Protein AF-A0A2T4AZA1-F1 (afdb_monomer)

pLDDT: mean 79.0, std 14.66, range [28.39, 97.38]

Foldseek 3Di:
DQDAFQQNLEPDDDQKWKKKFFFAPVLCCLVDPDDDPPADRFQKWKWWWFPDDPVPIDIDIGRPKDKAFFDKDWDDDLSHQPIAIATDGDPCTVPDRGTIMIMDMDGVCSCRDPPHGFKIFMFGDPDDPSVVVSCVVVNPVSRTSDMDTPVPPPGMGIHREDHPDPDHDDDCPVDDPAQQDWQPQPDRFDKDKDFDADPVNPGTFKIKIKTWGDDPVVLVQLVVVADWDWDDPAQFWIWIAGDPNRTIGIDGHPFGFDPPWPDWDWDRPPDPIIMIMTMTGADDLVDDPSLLLPQWDWDQGPQLDIDTDQFAADQQVPFAFDDLPCLVVCVVLLVQLCLQDAPDDPDDDDPRLSVLLSVLLSVLSCLCNCVPPHRAQKEFEAEPPPPQGQKIKGFLTWTQPVVVRWIKGWIKMFGQAPVLVVVVLCVVVVVQCVPDDYHYDYDYLSNLLSCLQCFVSQQVSNDPFDADPPWQSSDPPQDRQNDSDGNDDSGTLRQQLVDDPPRGPGPPVVSRSRRMGIGIDINRHDRDCSNHPHDPPPPPPPD

Nearest PDB structures (foldseek):
  6gxz-assembly2_D  TM=6.517E-01  e=9.144E-03  Homo sapiens
  4qiw-assembly2_J  TM=2.474E-01  e=7.923E-01  Thermococcus kodakarensis KOD1
  6tut-assembly1_B  TM=3.114E-01  e=3.506E+00  Saccharomyces cerevisiae S288C
  6drd-assembly1_B  TM=3.179E-01  e=5.155E+00  Homo sapiens
  1yem-assembly1_A  TM=1.719E-01  e=5.447E+00  Pyrococcus furiosus DSM 3638

Radius of gyration: 27.77 Å; Cα contacts (8 Å, |Δi|>4): 990; chains: 1; bounding box: 67×74×71 Å

Mean predicted aligned error: 11.9 Å

Solvent-accessible surface area (backbone atoms only — not comparable to full-atom values): 31416 Å² total; per-residue (Å²): 129,88,63,54,58,92,59,48,63,36,86,76,79,60,75,46,29,21,41,36,39,59,38,57,61,79,53,42,46,86,76,57,58,82,92,57,93,79,66,66,75,74,51,58,20,37,34,41,28,27,89,56,63,79,94,74,41,52,73,49,77,35,72,68,54,50,74,47,34,22,49,81,44,74,48,75,46,55,72,51,47,68,21,50,46,34,67,51,71,38,90,54,41,89,82,42,85,52,32,38,34,41,35,32,71,41,51,42,63,66,50,47,33,85,77,62,45,46,33,40,30,41,26,53,40,94,84,45,78,41,37,53,54,48,32,70,74,64,33,81,86,59,45,60,54,41,74,47,46,66,82,39,73,90,43,37,46,64,27,63,40,52,67,75,49,95,58,77,87,68,80,67,78,81,70,67,80,80,79,68,75,41,64,88,52,96,56,83,55,60,70,46,80,45,79,39,62,34,97,83,66,82,48,72,51,32,41,32,42,33,38,47,51,84,48,68,71,55,39,60,50,49,50,68,67,58,70,64,47,78,47,66,90,51,45,37,35,46,29,40,32,40,54,97,79,72,29,48,43,74,43,77,48,99,57,49,40,41,87,69,55,80,47,77,47,78,47,36,80,94,52,101,64,26,39,43,36,46,28,26,32,62,50,53,44,87,78,44,72,73,48,60,68,63,85,47,51,50,46,71,43,99,86,26,45,78,40,45,74,74,56,73,74,44,70,65,90,79,37,54,73,58,81,62,88,50,41,84,81,43,54,60,56,55,56,61,40,52,63,45,59,76,71,74,70,93,71,83,87,76,90,51,47,57,60,50,48,51,49,52,54,36,47,51,55,35,22,46,34,41,77,38,103,59,64,36,45,36,35,33,43,22,45,79,56,90,86,47,59,49,31,36,38,41,48,57,44,47,25,49,35,73,92,77,75,45,52,31,36,42,25,35,38,36,66,49,20,48,76,54,61,74,65,54,62,42,54,69,39,56,61,56,49,72,78,52,80,60,49,76,47,78,34,44,74,68,39,46,47,38,51,43,42,32,46,56,27,24,28,56,22,48,59,89,71,71,78,47,98,82,35,58,51,59,43,90,88,53,52,80,36,60,37,83,56,86,49,47,59,38,61,63,71,56,39,42,47,58,63,68,84,86,54,60,96,50,85,61,37,76,59,50,39,63,63,16,28,48,31,45,52,53,77,69,55,92,84,43,74,72,52,46,62,74,60,80,79,75,76,75,78,76,130

Sequence (543 aa):
MSSIGLLSRWKHIPPVVAVTLIVPREALRDFFPEPYLTWPVPTLVGTLKSSGIVSQRRCNVFDDVHVVFGQVTTTGDIISGDATVSIEEDELRWSGTSSLVATFLVPTTALAGQPVTDLVGLDLSMASPSTVFFTEVLGMSHRTMYETSFSNTTGVFISKLMPGTTAHKITSGGVRPLKDEVTGAENEARMILMAELCPDKRGIAALSALIQVSSESCKRNLQNKPPFEMYQNDPFSISIILGKNKFTCPFRYPVPLTSVVSNTGFSGAGRTSAYIKVVASLVDPRRSSVLNGCLSLTMISPGGLPVAVDLPHLNLDNLPVLEMNQPERLAWLTTLTSLQFLPHGQGGQTEDVRARFKGTVSAMFRACSGTLKSQTCIFSLSGRRRGDVQAMIFVSAVRLDGDTASVVLDAAILPLASQYLESGGLDDFLKKLKWLEDVTLKVDDEEMALWKKTMPSFIERCRTWNHLPGCEYTKQGATMPLSLEPGQQWFCSCGNGQMPTDFITVPLWDLAAKYAVRIAISPMYYYAPFVEAAGQWSRTRDE

Organism: NCBI:txid58853

Structure (mmCIF, N/CA/C/O backbone):
data_AF-A0A2T4AZA1-F1
#
_entry.id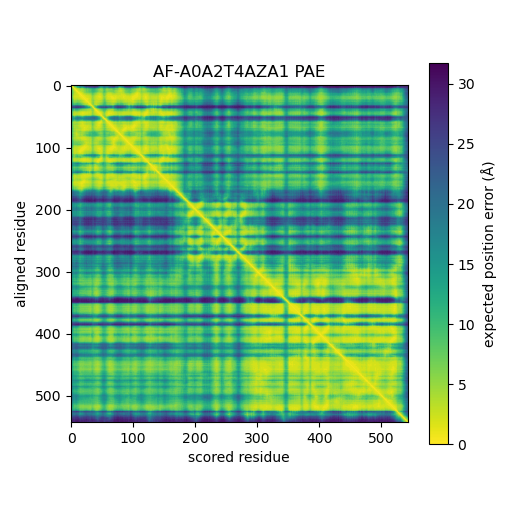   AF-A0A2T4AZA1-F1
#
loop_
_atom_site.group_PDB
_atom_site.id
_atom_site.type_symbol
_atom_site.label_atom_id
_atom_site.label_alt_id
_atom_site.label_comp_id
_atom_site.label_asym_id
_atom_site.label_entity_id
_atom_site.label_seq_id
_atom_site.pdbx_PDB_ins_code
_atom_site.Cartn_x
_atom_site.Cartn_y
_atom_site.Cartn_z
_atom_site.occupancy
_atom_site.B_iso_or_equiv
_atom_site.auth_seq_id
_atom_site.auth_comp_id
_atom_site.auth_asym_id
_atom_site.auth_atom_id
_atom_site.pdbx_PDB_model_num
ATOM 1 N N . MET A 1 1 ? 5.720 22.482 -29.018 1.00 40.97 1 MET A N 1
ATOM 2 C CA . MET A 1 1 ? 7.163 22.225 -28.826 1.00 40.97 1 MET A CA 1
ATOM 3 C C . MET A 1 1 ? 7.690 21.648 -30.127 1.00 40.97 1 MET A C 1
ATOM 5 O O . MET A 1 1 ? 7.204 20.605 -30.537 1.00 40.97 1 MET A O 1
ATOM 9 N N . SER A 1 2 ? 8.574 22.359 -30.824 1.00 36.62 2 SER A N 1
ATOM 10 C CA . SER A 1 2 ? 9.278 21.846 -32.006 1.00 36.62 2 SER A CA 1
ATOM 11 C C . SER A 1 2 ? 10.184 20.683 -31.593 1.00 36.62 2 SER A C 1
ATOM 13 O O . SER A 1 2 ? 10.884 20.766 -30.585 1.00 36.62 2 SER A O 1
ATOM 15 N N . SER A 1 3 ? 10.110 19.585 -32.334 1.00 46.50 3 SER A N 1
ATOM 16 C CA . SER A 1 3 ? 10.661 18.280 -31.984 1.00 46.50 3 SER A CA 1
ATOM 17 C C . SER A 1 3 ? 12.185 18.234 -32.174 1.00 46.50 3 SER A C 1
ATOM 19 O O . SER A 1 3 ? 12.678 18.115 -33.295 1.00 46.50 3 SER A O 1
ATOM 21 N N . ILE A 1 4 ? 12.943 18.333 -31.083 1.00 54.94 4 ILE A N 1
ATOM 22 C CA . ILE A 1 4 ? 14.403 18.165 -31.075 1.00 54.94 4 ILE A CA 1
ATOM 23 C C . ILE A 1 4 ? 14.710 16.822 -30.393 1.00 54.94 4 ILE A C 1
ATOM 25 O O . ILE A 1 4 ? 14.187 16.557 -29.313 1.00 54.94 4 ILE A O 1
ATOM 29 N N . GLY A 1 5 ? 15.527 15.967 -31.021 1.00 67.50 5 GLY A N 1
ATOM 30 C CA . GLY A 1 5 ? 15.995 14.691 -30.450 1.00 67.50 5 GLY A CA 1
ATOM 31 C C . GLY A 1 5 ? 15.346 13.423 -31.030 1.00 67.50 5 GLY A C 1
ATOM 32 O O . GLY A 1 5 ? 14.837 13.427 -32.154 1.00 67.50 5 GLY A O 1
ATOM 33 N N . LEU A 1 6 ? 15.370 12.331 -30.252 1.00 75.00 6 LEU A N 1
ATOM 34 C CA . LEU A 1 6 ? 14.924 10.970 -30.624 1.00 75.00 6 LEU A CA 1
ATOM 35 C C . LEU A 1 6 ? 13.462 10.884 -31.107 1.00 75.00 6 LEU A C 1
ATOM 37 O O . LEU A 1 6 ? 13.093 9.943 -31.799 1.00 75.00 6 LEU A O 1
ATOM 41 N N . LEU A 1 7 ? 12.641 11.885 -30.779 1.00 84.50 7 LEU A N 1
ATOM 42 C CA . LEU A 1 7 ? 11.215 11.958 -31.122 1.00 84.50 7 LEU A CA 1
ATOM 43 C C . LEU A 1 7 ? 10.926 12.929 -32.282 1.00 84.50 7 LEU A C 1
ATOM 45 O O . LEU A 1 7 ? 9.776 13.275 -32.536 1.00 84.50 7 LEU A O 1
ATOM 49 N N . SER A 1 8 ? 11.961 13.393 -32.990 1.00 80.44 8 SER A N 1
ATOM 50 C CA . SER A 1 8 ? 11.860 14.391 -34.073 1.00 80.44 8 SER A CA 1
ATOM 51 C C . SER A 1 8 ? 10.909 14.012 -35.212 1.00 80.44 8 SER A C 1
ATOM 53 O O . SER A 1 8 ? 10.399 14.887 -35.906 1.00 80.44 8 SER A O 1
ATOM 55 N N . ARG A 1 9 ? 10.657 12.715 -35.406 1.00 83.00 9 ARG A N 1
ATOM 56 C CA . ARG A 1 9 ? 9.824 12.182 -36.494 1.00 83.00 9 ARG A CA 1
ATOM 57 C C . ARG A 1 9 ? 8.369 11.925 -36.093 1.00 83.00 9 ARG A C 1
ATOM 59 O O . ARG A 1 9 ? 7.573 11.525 -36.940 1.00 83.00 9 ARG A O 1
ATOM 66 N N . TRP A 1 10 ? 8.014 12.156 -34.831 1.00 87.94 10 TRP A N 1
ATOM 67 C CA . TRP A 1 10 ? 6.676 11.893 -34.310 1.00 87.94 10 TRP A CA 1
ATOM 68 C C . TRP A 1 10 ? 5.763 13.102 -34.521 1.00 87.94 10 TRP A C 1
ATOM 70 O O . TRP A 1 10 ? 6.086 14.218 -34.116 1.00 87.94 10 TRP A O 1
ATOM 80 N N . LYS A 1 11 ? 4.581 12.880 -35.109 1.00 84.38 11 LYS A N 1
ATOM 81 C CA . LYS A 1 11 ? 3.576 13.944 -35.309 1.00 84.38 11 LYS A CA 1
ATOM 82 C C . LYS A 1 11 ? 2.931 14.391 -33.995 1.00 84.38 11 LYS A C 1
ATOM 84 O O . LYS A 1 11 ? 2.698 15.579 -33.787 1.00 84.38 11 LYS A O 1
ATOM 89 N N . HIS A 1 12 ? 2.647 13.432 -33.114 1.00 85.44 12 HIS A N 1
ATOM 90 C CA . HIS A 1 12 ? 2.012 13.655 -31.819 1.00 85.44 12 HIS A CA 1
ATOM 91 C C . HIS A 1 12 ? 2.852 13.009 -30.721 1.00 85.44 12 HIS A C 1
ATOM 93 O O . HIS A 1 12 ? 2.940 11.785 -30.633 1.00 85.44 12 HIS A O 1
ATOM 99 N N . ILE A 1 13 ? 3.468 13.851 -29.894 1.00 87.25 13 ILE A N 1
ATOM 100 C CA . ILE A 1 13 ? 4.333 13.425 -28.796 1.00 87.25 13 ILE A CA 1
ATOM 101 C C . ILE A 1 13 ? 3.517 13.487 -27.495 1.00 87.25 13 ILE A C 1
ATOM 103 O O . ILE A 1 13 ? 3.118 14.586 -27.101 1.00 87.25 13 ILE A O 1
ATOM 107 N N . PRO A 1 14 ? 3.238 12.348 -26.832 1.00 88.88 14 PRO A N 1
ATOM 108 C CA . PRO A 1 14 ? 2.579 12.351 -25.527 1.00 88.88 14 PRO A CA 1
ATOM 109 C C . PRO A 1 14 ? 3.502 12.936 -24.437 1.00 88.88 14 PRO A C 1
ATOM 111 O O . PRO A 1 14 ? 4.711 13.059 -24.639 1.00 88.88 14 PRO A O 1
ATOM 114 N N . PRO A 1 15 ? 2.976 13.303 -23.256 1.00 88.38 15 PRO A N 1
ATOM 115 C CA . PRO A 1 15 ? 3.813 13.783 -22.151 1.00 88.38 15 PRO A CA 1
ATOM 116 C C . PRO A 1 15 ? 4.760 12.701 -21.601 1.00 88.38 15 PRO A C 1
ATOM 118 O O . PRO A 1 15 ? 5.825 13.024 -21.075 1.00 88.38 15 PRO A O 1
ATOM 121 N N . VAL A 1 16 ? 4.390 11.425 -21.743 1.00 90.69 16 VAL A N 1
ATOM 122 C CA . VAL A 1 16 ? 5.129 10.256 -21.250 1.00 90.69 16 VAL A CA 1
ATOM 123 C C . VAL A 1 16 ? 5.158 9.187 -22.343 1.00 90.69 16 VAL A C 1
ATOM 125 O O . VAL A 1 16 ? 4.161 9.003 -23.040 1.00 90.69 16 VAL A O 1
ATOM 128 N N . VAL A 1 17 ? 6.287 8.493 -22.487 1.00 92.69 17 VAL A N 1
ATOM 129 C CA . VAL A 1 17 ? 6.483 7.358 -23.408 1.00 92.69 17 VAL A CA 1
ATOM 130 C C . VAL A 1 17 ? 7.067 6.163 -22.659 1.00 92.69 17 VAL A C 1
ATOM 132 O O . VAL A 1 17 ? 7.687 6.337 -21.610 1.00 92.69 17 VAL A O 1
ATOM 135 N N . ALA A 1 18 ? 6.887 4.961 -23.196 1.00 94.75 18 ALA A N 1
ATOM 136 C CA . ALA A 1 18 ? 7.529 3.752 -22.701 1.00 94.75 18 ALA A CA 1
ATOM 137 C C . ALA A 1 18 ? 8.849 3.513 -23.439 1.00 94.75 18 ALA A C 1
ATOM 139 O O . ALA A 1 18 ? 8.913 3.613 -24.670 1.00 94.75 18 ALA A O 1
ATOM 140 N N . VAL A 1 19 ? 9.888 3.179 -22.679 1.00 95.69 19 VAL A N 1
ATOM 141 C CA . VAL A 1 19 ? 11.170 2.703 -23.201 1.00 95.69 19 VAL A CA 1
ATOM 142 C C . VAL A 1 19 ? 11.279 1.223 -22.872 1.00 95.69 19 VAL A C 1
ATOM 144 O O . VAL A 1 19 ? 11.256 0.856 -21.700 1.00 95.69 19 VAL A O 1
ATOM 147 N N . THR A 1 20 ? 11.391 0.388 -23.902 1.00 96.88 20 THR A N 1
ATOM 148 C CA . THR A 1 20 ? 11.589 -1.060 -23.796 1.00 96.88 20 THR A CA 1
ATOM 149 C C . THR A 1 20 ? 13.026 -1.394 -24.171 1.00 96.88 20 THR A C 1
ATOM 151 O O . THR A 1 20 ? 13.469 -1.086 -25.277 1.00 96.88 20 THR A O 1
ATOM 154 N N . LEU A 1 21 ? 13.742 -2.029 -23.251 1.00 97.38 21 LEU A N 1
ATOM 155 C CA . LEU A 1 21 ? 15.132 -2.443 -23.369 1.00 97.38 21 LEU A CA 1
ATOM 156 C C . LEU A 1 21 ? 15.210 -3.971 -23.346 1.00 97.38 21 LEU A C 1
ATOM 158 O O . LEU A 1 21 ? 14.757 -4.604 -22.392 1.00 97.38 21 LEU A O 1
ATOM 162 N N . ILE A 1 22 ? 15.814 -4.558 -24.375 1.00 97.06 22 ILE A N 1
ATOM 163 C CA . ILE A 1 22 ? 16.148 -5.982 -24.406 1.00 97.06 22 ILE A CA 1
ATOM 164 C C . ILE A 1 22 ? 17.506 -6.167 -23.732 1.00 97.06 22 ILE A C 1
ATOM 166 O O . ILE A 1 22 ? 18.522 -5.673 -24.219 1.00 97.06 22 ILE A O 1
ATOM 170 N N . VAL A 1 23 ? 17.511 -6.896 -22.622 1.00 95.06 23 VAL A N 1
ATOM 171 C CA . VAL A 1 23 ? 18.688 -7.250 -21.833 1.00 95.06 23 VAL A CA 1
ATOM 172 C C . VAL A 1 23 ? 19.084 -8.693 -22.158 1.00 95.06 23 VAL A C 1
ATOM 174 O O . VAL A 1 23 ? 18.339 -9.627 -21.834 1.00 95.06 23 VAL A O 1
ATOM 177 N N . PRO A 1 24 ? 20.239 -8.906 -22.809 1.00 93.38 24 PRO A N 1
ATOM 178 C CA . PRO A 1 24 ? 20.724 -10.245 -23.116 1.00 93.38 24 PRO A CA 1
ATOM 179 C C . PRO A 1 24 ? 20.975 -11.070 -21.848 1.00 93.38 24 PRO A C 1
ATOM 181 O O . PRO A 1 24 ? 21.385 -10.533 -20.817 1.00 93.38 24 PRO A O 1
ATOM 184 N N . ARG A 1 25 ? 20.766 -12.390 -21.912 1.00 89.25 25 ARG A N 1
ATOM 185 C CA . ARG A 1 25 ? 20.907 -13.274 -20.738 1.00 89.25 25 ARG A CA 1
ATOM 186 C C . ARG A 1 25 ? 22.320 -13.294 -20.175 1.00 89.25 25 ARG A C 1
ATOM 188 O O . ARG A 1 25 ? 22.499 -13.429 -18.969 1.00 89.25 25 ARG A O 1
ATOM 195 N N . GLU A 1 26 ? 23.325 -13.156 -21.028 1.00 88.44 26 GLU A N 1
ATOM 196 C CA . GLU A 1 26 ? 24.723 -13.083 -20.622 1.00 88.44 26 GLU A CA 1
ATOM 197 C C . GLU A 1 26 ? 24.995 -11.921 -19.659 1.00 88.44 26 GLU A C 1
ATOM 199 O O . GLU A 1 26 ? 25.818 -12.081 -18.764 1.00 88.44 26 GLU A O 1
ATOM 204 N N . ALA A 1 27 ? 24.251 -10.815 -19.769 1.00 88.06 27 ALA A N 1
ATOM 205 C CA . ALA A 1 27 ? 24.370 -9.663 -18.877 1.00 88.06 27 ALA A CA 1
ATOM 206 C C . ALA A 1 27 ? 23.811 -9.935 -17.467 1.00 88.06 27 ALA A C 1
ATOM 208 O O . ALA A 1 27 ? 24.124 -9.216 -16.522 1.00 88.06 27 ALA A O 1
ATOM 209 N N . LEU A 1 28 ? 22.996 -10.984 -17.303 1.00 86.31 28 LEU A N 1
ATOM 210 C CA . LEU A 1 28 ? 22.404 -11.362 -16.017 1.00 86.31 28 LEU A CA 1
ATOM 211 C C . LEU A 1 28 ? 23.333 -12.242 -15.175 1.00 86.31 28 LEU A C 1
ATOM 213 O O . LEU A 1 28 ? 23.129 -12.344 -13.968 1.00 86.31 28 LEU A O 1
ATOM 217 N N . ARG A 1 29 ? 24.337 -12.879 -15.794 1.00 81.81 29 ARG A N 1
ATOM 218 C CA . ARG A 1 29 ? 25.174 -13.912 -15.157 1.00 81.81 29 ARG A CA 1
ATOM 219 C C . ARG A 1 29 ? 25.861 -13.428 -13.884 1.00 81.81 29 ARG A C 1
ATOM 221 O O . ARG A 1 29 ? 25.904 -14.168 -12.908 1.00 81.81 29 ARG A O 1
ATOM 228 N N . ASP A 1 30 ? 26.342 -12.189 -13.892 1.00 79.19 30 ASP A N 1
ATOM 229 C CA . ASP A 1 30 ? 27.071 -11.610 -12.760 1.00 79.19 30 ASP A CA 1
ATOM 230 C C . ASP A 1 30 ? 26.142 -11.243 -11.591 1.00 79.19 30 ASP A C 1
ATOM 232 O O . ASP A 1 30 ? 26.575 -11.190 -10.443 1.00 79.19 30 ASP A O 1
ATOM 236 N N . PHE A 1 31 ? 24.855 -11.010 -11.866 1.00 79.50 31 PHE A N 1
ATOM 237 C CA . PHE A 1 31 ? 23.869 -10.580 -10.870 1.00 79.50 31 PHE A CA 1
ATOM 238 C C . PHE A 1 31 ? 22.999 -11.731 -10.352 1.00 79.50 31 PHE A C 1
ATOM 240 O O . PHE A 1 31 ? 22.425 -11.628 -9.269 1.00 79.50 31 PHE A O 1
ATOM 247 N N . PHE A 1 32 ? 22.911 -12.824 -11.111 1.00 78.88 32 PHE A N 1
ATOM 248 C CA . PHE A 1 32 ? 22.126 -14.012 -10.788 1.00 78.88 32 PHE A CA 1
ATOM 249 C C . PHE A 1 32 ? 22.957 -15.288 -11.011 1.00 78.88 32 PHE A C 1
ATOM 251 O O . PHE A 1 32 ? 22.722 -16.016 -11.980 1.00 78.88 32 PHE A O 1
ATOM 258 N N . PRO A 1 33 ? 23.949 -15.575 -10.147 1.00 69.50 33 PRO A N 1
ATOM 259 C CA . PRO A 1 33 ? 24.741 -16.792 -10.268 1.00 69.50 33 PRO A CA 1
ATOM 260 C C . PRO A 1 33 ? 23.903 -18.029 -9.904 1.00 69.50 33 PRO A C 1
ATOM 262 O O . PRO A 1 33 ? 23.368 -18.141 -8.801 1.00 69.50 33 PRO A O 1
ATOM 265 N N . GLU A 1 34 ? 23.803 -18.989 -10.824 1.00 65.75 34 GLU A N 1
ATOM 266 C CA . GLU A 1 34 ? 23.248 -20.316 -10.535 1.00 65.75 34 GLU A CA 1
ATOM 267 C C . GLU A 1 34 ? 24.225 -21.188 -9.719 1.00 65.75 34 GLU A C 1
ATOM 269 O O . GLU A 1 34 ? 25.441 -20.980 -9.800 1.00 65.75 34 GLU A O 1
ATOM 274 N N . PRO A 1 35 ? 23.743 -22.201 -8.959 1.00 50.16 35 PRO A N 1
ATOM 275 C CA . PRO A 1 35 ? 22.366 -22.721 -8.909 1.00 50.16 35 PRO A CA 1
ATOM 276 C C . PRO A 1 35 ? 21.605 -22.419 -7.604 1.00 50.16 35 PRO A C 1
ATOM 278 O O . PRO A 1 35 ? 20.523 -22.958 -7.380 1.00 50.16 35 PRO A O 1
ATOM 281 N N . TYR A 1 36 ? 22.143 -21.579 -6.718 1.00 52.69 36 TYR A N 1
ATOM 282 C CA . TYR A 1 36 ? 21.552 -21.335 -5.402 1.00 52.69 36 TYR A CA 1
ATOM 283 C C . TYR A 1 36 ? 21.150 -19.868 -5.266 1.00 52.69 36 TYR A C 1
ATOM 285 O O . TYR A 1 36 ? 22.005 -18.991 -5.216 1.00 52.69 36 TYR A O 1
ATOM 293 N N . LEU A 1 37 ? 19.844 -19.614 -5.155 1.00 60.41 37 LEU A N 1
ATOM 294 C CA . LEU A 1 37 ? 19.239 -18.320 -4.809 1.00 60.41 37 LEU A CA 1
ATOM 295 C C . LEU A 1 37 ? 19.590 -17.901 -3.361 1.00 60.41 37 LEU A C 1
ATOM 297 O O . LEU A 1 37 ? 18.714 -17.746 -2.515 1.00 60.41 37 LEU A O 1
ATOM 301 N N . THR A 1 38 ? 20.878 -17.784 -3.039 1.00 64.50 38 THR A N 1
ATOM 302 C CA . THR A 1 38 ? 21.382 -17.264 -1.757 1.00 64.50 38 THR A CA 1
ATOM 303 C C . THR A 1 38 ? 21.707 -15.779 -1.837 1.00 64.50 38 THR A C 1
ATOM 305 O O . THR A 1 38 ? 21.803 -15.118 -0.804 1.00 64.50 38 THR A O 1
ATOM 308 N N . TRP A 1 39 ? 21.871 -15.250 -3.051 1.00 75.69 39 TRP A N 1
ATOM 309 C CA . TRP A 1 39 ? 22.093 -13.830 -3.278 1.00 75.69 39 TRP A CA 1
ATOM 310 C C . TRP A 1 39 ? 20.776 -13.057 -3.159 1.00 75.69 39 TRP A C 1
ATOM 312 O O . TRP A 1 39 ? 19.720 -13.569 -3.547 1.00 75.69 39 TRP A O 1
ATOM 322 N N . PRO A 1 40 ? 20.809 -11.827 -2.620 1.00 75.31 40 PRO A N 1
ATOM 323 C CA . PRO A 1 40 ? 19.634 -10.974 -2.595 1.00 75.31 40 PRO A CA 1
ATOM 324 C C . PRO A 1 40 ? 19.188 -10.656 -4.025 1.00 75.31 40 PRO A C 1
ATOM 326 O O . PRO A 1 40 ? 20.011 -10.483 -4.920 1.00 75.31 40 PRO A O 1
ATOM 329 N N . VAL A 1 41 ? 17.878 -10.534 -4.241 1.00 78.94 41 VAL A N 1
ATOM 330 C CA . VAL A 1 41 ? 17.347 -10.107 -5.542 1.00 78.94 41 VAL A CA 1
ATOM 331 C C . VAL A 1 41 ? 17.721 -8.634 -5.769 1.00 78.94 41 VAL A C 1
ATOM 333 O O . VAL A 1 41 ? 17.432 -7.807 -4.898 1.00 78.94 41 VAL A O 1
ATOM 336 N N . PRO A 1 42 ? 18.357 -8.277 -6.902 1.00 81.69 42 PRO A N 1
ATOM 337 C CA . PRO A 1 42 ? 18.735 -6.901 -7.182 1.00 81.69 42 PRO A CA 1
ATOM 338 C C . PRO A 1 42 ? 17.498 -6.025 -7.383 1.00 81.69 42 PRO A C 1
ATOM 340 O O . PRO A 1 42 ? 16.600 -6.358 -8.156 1.00 81.69 42 PRO A O 1
ATOM 343 N N . THR A 1 43 ? 17.464 -4.866 -6.725 1.00 85.31 43 THR A N 1
ATOM 344 C CA . THR A 1 43 ? 16.476 -3.825 -7.038 1.00 85.31 43 THR A CA 1
ATOM 345 C C . THR A 1 43 ? 16.896 -3.092 -8.309 1.00 85.31 43 THR A C 1
ATOM 347 O O . THR A 1 43 ? 17.918 -2.404 -8.315 1.00 85.31 43 THR A O 1
ATOM 350 N N . LEU A 1 44 ? 16.114 -3.243 -9.376 1.00 88.69 44 LEU A N 1
ATOM 351 C CA . LEU A 1 44 ? 16.425 -2.719 -10.706 1.00 88.69 44 LEU A CA 1
ATOM 352 C C . LEU A 1 44 ? 15.814 -1.337 -10.929 1.00 88.69 44 LEU A C 1
ATOM 354 O O . LEU A 1 44 ? 14.692 -1.077 -10.504 1.00 88.69 44 LEU A O 1
ATOM 358 N N . VAL A 1 45 ? 16.541 -0.476 -11.638 1.00 92.75 45 VAL A N 1
ATOM 359 C CA . VAL A 1 45 ? 16.079 0.854 -12.049 1.00 92.75 45 VAL A CA 1
ATOM 360 C C . VAL A 1 45 ? 16.412 1.111 -13.515 1.00 92.75 45 VAL A C 1
ATOM 362 O O . VAL A 1 45 ? 17.484 0.753 -14.012 1.00 92.75 45 VAL A O 1
ATOM 365 N N . GLY A 1 46 ? 15.487 1.756 -14.217 1.00 94.44 46 GLY A N 1
ATOM 366 C CA . GLY A 1 46 ? 15.688 2.234 -15.575 1.00 94.44 46 GLY A CA 1
ATOM 367 C C . GLY A 1 46 ? 16.504 3.516 -15.547 1.00 94.44 46 GLY A C 1
ATOM 368 O O . GLY A 1 46 ? 16.284 4.389 -14.706 1.00 94.44 46 GLY A O 1
ATOM 369 N N . THR A 1 47 ? 17.458 3.660 -16.458 1.00 93.44 47 THR A N 1
ATOM 370 C CA . THR A 1 47 ? 18.321 4.842 -16.507 1.00 93.44 47 THR A CA 1
ATOM 371 C C . THR A 1 47 ? 18.417 5.424 -17.902 1.00 93.44 47 THR A C 1
ATOM 373 O O . THR A 1 47 ? 18.492 4.712 -18.901 1.00 93.44 47 THR A O 1
ATOM 376 N N . LEU A 1 48 ? 18.430 6.753 -17.946 1.00 92.50 48 LEU A N 1
ATOM 377 C CA . LEU A 1 48 ? 18.677 7.550 -19.138 1.00 92.50 48 LEU A CA 1
ATOM 378 C C . LEU A 1 48 ? 19.917 8.399 -18.897 1.00 92.50 48 LEU A C 1
ATOM 380 O O . LEU A 1 48 ? 19.923 9.229 -17.979 1.00 92.50 48 LEU A O 1
ATOM 384 N N . LYS A 1 49 ? 20.954 8.195 -19.708 1.00 88.69 49 LYS A N 1
ATOM 385 C CA . LYS A 1 49 ? 22.262 8.827 -19.523 1.00 88.69 49 LYS A CA 1
ATOM 386 C C . LYS A 1 49 ? 22.705 9.560 -20.792 1.00 88.69 49 LYS A C 1
ATOM 388 O O . LYS A 1 49 ? 22.367 9.158 -21.902 1.00 88.69 49 LYS A O 1
ATOM 393 N N . SER A 1 50 ? 23.476 10.631 -20.617 1.00 85.62 50 SER A N 1
ATOM 394 C CA . SER A 1 50 ? 24.158 11.331 -21.716 1.00 85.62 50 SER A CA 1
ATOM 395 C C . SER A 1 50 ? 25.603 10.837 -21.886 1.00 85.62 50 SER A C 1
ATOM 397 O O . SER A 1 50 ? 26.312 10.685 -20.885 1.00 85.62 50 SER A O 1
ATOM 399 N N . SER A 1 51 ? 26.090 10.664 -23.112 1.00 68.88 51 SER A N 1
ATOM 400 C CA . SER A 1 51 ? 27.495 10.424 -23.438 1.00 68.88 51 SER A CA 1
ATOM 401 C C . SER A 1 51 ? 28.264 11.729 -23.267 1.00 68.88 51 SER A C 1
ATOM 403 O O . SER A 1 51 ? 28.315 12.585 -24.150 1.00 68.88 51 SER A O 1
ATOM 405 N N . GLY A 1 52 ? 28.823 11.929 -22.084 1.00 64.94 52 GLY A N 1
ATOM 406 C CA . GLY A 1 52 ? 29.635 13.093 -21.764 1.00 64.94 52 GLY A CA 1
ATOM 407 C C . GLY A 1 52 ? 30.628 12.759 -20.665 1.00 64.94 52 GLY A C 1
ATOM 408 O O . GLY A 1 52 ? 30.579 11.676 -20.078 1.00 64.94 52 GLY A O 1
ATOM 409 N N . ILE A 1 53 ? 31.532 13.696 -20.377 1.00 58.72 53 ILE A N 1
ATOM 410 C CA . ILE A 1 53 ? 32.472 13.588 -19.254 1.00 58.72 53 ILE A CA 1
ATOM 411 C C . ILE A 1 53 ? 31.670 13.282 -17.980 1.00 58.72 53 ILE A C 1
ATOM 413 O O . ILE A 1 53 ? 30.649 13.921 -17.726 1.00 58.72 53 ILE A O 1
ATOM 417 N N . VAL A 1 54 ? 32.128 12.313 -17.178 1.00 60.03 54 VAL A N 1
ATOM 418 C CA . VAL A 1 54 ? 31.416 11.782 -15.994 1.00 60.03 54 VAL A CA 1
ATOM 419 C C . VAL A 1 54 ? 30.905 12.890 -15.059 1.00 60.03 54 VAL A C 1
ATOM 421 O O . VAL A 1 54 ? 29.806 12.778 -14.526 1.00 60.03 54 VAL A O 1
ATOM 424 N N . SER A 1 55 ? 31.646 13.995 -14.920 1.00 54.78 55 SER A N 1
ATOM 425 C CA . SER A 1 55 ? 31.288 15.151 -14.083 1.00 54.78 55 SER A CA 1
ATOM 426 C C . SER A 1 55 ? 30.102 15.989 -14.588 1.00 54.78 55 SER A C 1
ATOM 428 O O . SER A 1 55 ? 29.552 16.777 -13.823 1.00 54.78 55 SER A O 1
ATOM 430 N N . GLN A 1 56 ? 29.694 15.829 -15.849 1.00 57.94 56 GLN A N 1
ATOM 431 C CA . GLN A 1 56 ? 28.559 16.520 -16.481 1.00 57.94 56 GLN A CA 1
ATOM 432 C C . GLN A 1 56 ? 27.509 15.539 -17.029 1.00 57.94 56 GLN A C 1
ATOM 434 O O . GLN A 1 56 ? 26.599 15.939 -17.759 1.00 57.94 56 GLN A O 1
ATOM 439 N N . ARG A 1 57 ? 27.624 14.247 -16.689 1.00 68.81 57 ARG A N 1
ATOM 440 C CA . ARG A 1 57 ? 26.704 13.206 -17.151 1.00 68.81 57 ARG A CA 1
ATOM 441 C C . ARG A 1 57 ? 25.337 13.423 -16.510 1.00 68.81 57 ARG A C 1
ATOM 443 O O . ARG A 1 57 ? 25.163 13.224 -15.308 1.00 68.81 57 ARG A O 1
ATOM 450 N N . ARG A 1 58 ? 24.345 13.808 -17.317 1.00 74.25 58 ARG A N 1
ATOM 451 C CA . ARG A 1 58 ? 22.949 13.776 -16.880 1.00 74.25 58 ARG A CA 1
ATOM 452 C C . ARG A 1 58 ? 22.548 12.314 -16.739 1.00 74.25 58 ARG A C 1
ATOM 454 O O . ARG A 1 58 ? 22.762 11.531 -17.659 1.00 74.25 58 ARG A O 1
ATOM 461 N N . CYS A 1 59 ? 21.987 11.965 -15.588 1.00 84.00 59 CYS A N 1
ATOM 462 C CA . CYS A 1 59 ? 21.463 10.639 -15.301 1.00 84.00 59 CYS A CA 1
ATOM 463 C C . CYS A 1 59 ? 20.062 10.814 -14.718 1.00 84.00 59 CYS A C 1
ATOM 465 O O . CYS A 1 59 ? 19.915 11.378 -13.634 1.00 84.00 59 CYS A O 1
ATOM 467 N N . ASN A 1 60 ? 19.043 10.394 -15.462 1.00 88.62 60 ASN A N 1
ATOM 468 C CA . ASN A 1 60 ? 17.686 10.286 -14.936 1.00 88.62 60 ASN A CA 1
ATOM 469 C C . ASN A 1 60 ? 17.453 8.816 -14.566 1.00 88.62 60 ASN A C 1
ATOM 471 O O . ASN A 1 60 ? 17.800 7.934 -15.352 1.00 88.62 60 ASN A O 1
ATOM 475 N N . VAL A 1 61 ? 16.889 8.574 -13.385 1.00 90.88 61 VAL A N 1
ATOM 476 C CA . VAL A 1 61 ? 16.629 7.237 -12.837 1.00 90.88 61 VAL A CA 1
ATOM 477 C C . VAL A 1 61 ? 15.122 7.062 -12.680 1.00 90.88 61 VAL A C 1
ATOM 479 O O . VAL A 1 61 ? 14.438 8.004 -12.276 1.00 90.88 61 VAL A O 1
ATOM 482 N N . PHE A 1 62 ? 14.621 5.882 -13.027 1.00 92.19 62 PHE A N 1
ATOM 483 C CA . PHE A 1 62 ? 13.209 5.519 -13.014 1.00 92.19 62 PHE A CA 1
ATOM 484 C C . PHE A 1 62 ? 13.047 4.198 -12.265 1.00 92.19 62 PHE A C 1
ATOM 486 O O . PHE A 1 62 ? 13.567 3.175 -12.706 1.00 92.19 62 PHE A O 1
ATOM 493 N N . ASP A 1 63 ? 12.343 4.229 -11.135 1.00 87.38 63 ASP A N 1
ATOM 494 C CA . ASP A 1 63 ? 12.221 3.070 -10.241 1.00 87.38 63 ASP A CA 1
ATOM 495 C C . ASP A 1 63 ? 11.084 2.111 -10.641 1.00 87.38 63 ASP A C 1
ATOM 497 O O . ASP A 1 63 ? 11.101 0.943 -10.268 1.00 87.38 63 ASP A O 1
ATOM 501 N N . ASP A 1 64 ? 10.108 2.579 -11.426 1.00 87.56 64 ASP A N 1
ATOM 502 C CA . ASP A 1 64 ? 9.000 1.755 -11.926 1.00 87.56 64 ASP A CA 1
ATOM 503 C C . ASP A 1 64 ? 9.418 1.017 -13.206 1.00 87.56 64 ASP A C 1
ATOM 505 O O . ASP A 1 64 ? 9.233 1.506 -14.328 1.00 87.56 64 ASP A O 1
ATOM 509 N N . VAL A 1 65 ? 10.061 -0.137 -13.017 1.00 91.56 65 VAL A N 1
ATOM 510 C CA . VAL A 1 65 ? 10.545 -1.003 -14.095 1.00 91.56 65 VAL A CA 1
ATOM 511 C C . VAL A 1 65 ? 9.770 -2.311 -14.102 1.00 91.56 65 VAL A C 1
ATOM 513 O O . VAL A 1 65 ? 9.829 -3.100 -13.162 1.00 91.56 65 VAL A O 1
ATOM 516 N N . HIS A 1 66 ? 9.104 -2.585 -15.216 1.00 91.25 66 HIS A N 1
ATOM 517 C CA . HIS A 1 66 ? 8.478 -3.871 -15.475 1.00 91.25 66 HIS A CA 1
ATOM 518 C C . HIS A 1 66 ? 9.457 -4.786 -16.214 1.00 91.25 66 HIS A C 1
ATOM 520 O O . HIS A 1 66 ? 9.962 -4.409 -17.274 1.00 91.25 66 HIS A O 1
ATOM 526 N N . VAL A 1 67 ? 9.719 -5.975 -15.670 1.00 91.75 67 VAL A N 1
ATOM 527 C CA . VAL A 1 67 ? 10.640 -6.953 -16.261 1.00 91.75 67 VAL A CA 1
ATOM 528 C C . VAL A 1 67 ? 9.947 -8.282 -16.527 1.00 91.75 67 VAL A C 1
ATOM 530 O O . VAL A 1 67 ? 9.182 -8.766 -15.698 1.00 91.75 67 VAL A O 1
ATOM 533 N N . VAL A 1 68 ? 10.228 -8.880 -17.680 1.00 93.38 68 VAL A N 1
ATOM 534 C CA . VAL A 1 68 ? 9.684 -10.184 -18.079 1.00 93.38 68 VAL A CA 1
ATOM 535 C C . VAL A 1 68 ? 10.653 -10.877 -19.036 1.00 93.38 68 VAL A C 1
ATOM 537 O O . VAL A 1 68 ? 11.326 -10.209 -19.819 1.00 93.38 68 VAL A O 1
ATOM 540 N N . PHE A 1 69 ? 10.759 -12.204 -18.985 1.00 94.75 69 PHE A N 1
ATOM 541 C CA . PHE A 1 69 ? 11.480 -12.954 -20.018 1.00 94.75 69 PHE A CA 1
ATOM 542 C C . PHE A 1 69 ? 10.576 -13.132 -21.229 1.00 94.75 69 PHE A C 1
ATOM 544 O O . PHE A 1 69 ? 9.442 -13.577 -21.079 1.00 94.75 69 PHE A O 1
ATOM 551 N N . GLY A 1 70 ? 11.054 -12.797 -22.422 1.00 95.19 70 GLY A N 1
ATOM 552 C CA . GLY A 1 70 ? 10.220 -12.928 -23.609 1.00 95.19 70 GLY A CA 1
ATOM 553 C C . GLY A 1 70 ? 10.811 -12.323 -24.869 1.00 95.19 70 GLY A C 1
ATOM 554 O O . GLY A 1 70 ? 11.908 -11.755 -24.868 1.00 95.19 70 GLY A O 1
ATOM 555 N N . GLN A 1 71 ? 10.056 -12.445 -25.954 1.00 94.94 71 GLN A N 1
ATOM 556 C CA . GLN A 1 71 ? 10.407 -11.893 -27.254 1.00 94.94 71 GLN A CA 1
ATOM 557 C C . GLN A 1 71 ? 9.578 -10.642 -27.548 1.00 94.94 71 GLN A C 1
ATOM 559 O O . GLN A 1 71 ? 8.349 -10.650 -27.483 1.00 94.94 71 GLN A O 1
ATOM 564 N N . VAL A 1 72 ? 10.262 -9.551 -27.897 1.00 94.94 72 VAL A N 1
ATOM 565 C CA . VAL A 1 72 ? 9.603 -8.303 -28.287 1.00 94.94 72 VAL A CA 1
ATOM 566 C C . VAL A 1 72 ? 9.119 -8.409 -29.729 1.00 94.94 72 VAL A C 1
ATOM 568 O O . VAL A 1 72 ? 9.891 -8.715 -30.638 1.00 94.94 72 VAL A O 1
ATOM 571 N N . THR A 1 73 ? 7.846 -8.101 -29.938 1.00 93.62 73 THR A N 1
ATOM 572 C CA . THR A 1 73 ? 7.213 -7.985 -31.251 1.00 93.62 73 THR A CA 1
ATOM 573 C C . THR A 1 73 ? 6.653 -6.580 -31.426 1.00 93.62 73 THR A C 1
ATOM 575 O O . THR A 1 73 ? 6.291 -5.901 -30.463 1.00 93.62 73 THR A O 1
ATOM 578 N N . THR A 1 74 ? 6.634 -6.096 -32.663 1.00 92.38 74 THR A N 1
ATOM 579 C CA . THR A 1 74 ? 6.210 -4.731 -32.981 1.00 92.38 74 THR A CA 1
ATOM 580 C C . THR A 1 74 ? 5.218 -4.771 -34.131 1.00 92.38 74 THR A C 1
ATOM 582 O O . THR A 1 74 ? 5.375 -5.531 -35.087 1.00 92.38 74 THR A O 1
ATOM 585 N N . THR A 1 75 ? 4.168 -3.959 -34.042 1.00 89.69 75 THR A N 1
ATOM 586 C CA . THR A 1 75 ? 3.200 -3.796 -35.132 1.00 89.69 75 THR A CA 1
ATOM 587 C C . THR A 1 75 ? 3.036 -2.316 -35.448 1.00 89.69 75 THR A C 1
ATOM 589 O O . THR A 1 75 ? 2.882 -1.501 -34.542 1.00 89.69 75 THR A O 1
ATOM 592 N N . GLY A 1 76 ? 3.091 -1.953 -36.732 1.00 87.44 76 GLY A N 1
ATOM 593 C CA . GLY A 1 76 ? 3.121 -0.557 -37.182 1.00 87.44 76 GLY A CA 1
ATOM 594 C C . GLY A 1 76 ? 4.541 -0.003 -37.345 1.00 87.44 76 GLY A C 1
ATOM 595 O O . GLY A 1 76 ? 5.516 -0.751 -37.372 1.00 87.44 76 GLY A O 1
ATOM 596 N N . ASP A 1 77 ? 4.659 1.319 -37.489 1.00 85.25 77 ASP A N 1
ATOM 597 C CA . ASP A 1 77 ? 5.938 1.995 -37.734 1.00 85.25 77 ASP A CA 1
ATOM 598 C C . ASP A 1 77 ? 6.478 2.675 -36.463 1.00 85.25 77 ASP A C 1
ATOM 600 O O . ASP A 1 77 ? 5.925 3.655 -35.955 1.00 85.25 77 ASP A O 1
ATOM 604 N N . ILE A 1 78 ? 7.589 2.141 -35.946 1.00 84.19 78 ILE A N 1
ATOM 605 C CA . ILE A 1 78 ? 8.264 2.640 -34.736 1.00 84.19 78 ILE A CA 1
ATOM 606 C C . ILE A 1 78 ? 8.777 4.062 -34.953 1.00 84.19 78 ILE A C 1
ATOM 608 O O . ILE A 1 78 ? 8.781 4.886 -34.038 1.00 84.19 78 ILE A O 1
ATOM 612 N N . ILE A 1 79 ? 9.197 4.371 -36.175 1.00 82.00 79 ILE A N 1
ATOM 613 C CA . ILE A 1 79 ? 9.905 5.606 -36.478 1.00 82.00 79 ILE A CA 1
ATOM 614 C C . ILE A 1 79 ? 8.949 6.806 -36.463 1.00 82.00 79 ILE A C 1
ATOM 616 O O . ILE A 1 79 ? 9.318 7.884 -35.991 1.00 82.00 79 ILE A O 1
ATOM 620 N N . SER A 1 80 ? 7.718 6.628 -36.945 1.00 82.06 80 SER A N 1
ATOM 621 C CA . SER A 1 80 ? 6.648 7.632 -36.838 1.00 82.06 80 SER A CA 1
ATOM 622 C C . SER A 1 80 ? 6.013 7.711 -35.444 1.00 82.06 80 SER A C 1
ATOM 624 O O . SER A 1 80 ? 5.306 8.681 -35.154 1.00 82.06 80 SER A O 1
ATOM 626 N N . GLY A 1 81 ? 6.293 6.737 -34.571 1.00 82.19 81 GLY A N 1
ATOM 627 C CA . GLY A 1 81 ? 5.716 6.640 -33.230 1.00 82.19 81 GLY A CA 1
ATOM 628 C C . GLY A 1 81 ? 4.310 6.047 -33.205 1.00 82.19 81 GLY A C 1
ATOM 629 O O . GLY A 1 81 ? 3.614 6.172 -32.196 1.00 82.19 81 GLY A O 1
ATOM 630 N N . ASP A 1 82 ? 3.869 5.444 -34.308 1.00 85.75 82 ASP A N 1
ATOM 631 C CA . ASP A 1 82 ? 2.548 4.823 -34.435 1.00 85.75 82 ASP A CA 1
ATOM 632 C C . ASP A 1 82 ? 2.593 3.300 -34.232 1.00 85.75 82 ASP A C 1
ATOM 634 O O . ASP A 1 82 ? 1.554 2.645 -34.268 1.00 85.75 82 ASP A O 1
ATOM 638 N N . ALA A 1 83 ? 3.776 2.732 -33.972 1.00 87.12 83 ALA A N 1
ATOM 639 C CA . ALA A 1 83 ? 3.895 1.333 -33.595 1.00 87.12 83 ALA A CA 1
ATOM 640 C C . ALA A 1 83 ? 3.384 1.043 -32.182 1.00 87.12 83 ALA A C 1
ATOM 642 O O . ALA A 1 83 ? 3.561 1.827 -31.243 1.00 87.12 83 ALA A O 1
ATOM 643 N N . THR A 1 84 ? 2.840 -0.159 -32.035 1.00 89.75 84 THR A N 1
ATOM 644 C CA . THR A 1 84 ? 2.624 -0.804 -30.745 1.00 89.75 84 THR A CA 1
ATOM 645 C C . THR A 1 84 ? 3.706 -1.850 -30.514 1.00 89.75 84 THR A C 1
ATOM 647 O O . THR A 1 84 ? 4.186 -2.495 -31.452 1.00 89.75 84 THR A O 1
ATOM 650 N N . VAL A 1 85 ? 4.117 -1.976 -29.257 1.00 93.50 85 VAL A N 1
ATOM 651 C CA . VAL A 1 85 ? 5.090 -2.968 -28.805 1.00 93.50 85 VAL A CA 1
ATOM 652 C C . VAL A 1 85 ? 4.326 -4.015 -28.003 1.00 93.50 85 VAL A C 1
ATOM 654 O O . VAL A 1 85 ? 3.456 -3.680 -27.199 1.00 93.50 85 VAL A O 1
ATOM 657 N N . SER A 1 86 ? 4.644 -5.281 -28.215 1.00 94.31 86 SER A N 1
ATOM 658 C CA . SER A 1 86 ? 4.117 -6.419 -27.467 1.00 94.31 86 SER A CA 1
ATOM 659 C C . SER A 1 86 ? 5.263 -7.330 -27.048 1.00 94.31 86 SER A C 1
ATOM 661 O O . SER A 1 86 ? 6.343 -7.300 -27.637 1.00 94.31 86 SER A O 1
ATOM 663 N N . ILE A 1 87 ? 5.039 -8.113 -25.997 1.00 95.50 87 ILE A N 1
ATOM 664 C CA . ILE A 1 87 ? 6.005 -9.092 -25.505 1.00 95.50 87 ILE A CA 1
ATOM 665 C C . ILE A 1 87 ? 5.300 -10.440 -25.471 1.00 95.50 87 ILE A C 1
ATOM 667 O O . ILE A 1 87 ? 4.244 -10.566 -24.855 1.00 95.50 87 ILE A O 1
ATOM 671 N N . GLU A 1 88 ? 5.878 -11.421 -26.151 1.00 94.88 88 GLU A N 1
ATOM 672 C CA . GLU A 1 88 ? 5.512 -12.826 -26.015 1.00 94.88 88 GLU A CA 1
ATOM 673 C C . GLU A 1 88 ? 6.326 -13.405 -24.854 1.00 94.88 88 GLU A C 1
ATOM 675 O O . GLU A 1 88 ? 7.553 -13.486 -24.943 1.00 94.88 88 GLU A O 1
ATOM 680 N N . GLU A 1 89 ? 5.662 -13.693 -23.730 1.00 93.75 89 GLU A N 1
ATOM 681 C CA . GLU A 1 89 ? 6.318 -14.179 -22.511 1.00 93.75 89 GLU A CA 1
ATOM 682 C C . GLU A 1 89 ? 6.877 -15.593 -22.714 1.00 93.75 89 GLU A C 1
ATOM 684 O O . GLU A 1 89 ? 6.210 -16.483 -23.235 1.00 93.75 89 GLU A O 1
ATOM 689 N N . ASP A 1 90 ? 8.111 -15.799 -22.261 1.00 93.31 90 ASP A N 1
ATOM 690 C CA . ASP A 1 90 ? 8.731 -17.114 -22.164 1.00 93.31 90 ASP A CA 1
ATOM 691 C C . ASP A 1 90 ? 8.261 -17.791 -20.873 1.00 93.31 90 ASP A C 1
ATOM 693 O O . ASP A 1 90 ? 8.754 -17.492 -19.779 1.00 93.31 90 ASP A O 1
ATOM 697 N N . GLU A 1 91 ? 7.308 -18.716 -20.998 1.00 92.88 91 GLU A N 1
ATOM 698 C CA . 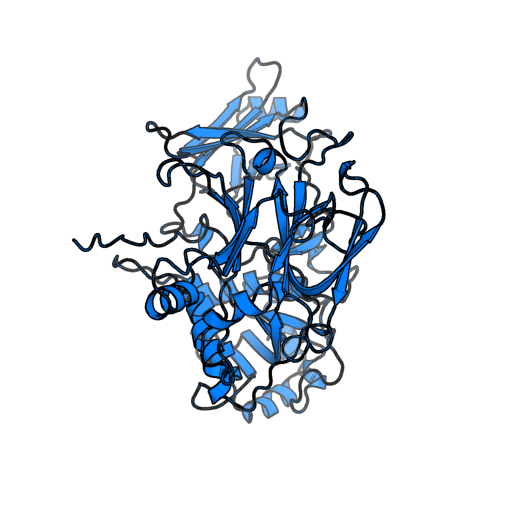GLU A 1 91 ? 6.722 -19.436 -19.860 1.00 92.88 91 GLU A CA 1
ATOM 699 C C . GLU A 1 91 ? 7.762 -20.228 -19.047 1.00 92.88 91 GLU A C 1
ATOM 701 O O . GLU A 1 91 ? 7.572 -20.453 -17.849 1.00 92.88 91 GLU A O 1
ATOM 706 N N . LEU A 1 92 ? 8.893 -20.611 -19.658 1.00 89.56 92 LEU A N 1
ATOM 707 C CA . LEU A 1 92 ? 9.988 -21.308 -18.975 1.00 89.56 92 LEU A CA 1
ATOM 708 C C . LEU A 1 92 ? 10.874 -20.356 -18.154 1.00 89.56 92 LEU A C 1
ATOM 710 O O . LEU A 1 92 ? 11.677 -20.815 -17.337 1.00 89.56 92 LEU A O 1
ATOM 714 N N . ARG A 1 93 ? 10.722 -19.035 -18.322 1.00 87.56 93 ARG A N 1
ATOM 715 C CA . ARG A 1 93 ? 11.364 -17.975 -17.525 1.00 87.56 93 ARG A CA 1
ATOM 716 C C . ARG A 1 93 ? 12.877 -18.180 -17.401 1.00 87.56 93 ARG A C 1
ATOM 718 O O . ARG A 1 93 ? 13.601 -18.087 -18.391 1.00 87.56 93 ARG A O 1
ATOM 725 N N . TRP A 1 94 ? 13.377 -18.473 -16.199 1.00 85.00 94 TRP A N 1
ATOM 726 C CA . TRP A 1 94 ? 14.799 -18.713 -15.946 1.00 85.00 94 TRP A CA 1
ATOM 727 C C . TRP A 1 94 ? 15.339 -19.924 -16.713 1.00 85.00 94 TRP A C 1
ATOM 729 O O . TRP A 1 94 ? 16.441 -19.841 -17.245 1.00 85.00 94 TRP A O 1
ATOM 739 N N . SER A 1 95 ? 14.538 -20.983 -16.860 1.00 86.31 95 SER A N 1
ATOM 740 C CA . SER A 1 95 ? 14.883 -22.191 -17.625 1.00 86.31 95 SER A CA 1
ATOM 741 C C . SER A 1 95 ? 14.684 -22.041 -19.139 1.00 86.31 95 SER A C 1
ATOM 743 O O . SER A 1 95 ? 15.033 -22.948 -19.891 1.00 86.31 95 SER A O 1
ATOM 745 N N . GLY A 1 96 ? 14.105 -20.923 -19.583 1.00 88.44 96 GLY A N 1
ATOM 746 C CA . GLY A 1 96 ? 13.917 -20.594 -20.992 1.00 88.44 96 GLY A CA 1
ATOM 747 C C . GLY A 1 96 ? 15.170 -20.025 -21.658 1.00 88.44 96 GLY A C 1
ATOM 748 O O . GLY A 1 96 ? 16.254 -19.957 -21.073 1.00 88.44 96 GLY A O 1
ATOM 749 N N . THR A 1 97 ? 15.015 -19.570 -22.900 1.00 90.06 97 THR A N 1
ATOM 750 C CA . THR A 1 97 ? 16.115 -19.018 -23.716 1.00 90.06 97 THR A CA 1
ATOM 751 C C . THR A 1 97 ? 15.933 -17.546 -24.060 1.00 90.06 97 THR A C 1
ATOM 753 O O . THR A 1 97 ? 16.885 -16.901 -24.496 1.00 90.06 97 THR A O 1
ATOM 756 N N . SER A 1 98 ? 14.742 -16.986 -23.848 1.00 93.44 98 SER A N 1
ATOM 757 C CA . SER A 1 98 ? 14.416 -15.617 -24.265 1.00 93.44 98 SER A CA 1
ATOM 758 C C . SER A 1 98 ? 15.127 -14.568 -23.419 1.00 93.44 98 SER A C 1
ATOM 760 O O . SER A 1 98 ? 15.345 -14.784 -22.230 1.00 93.44 98 SER A O 1
ATOM 762 N N . SER A 1 99 ? 15.484 -13.426 -23.999 1.00 94.25 99 SER A N 1
ATOM 763 C CA . SER A 1 99 ? 16.100 -12.312 -23.267 1.00 94.25 99 SER A CA 1
ATOM 764 C C . SER A 1 99 ? 15.183 -11.754 -22.172 1.00 94.25 99 SER A C 1
ATOM 766 O O . SER A 1 99 ? 13.962 -11.925 -22.216 1.00 94.25 99 SER A O 1
ATOM 768 N N . LEU A 1 100 ? 15.768 -11.055 -21.197 1.00 95.00 100 LEU A N 1
ATOM 769 C CA . LEU A 1 100 ? 14.995 -10.275 -20.235 1.00 95.00 100 LEU A CA 1
ATOM 770 C C . LEU A 1 100 ? 14.597 -8.953 -20.895 1.00 95.00 100 LEU A C 1
ATOM 772 O O . LEU A 1 100 ? 15.440 -8.237 -21.426 1.00 95.00 100 LEU A O 1
ATOM 776 N N . VAL A 1 101 ? 13.320 -8.610 -20.869 1.00 96.56 101 VAL A N 1
ATOM 777 C CA . VAL A 1 101 ? 12.795 -7.358 -21.409 1.00 96.56 101 VAL A CA 1
ATOM 778 C C . VAL A 1 101 ? 12.436 -6.451 -20.244 1.00 96.56 101 VAL A C 1
ATOM 780 O O . VAL A 1 101 ? 11.578 -6.797 -19.437 1.00 96.56 101 VAL A O 1
ATOM 783 N N . ALA A 1 102 ? 13.077 -5.287 -20.163 1.00 96.56 102 ALA A N 1
ATOM 784 C CA . ALA A 1 102 ? 12.795 -4.264 -19.164 1.00 96.56 102 ALA A CA 1
ATOM 785 C C . ALA A 1 102 ? 12.054 -3.091 -19.808 1.00 96.56 102 ALA A C 1
ATOM 787 O O . ALA A 1 102 ? 12.492 -2.561 -20.827 1.00 96.56 102 ALA A O 1
ATOM 788 N N . THR A 1 103 ? 10.937 -2.665 -19.225 1.00 96.31 103 THR A N 1
ATOM 789 C CA . THR A 1 103 ? 10.159 -1.521 -19.709 1.00 96.31 103 THR A CA 1
ATOM 790 C C . THR A 1 103 ? 9.861 -0.554 -18.576 1.00 96.31 103 THR A C 1
ATOM 792 O O . THR A 1 103 ? 9.387 -0.965 -17.522 1.00 96.31 103 THR A O 1
ATOM 795 N N . PHE A 1 104 ? 10.080 0.735 -18.811 1.00 95.38 104 PHE A N 1
ATOM 796 C CA . PHE A 1 104 ? 9.749 1.798 -17.865 1.00 95.38 104 PHE A CA 1
ATOM 797 C C . PHE A 1 104 ? 9.232 3.046 -18.588 1.00 95.38 104 PHE A C 1
ATOM 799 O O . PHE A 1 104 ? 9.518 3.280 -19.768 1.00 95.38 104 PHE A O 1
ATOM 806 N N . LEU A 1 105 ? 8.437 3.845 -17.875 1.00 93.75 105 LEU A N 1
ATOM 807 C CA . LEU A 1 105 ? 7.843 5.077 -18.390 1.00 93.75 105 LEU A CA 1
ATOM 808 C C . LEU A 1 105 ? 8.759 6.273 -18.136 1.00 93.75 105 LEU A C 1
ATOM 810 O O . LEU A 1 105 ? 9.249 6.474 -17.026 1.00 93.75 105 LEU A O 1
ATOM 814 N N . VAL A 1 106 ? 8.941 7.110 -19.156 1.00 92.81 106 VAL A N 1
ATOM 815 C CA . VAL A 1 106 ? 9.789 8.303 -19.077 1.00 92.81 106 VAL A CA 1
ATOM 816 C C . VAL A 1 106 ? 9.056 9.541 -19.598 1.00 92.81 106 VAL A C 1
ATOM 818 O O . VAL A 1 106 ? 8.360 9.472 -20.617 1.00 92.81 106 VAL A O 1
ATOM 821 N N . PRO A 1 107 ? 9.214 10.710 -18.949 1.00 91.81 107 PRO A N 1
ATOM 822 C CA . PRO A 1 107 ? 8.757 11.973 -19.508 1.00 91.81 107 PRO A CA 1
ATOM 823 C C . PRO A 1 107 ? 9.447 12.238 -20.844 1.00 91.81 107 PRO A C 1
ATOM 825 O O . PRO A 1 107 ? 10.668 12.108 -20.957 1.00 91.81 107 PRO A O 1
ATOM 828 N N . THR A 1 108 ? 8.707 12.694 -21.851 1.00 89.81 108 THR A N 1
ATOM 829 C CA . THR A 1 108 ? 9.304 12.998 -23.165 1.00 89.81 108 THR A CA 1
ATOM 830 C C . THR A 1 108 ? 10.331 14.127 -23.101 1.00 89.81 108 THR A C 1
ATOM 832 O O . THR A 1 108 ? 11.283 14.156 -23.880 1.00 89.81 108 THR A O 1
ATOM 835 N N . THR A 1 109 ? 10.224 15.001 -22.099 1.00 86.56 109 THR A N 1
ATOM 836 C CA . THR A 1 109 ? 11.227 16.025 -21.780 1.00 86.56 109 THR A CA 1
ATOM 837 C C . THR A 1 109 ? 12.572 15.447 -21.335 1.00 86.56 109 THR A C 1
ATOM 839 O O . THR A 1 109 ? 13.595 16.097 -21.543 1.00 86.56 109 THR A O 1
ATOM 842 N N . ALA A 1 110 ? 12.608 14.237 -20.765 1.00 86.94 110 ALA A N 1
ATOM 843 C CA . ALA A 1 110 ? 13.855 13.565 -20.403 1.00 86.94 110 ALA A CA 1
ATOM 844 C C . ALA A 1 110 ? 14.632 13.102 -21.649 1.00 86.94 110 ALA A C 1
ATOM 846 O O . ALA A 1 110 ? 15.858 13.144 -21.648 1.00 86.94 110 ALA A O 1
ATOM 847 N N . LEU A 1 111 ? 13.921 12.744 -22.725 1.00 85.19 111 LEU A N 1
ATOM 848 C CA . LEU A 1 111 ? 14.503 12.329 -24.008 1.00 85.19 111 LEU A CA 1
ATOM 849 C C . LEU A 1 111 ? 14.872 13.515 -24.915 1.00 85.19 111 LEU A C 1
ATOM 851 O O . LEU A 1 111 ? 15.773 13.405 -25.741 1.00 85.19 111 LEU A O 1
ATOM 855 N N . ALA A 1 112 ? 14.176 14.646 -24.770 1.00 76.69 112 ALA A N 1
ATOM 856 C CA . ALA A 1 112 ? 14.370 15.848 -25.588 1.00 76.69 112 ALA A CA 1
ATOM 857 C C . ALA A 1 112 ? 15.262 16.926 -24.931 1.00 76.69 112 ALA A C 1
ATOM 859 O O . ALA A 1 112 ? 15.512 17.973 -25.529 1.00 76.69 112 ALA A O 1
ATOM 860 N N . GLY A 1 113 ? 15.703 16.715 -23.687 1.00 67.12 113 GLY A N 1
ATOM 861 C CA . GLY A 1 113 ? 16.500 17.682 -22.929 1.00 67.12 113 GLY A CA 1
ATOM 862 C C . GLY A 1 113 ? 17.961 17.789 -23.385 1.00 67.12 113 GLY A C 1
ATOM 863 O O . GLY A 1 113 ? 18.499 16.886 -24.017 1.00 67.12 113 GLY A O 1
ATOM 864 N N . GLN A 1 114 ? 18.621 18.893 -23.015 1.00 62.44 114 GLN A N 1
ATOM 865 C CA . GLN A 1 114 ? 20.084 19.017 -23.051 1.00 62.44 114 GLN A CA 1
ATOM 866 C C . GLN A 1 114 ? 20.691 18.675 -21.668 1.00 62.44 114 GLN A C 1
ATOM 868 O O . GLN A 1 114 ? 20.050 18.971 -20.648 1.00 62.44 114 GLN A O 1
ATOM 873 N N . PRO A 1 115 ? 21.903 18.082 -21.592 1.00 69.19 115 PRO A N 1
ATOM 874 C CA . PRO A 1 115 ? 22.635 17.424 -22.685 1.00 69.19 115 PRO A CA 1
ATOM 875 C C . PRO A 1 115 ? 21.835 16.255 -23.282 1.00 69.19 115 PRO A C 1
ATOM 877 O O . PRO A 1 115 ? 20.977 15.693 -22.604 1.00 69.19 115 PRO A O 1
ATOM 880 N N . VAL A 1 116 ? 22.090 15.941 -24.559 1.00 76.56 116 VAL A N 1
ATOM 881 C CA . VAL A 1 116 ? 21.333 14.925 -25.308 1.00 76.56 116 VAL A CA 1
ATOM 882 C C . VAL A 1 116 ? 21.451 13.576 -24.603 1.00 76.56 116 VAL A C 1
ATOM 884 O O . VAL A 1 116 ? 22.553 13.131 -24.289 1.00 76.56 116 VAL A O 1
ATOM 887 N N . THR A 1 117 ? 20.306 12.948 -24.351 1.00 80.81 117 THR A N 1
ATOM 888 C CA . THR A 1 117 ? 20.246 11.569 -23.864 1.00 80.81 117 THR A CA 1
ATOM 889 C C . THR A 1 117 ? 20.427 10.629 -25.048 1.00 80.81 117 THR A C 1
ATOM 891 O O . THR A 1 117 ? 19.660 10.686 -26.008 1.00 80.81 117 THR A O 1
ATOM 894 N N . ASP A 1 118 ? 21.421 9.760 -24.973 1.00 85.94 118 ASP A N 1
ATOM 895 C CA . ASP A 1 118 ? 21.810 8.844 -26.047 1.00 85.94 118 ASP A CA 1
ATOM 896 C C . ASP A 1 118 ? 22.032 7.404 -25.552 1.00 85.94 118 ASP A C 1
ATOM 898 O O . ASP A 1 118 ? 22.077 6.480 -26.370 1.00 85.94 118 ASP A O 1
ATOM 902 N N . LEU A 1 119 ? 22.083 7.207 -24.229 1.00 91.31 119 LEU A N 1
ATOM 903 C CA . LEU A 1 119 ? 22.234 5.912 -23.575 1.00 91.31 119 LEU A CA 1
ATOM 904 C C . LEU A 1 119 ? 21.013 5.581 -22.715 1.00 91.31 119 LEU A C 1
ATOM 906 O O . LEU A 1 119 ? 20.471 6.429 -21.996 1.00 91.31 119 LEU A O 1
ATOM 910 N N . VAL A 1 120 ? 20.633 4.312 -22.762 1.00 94.31 120 VAL A N 1
ATOM 911 C CA . VAL A 1 120 ? 19.619 3.697 -21.912 1.00 94.31 120 VAL A CA 1
ATOM 912 C C . VAL A 1 120 ? 20.239 2.504 -21.203 1.00 94.31 120 VAL A C 1
ATOM 914 O O . VAL A 1 120 ? 21.012 1.754 -21.800 1.00 94.31 120 VAL A O 1
ATOM 917 N N . GLY A 1 121 ? 19.906 2.317 -19.933 1.00 94.06 121 GLY A N 1
ATOM 918 C CA . GLY A 1 121 ? 20.411 1.181 -19.181 1.00 94.06 121 GLY A CA 1
ATOM 919 C C . GLY A 1 121 ? 19.464 0.687 -18.106 1.00 94.06 121 GLY A C 1
ATOM 920 O O . GLY A 1 121 ? 18.563 1.401 -17.665 1.00 94.06 121 GLY A O 1
ATOM 921 N N . LEU A 1 122 ? 19.723 -0.540 -17.683 1.00 93.62 122 LEU A N 1
ATOM 922 C CA . LEU A 1 122 ? 19.177 -1.171 -16.499 1.00 93.62 122 LEU A CA 1
ATOM 923 C C . LEU A 1 122 ? 20.296 -1.209 -15.453 1.00 93.62 122 LEU A C 1
ATOM 925 O O . LEU A 1 122 ? 21.321 -1.863 -15.652 1.00 93.62 122 LEU A O 1
ATOM 929 N N . ASP A 1 123 ? 20.114 -0.472 -14.364 1.00 90.94 123 ASP A N 1
ATOM 930 C CA . ASP A 1 123 ? 21.085 -0.343 -13.275 1.00 90.94 123 ASP A CA 1
ATOM 931 C C . ASP A 1 123 ? 20.500 -0.906 -11.969 1.00 90.94 123 ASP A C 1
ATOM 933 O O . ASP A 1 123 ? 19.292 -1.103 -11.839 1.00 90.94 123 ASP A O 1
ATOM 937 N N . LEU A 1 124 ? 21.357 -1.100 -10.966 1.00 87.62 124 LEU A N 1
ATOM 938 C CA . LEU A 1 124 ? 20.932 -1.298 -9.581 1.00 87.62 124 LEU A CA 1
ATOM 939 C C . LEU A 1 124 ? 20.497 0.029 -8.935 1.00 87.62 124 LEU A C 1
ATOM 941 O O . LEU A 1 124 ? 21.133 1.072 -9.133 1.00 87.62 124 LEU A O 1
ATOM 945 N N . SER A 1 125 ? 19.444 -0.018 -8.116 1.00 84.81 125 SER A N 1
ATOM 946 C CA . SER A 1 125 ? 18.968 1.121 -7.317 1.00 84.81 125 SER A CA 1
ATOM 947 C C . SER A 1 125 ? 20.059 1.642 -6.379 1.00 84.81 125 SER A C 1
ATOM 949 O O . SER A 1 125 ? 20.855 0.874 -5.858 1.00 84.81 125 SER A O 1
ATOM 951 N N . MET A 1 126 ? 20.097 2.947 -6.105 1.00 65.25 126 MET A N 1
ATOM 952 C CA . MET A 1 126 ? 21.193 3.580 -5.354 1.00 65.25 126 MET A CA 1
ATOM 953 C C . MET A 1 126 ? 21.105 3.480 -3.826 1.00 65.25 126 MET A C 1
ATOM 955 O O . MET A 1 126 ? 22.014 3.944 -3.141 1.00 65.25 126 MET A O 1
ATOM 959 N N . ALA A 1 127 ? 20.028 2.912 -3.282 1.00 65.50 127 ALA A N 1
ATOM 960 C CA . ALA A 1 127 ? 19.750 2.968 -1.846 1.00 65.50 127 ALA A CA 1
ATOM 961 C C . ALA A 1 127 ? 19.022 1.724 -1.310 1.00 65.50 127 ALA A C 1
ATOM 963 O O . ALA A 1 127 ? 18.205 1.832 -0.399 1.00 65.50 127 ALA A O 1
ATOM 964 N N . SER A 1 128 ? 19.303 0.542 -1.865 1.00 67.12 128 SER A N 1
ATOM 965 C CA . SER A 1 128 ? 18.770 -0.712 -1.325 1.00 67.12 128 SER A CA 1
ATOM 966 C C . SER A 1 128 ? 19.855 -1.490 -0.562 1.00 67.12 128 SER A C 1
ATOM 968 O O . SER A 1 128 ? 21.018 -1.461 -0.975 1.00 67.12 128 SER A O 1
ATOM 970 N N . PRO A 1 129 ? 19.513 -2.233 0.510 1.00 67.69 129 PRO A N 1
ATOM 971 C CA . PRO A 1 129 ? 20.448 -3.166 1.143 1.00 67.69 129 PRO A CA 1
ATOM 972 C C . PRO A 1 129 ? 21.028 -4.187 0.154 1.00 67.69 129 PRO A C 1
ATOM 974 O O . PRO A 1 129 ? 22.193 -4.555 0.267 1.00 67.69 129 PRO A O 1
ATOM 977 N N . SER A 1 130 ? 20.246 -4.591 -0.859 1.00 73.38 130 SER A N 1
ATOM 978 C CA . SER A 1 130 ? 20.729 -5.479 -1.925 1.00 73.38 130 SER A CA 1
ATOM 979 C C . SER A 1 130 ? 21.866 -4.836 -2.723 1.00 73.38 130 SER A C 1
ATOM 981 O O . SER A 1 130 ? 22.868 -5.485 -3.002 1.00 73.38 130 SER A O 1
ATOM 983 N N . THR A 1 131 ? 21.777 -3.535 -3.010 1.00 75.12 131 THR A N 1
ATOM 984 C CA . THR A 1 131 ? 22.803 -2.798 -3.757 1.00 75.12 131 THR A CA 1
ATOM 985 C C . THR A 1 131 ? 24.130 -2.780 -3.017 1.00 75.12 131 THR A C 1
ATOM 987 O O . THR A 1 131 ? 25.166 -2.896 -3.664 1.00 75.12 131 THR A O 1
ATOM 990 N N . VAL A 1 132 ? 24.118 -2.652 -1.685 1.00 77.44 132 VAL A N 1
ATOM 991 C CA . VAL A 1 132 ? 25.345 -2.702 -0.873 1.00 77.44 132 VAL A CA 1
ATOM 992 C C . VAL A 1 132 ? 26.044 -4.044 -1.072 1.00 77.44 132 VAL A C 1
ATOM 994 O O . VAL A 1 132 ? 27.213 -4.059 -1.438 1.00 77.44 132 VAL A O 1
ATOM 997 N N . PHE A 1 133 ? 25.302 -5.150 -0.967 1.00 81.00 133 PHE A N 1
ATOM 998 C CA . PHE A 1 133 ? 25.833 -6.490 -1.224 1.00 81.00 133 PHE A CA 1
ATOM 999 C C . PHE A 1 133 ? 26.440 -6.611 -2.630 1.00 81.00 133 PHE A C 1
ATOM 1001 O O . PHE A 1 133 ? 27.593 -7.010 -2.777 1.00 81.00 133 PHE A O 1
ATOM 1008 N N . PHE A 1 134 ? 25.706 -6.213 -3.674 1.00 79.25 134 PHE A N 1
ATOM 1009 C CA . PHE A 1 134 ? 26.217 -6.283 -5.049 1.00 79.25 134 PHE A CA 1
ATOM 1010 C C . PHE A 1 134 ? 27.439 -5.390 -5.266 1.00 79.25 134 PHE A C 1
ATOM 1012 O O . PHE A 1 134 ? 28.351 -5.758 -5.998 1.00 79.25 134 PHE A O 1
ATOM 1019 N N . THR A 1 135 ? 27.482 -4.237 -4.608 1.00 78.50 135 THR A N 1
ATOM 1020 C CA . THR A 1 135 ? 28.610 -3.306 -4.679 1.00 78.50 135 THR A CA 1
ATOM 1021 C C . THR A 1 135 ? 29.855 -3.875 -4.004 1.00 78.50 135 THR A C 1
ATOM 1023 O O . THR A 1 135 ? 30.956 -3.699 -4.519 1.00 78.50 135 THR A O 1
ATOM 1026 N N . GLU A 1 136 ? 29.701 -4.563 -2.873 1.00 81.00 136 GLU A N 1
ATOM 1027 C CA . GLU A 1 136 ? 30.805 -5.227 -2.172 1.00 81.00 136 GLU A CA 1
ATOM 1028 C C . GLU A 1 136 ? 31.344 -6.423 -2.964 1.00 81.00 136 GLU A C 1
ATOM 1030 O O . GLU A 1 136 ? 32.556 -6.606 -3.052 1.00 81.00 136 GLU A O 1
ATOM 1035 N N . VAL A 1 137 ? 30.454 -7.215 -3.568 1.00 81.50 137 VAL A N 1
ATOM 1036 C CA . VAL A 1 137 ? 30.826 -8.454 -4.265 1.00 81.50 137 VAL A CA 1
ATOM 1037 C C . VAL A 1 137 ? 31.337 -8.201 -5.686 1.00 81.50 137 VAL A C 1
ATOM 1039 O O . VAL A 1 137 ? 32.341 -8.787 -6.084 1.00 81.50 137 VAL A O 1
ATOM 1042 N N . LEU A 1 138 ? 30.666 -7.337 -6.454 1.00 79.44 138 LEU A N 1
ATOM 1043 C CA . LEU A 1 138 ? 30.996 -7.056 -7.860 1.00 79.44 138 LEU A CA 1
ATOM 1044 C C . LEU A 1 138 ? 31.841 -5.781 -8.031 1.00 79.44 138 LEU A C 1
ATOM 1046 O O . LEU A 1 138 ? 32.378 -5.523 -9.107 1.00 79.44 138 LEU A O 1
ATOM 1050 N N . GLY A 1 139 ? 31.981 -4.977 -6.975 1.00 75.44 139 GLY A N 1
ATOM 1051 C CA . GLY A 1 139 ? 32.667 -3.689 -7.004 1.00 75.44 139 GLY A CA 1
ATOM 1052 C C . GLY A 1 139 ? 31.783 -2.532 -7.489 1.00 75.44 139 GLY A C 1
ATOM 1053 O O . GLY A 1 139 ? 30.845 -2.697 -8.269 1.00 75.44 139 GLY A O 1
ATOM 1054 N N . MET A 1 140 ? 32.143 -1.308 -7.080 1.00 64.88 140 MET A N 1
ATOM 1055 C CA . MET A 1 140 ? 31.446 -0.050 -7.424 1.00 64.88 140 MET A CA 1
ATOM 1056 C C . MET A 1 140 ? 31.236 0.175 -8.933 1.00 64.88 140 MET A C 1
ATOM 1058 O O . MET A 1 140 ? 30.327 0.904 -9.332 1.00 64.88 140 MET A O 1
ATOM 1062 N N . SER A 1 141 ? 32.083 -0.425 -9.772 1.00 61.62 141 SER A N 1
ATOM 1063 C CA . SER A 1 141 ? 32.037 -0.289 -11.231 1.00 61.62 141 SER A CA 1
ATOM 1064 C C . SER A 1 141 ? 30.961 -1.161 -11.896 1.00 61.62 141 SER A C 1
ATOM 1066 O O . SER A 1 141 ? 30.585 -0.877 -13.030 1.00 61.62 141 SER A O 1
ATOM 1068 N N . HIS A 1 142 ? 30.423 -2.172 -11.202 1.00 66.00 142 HIS A N 1
ATOM 1069 C CA . HIS A 1 142 ? 29.434 -3.129 -11.721 1.00 66.00 142 HIS A CA 1
ATOM 1070 C C . HIS A 1 142 ? 27.995 -2.804 -11.275 1.00 66.00 142 HIS A C 1
ATOM 1072 O O . HIS A 1 142 ? 27.192 -3.684 -10.981 1.00 66.00 142 HIS A O 1
ATOM 1078 N N . ARG A 1 143 ? 27.635 -1.512 -11.233 1.00 77.06 143 ARG A N 1
ATOM 1079 C CA . ARG A 1 143 ? 26.256 -1.073 -10.929 1.00 77.06 143 ARG A CA 1
ATOM 1080 C C . ARG A 1 143 ? 25.300 -1.210 -12.118 1.00 77.06 143 ARG A C 1
ATOM 1082 O O . ARG A 1 143 ? 24.084 -1.221 -11.942 1.00 77.06 143 ARG A O 1
ATO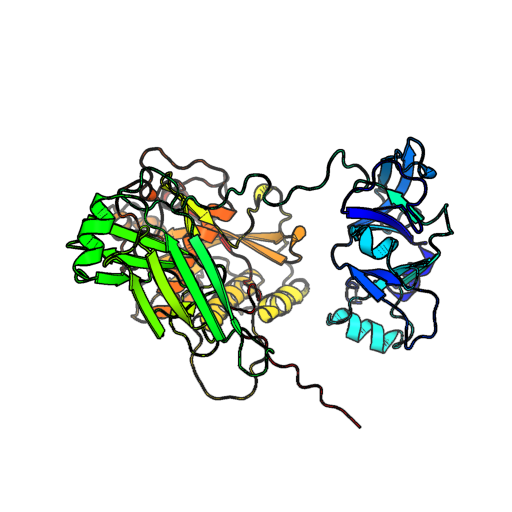M 1089 N N . THR A 1 144 ? 25.842 -1.230 -13.328 1.00 87.00 144 THR A N 1
ATOM 1090 C CA . THR A 1 144 ? 25.070 -1.291 -14.568 1.00 87.00 144 THR A CA 1
ATOM 1091 C C . THR A 1 144 ? 24.968 -2.740 -15.002 1.00 87.00 144 THR A C 1
ATOM 1093 O O . THR A 1 144 ? 25.981 -3.359 -15.313 1.00 87.00 144 THR A O 1
ATOM 1096 N N . MET A 1 145 ? 23.745 -3.268 -15.016 1.00 88.56 145 MET A N 1
ATOM 1097 C CA . MET A 1 145 ? 23.472 -4.623 -15.485 1.00 88.56 145 MET A CA 1
ATOM 1098 C C . MET A 1 145 ? 23.581 -4.687 -17.002 1.00 88.56 145 MET A C 1
ATOM 1100 O O . MET A 1 145 ? 24.244 -5.558 -17.552 1.00 88.56 145 MET A O 1
ATOM 1104 N N . TYR A 1 146 ? 22.967 -3.725 -17.687 1.00 92.69 146 TYR A N 1
ATOM 1105 C CA . TYR A 1 146 ? 23.077 -3.601 -19.131 1.00 92.69 146 TYR A CA 1
ATOM 1106 C C . TYR A 1 146 ? 22.873 -2.152 -19.553 1.00 92.69 146 TYR A C 1
ATOM 1108 O O . TYR A 1 146 ? 21.978 -1.477 -19.053 1.00 92.69 146 TYR A O 1
ATOM 1116 N N . GLU A 1 147 ? 23.687 -1.672 -20.485 1.00 92.94 147 GLU A N 1
ATOM 1117 C CA . GLU A 1 147 ? 23.576 -0.333 -21.060 1.00 92.94 147 GLU A CA 1
ATOM 1118 C C . GLU A 1 147 ? 23.821 -0.411 -22.563 1.00 92.94 147 GLU A C 1
ATOM 1120 O O . GLU A 1 147 ? 24.708 -1.123 -23.038 1.00 92.94 147 GLU A O 1
ATOM 1125 N N . THR A 1 148 ? 23.019 0.321 -23.325 1.00 93.94 148 THR A N 1
ATOM 1126 C CA . THR A 1 148 ? 23.156 0.401 -24.776 1.00 93.94 148 THR A CA 1
ATOM 1127 C C . THR A 1 148 ? 22.727 1.775 -25.283 1.00 93.94 148 THR A C 1
ATOM 1129 O O . THR A 1 148 ? 22.136 2.580 -24.560 1.00 93.94 148 THR A O 1
ATOM 1132 N N . SER A 1 149 ? 23.050 2.071 -26.540 1.00 92.00 149 SER A N 1
ATOM 1133 C CA . SER A 1 149 ? 22.644 3.325 -27.172 1.00 92.00 149 SER A CA 1
ATOM 1134 C C . SER A 1 149 ? 21.211 3.242 -27.683 1.00 92.00 149 SER A C 1
ATOM 1136 O O . SER A 1 149 ? 20.802 2.219 -28.227 1.00 92.00 149 SER A O 1
ATOM 1138 N N . PHE A 1 150 ? 20.486 4.361 -27.644 1.00 89.50 150 PHE A N 1
ATOM 1139 C CA . PHE A 1 150 ? 19.214 4.517 -28.361 1.00 89.50 150 PHE A CA 1
ATOM 1140 C C . PHE A 1 150 ? 19.330 4.305 -29.879 1.00 89.50 150 PHE A C 1
ATOM 1142 O O . PHE A 1 150 ? 18.324 4.092 -30.549 1.00 89.50 150 PHE A O 1
ATOM 1149 N N . SER A 1 151 ? 20.549 4.333 -30.426 1.00 87.19 151 SER A N 1
ATOM 1150 C CA . SER A 1 151 ? 20.816 3.984 -31.825 1.00 87.19 151 SER A CA 1
ATOM 1151 C C . SER A 1 151 ? 20.679 2.478 -32.107 1.00 87.19 151 SER A C 1
ATOM 1153 O O . SER A 1 151 ? 20.596 2.085 -33.269 1.00 87.19 151 SER A O 1
ATOM 1155 N N . ASN A 1 152 ? 20.656 1.627 -31.073 1.00 90.50 152 ASN A N 1
ATOM 1156 C CA . ASN A 1 152 ? 20.441 0.186 -31.194 1.00 90.50 152 ASN A CA 1
ATOM 1157 C C . ASN A 1 152 ? 18.950 -0.119 -31.408 1.00 90.50 152 ASN A C 1
ATOM 1159 O O . ASN A 1 152 ? 18.220 -0.451 -30.474 1.00 90.50 152 ASN A O 1
ATOM 1163 N N . THR A 1 153 ? 18.506 -0.036 -32.660 1.00 85.62 153 THR A N 1
ATOM 1164 C CA . THR A 1 153 ? 17.101 -0.241 -33.054 1.00 85.62 153 THR A CA 1
ATOM 1165 C C . THR A 1 153 ? 16.601 -1.675 -32.883 1.00 85.62 153 THR A C 1
ATOM 1167 O O . THR A 1 153 ? 15.397 -1.907 -32.953 1.00 85.62 153 THR A O 1
ATOM 1170 N N . THR A 1 154 ? 17.499 -2.639 -32.663 1.00 90.25 154 THR A N 1
ATOM 1171 C CA . THR A 1 154 ? 17.141 -4.035 -32.375 1.00 90.25 154 THR A CA 1
ATOM 1172 C C . THR A 1 154 ? 16.983 -4.321 -30.885 1.00 90.25 154 THR A C 1
ATOM 1174 O O . THR A 1 154 ? 16.275 -5.254 -30.524 1.00 90.25 154 THR A O 1
ATOM 1177 N N . GLY A 1 155 ? 17.644 -3.543 -30.022 1.00 91.94 155 GLY A N 1
ATOM 1178 C CA . GLY A 1 155 ? 17.654 -3.752 -28.572 1.00 91.94 155 GLY A CA 1
ATOM 1179 C C . GLY A 1 155 ? 16.837 -2.733 -27.779 1.00 91.94 155 GLY A C 1
ATOM 1180 O O . GLY A 1 155 ? 16.590 -2.954 -26.596 1.00 91.94 155 GLY A O 1
ATOM 1181 N N . VAL A 1 156 ? 16.425 -1.625 -28.401 1.00 94.81 156 VAL A N 1
ATOM 1182 C CA . VAL A 1 156 ? 15.700 -0.536 -27.736 1.00 94.81 156 VAL A CA 1
ATOM 1183 C C . VAL A 1 156 ? 14.509 -0.097 -28.573 1.00 94.81 156 VAL A C 1
ATOM 1185 O O . VAL A 1 156 ? 14.646 0.227 -29.752 1.00 94.81 156 VAL A O 1
ATOM 1188 N N . PHE A 1 157 ? 13.347 -0.004 -27.932 1.00 94.69 157 PHE A N 1
ATOM 1189 C CA . PHE A 1 157 ? 12.110 0.461 -28.548 1.00 94.69 157 PHE A CA 1
ATOM 1190 C C . PHE A 1 157 ? 11.514 1.603 -27.733 1.00 94.69 157 PHE A C 1
ATOM 1192 O O . PHE A 1 157 ? 11.437 1.535 -26.508 1.00 94.69 157 PHE A O 1
ATOM 1199 N N . ILE A 1 158 ? 11.069 2.652 -28.424 1.00 93.38 158 ILE A N 1
ATOM 1200 C CA . ILE A 1 158 ? 10.319 3.755 -27.821 1.00 93.38 158 ILE A CA 1
ATOM 1201 C C . ILE A 1 158 ? 8.906 3.703 -28.383 1.00 93.38 158 ILE A C 1
ATOM 1203 O O . ILE A 1 158 ? 8.718 3.714 -29.600 1.00 93.38 158 ILE A O 1
ATOM 1207 N N . SER A 1 159 ? 7.912 3.660 -27.503 1.00 93.38 159 SER A N 1
ATOM 1208 C CA . SER A 1 159 ? 6.504 3.604 -27.893 1.00 93.38 159 SER A CA 1
ATOM 1209 C C . SER A 1 159 ? 5.643 4.486 -26.997 1.00 93.38 159 SER A C 1
ATOM 1211 O O . SER A 1 159 ? 6.054 4.911 -25.916 1.00 93.38 159 SER A O 1
ATOM 1213 N N . LYS A 1 160 ? 4.444 4.839 -27.468 1.00 91.62 160 LYS A N 1
ATOM 1214 C CA . LYS A 1 160 ? 3.539 5.723 -26.716 1.00 91.62 160 LYS A CA 1
ATOM 1215 C C . LYS A 1 160 ? 2.994 5.051 -25.453 1.00 91.62 160 LYS A C 1
ATOM 1217 O O . LYS A 1 160 ? 2.717 5.743 -24.482 1.00 91.62 160 LYS A O 1
ATOM 1222 N N . LEU A 1 161 ? 2.837 3.731 -25.469 1.00 91.69 161 LEU A N 1
ATOM 1223 C CA . LEU A 1 161 ? 2.168 2.947 -24.432 1.00 91.69 161 LEU A CA 1
ATOM 1224 C C . LEU A 1 161 ? 3.085 1.839 -23.917 1.00 91.69 161 LEU A C 1
ATOM 1226 O O . LEU A 1 161 ? 4.038 1.465 -24.590 1.00 91.69 161 LEU A O 1
ATOM 1230 N N . MET A 1 162 ? 2.791 1.306 -22.730 1.00 91.94 162 MET A N 1
ATOM 1231 C CA . MET A 1 162 ? 3.498 0.122 -22.237 1.00 91.94 162 MET A CA 1
ATOM 1232 C C . MET A 1 162 ? 3.224 -1.073 -23.164 1.00 91.94 162 MET A C 1
ATOM 1234 O O . MET A 1 162 ? 2.138 -1.147 -23.748 1.00 91.94 162 MET A O 1
ATOM 1238 N N . PRO A 1 163 ? 4.162 -2.028 -23.286 1.00 92.88 163 PRO A N 1
ATOM 1239 C CA . PRO A 1 163 ? 3.950 -3.201 -24.109 1.00 92.88 163 PRO A CA 1
ATOM 1240 C C . PRO A 1 163 ? 2.660 -3.941 -23.745 1.00 92.88 163 PRO A C 1
ATOM 1242 O O . PRO A 1 163 ? 2.384 -4.181 -22.570 1.00 92.88 163 PRO A O 1
ATOM 1245 N N . GLY A 1 164 ? 1.859 -4.271 -24.758 1.00 88.38 164 GLY A N 1
ATOM 1246 C CA . GLY A 1 164 ? 0.582 -4.969 -24.587 1.00 88.38 164 GLY A CA 1
ATOM 1247 C C . GLY A 1 164 ? -0.580 -4.123 -24.046 1.00 88.38 164 GLY A C 1
ATOM 1248 O O . GLY A 1 164 ? -1.667 -4.668 -23.857 1.00 88.38 164 GLY A O 1
ATOM 1249 N N . THR A 1 165 ? -0.414 -2.812 -23.813 1.00 88.62 165 THR A N 1
ATOM 1250 C CA . THR A 1 165 ? -1.518 -1.951 -23.352 1.00 88.62 165 THR A CA 1
ATOM 1251 C C . THR A 1 165 ? -2.140 -1.130 -24.480 1.00 88.62 165 THR A C 1
ATOM 1253 O O . THR A 1 165 ? -1.474 -0.679 -25.408 1.00 88.62 165 THR A O 1
ATOM 1256 N N . THR A 1 166 ? -3.453 -0.902 -24.388 1.00 87.06 166 THR A N 1
ATOM 1257 C CA . THR A 1 166 ? -4.226 -0.083 -25.344 1.00 87.06 166 THR A CA 1
ATOM 1258 C C . THR A 1 166 ? -4.404 1.367 -24.890 1.00 87.06 166 THR A C 1
ATOM 1260 O O . THR A 1 166 ? -4.813 2.222 -25.673 1.00 87.06 166 THR A O 1
ATOM 1263 N N . ALA A 1 167 ? -4.073 1.658 -23.631 1.00 84.50 167 ALA A N 1
ATOM 1264 C CA . ALA A 1 167 ? -4.096 2.986 -23.036 1.00 84.50 167 ALA A CA 1
ATOM 1265 C C . ALA A 1 167 ? -3.021 3.107 -21.945 1.00 84.50 167 ALA A C 1
ATOM 1267 O O . ALA A 1 167 ? -2.439 2.109 -21.503 1.00 84.50 167 ALA A O 1
ATOM 1268 N N . HIS A 1 168 ? -2.754 4.337 -21.503 1.00 80.62 168 HIS A N 1
ATOM 1269 C CA . HIS A 1 168 ? -1.937 4.570 -20.315 1.00 80.62 168 HIS A CA 1
ATOM 1270 C C . HIS A 1 168 ? -2.666 4.035 -19.079 1.00 80.62 168 HIS A C 1
ATOM 1272 O O . HIS A 1 168 ? -3.884 4.188 -18.964 1.00 80.62 168 HIS A O 1
ATOM 1278 N N . LYS A 1 169 ? -1.926 3.445 -18.133 1.00 71.06 169 LYS A N 1
ATOM 1279 C CA . LYS A 1 169 ? -2.484 3.115 -16.818 1.00 71.06 169 LYS A CA 1
ATOM 1280 C C . LYS A 1 169 ? -2.932 4.417 -16.155 1.00 71.06 169 LYS A C 1
ATOM 1282 O O . LYS A 1 169 ? -2.122 5.318 -15.953 1.00 71.06 169 LYS A O 1
ATOM 1287 N N . ILE A 1 170 ? -4.219 4.519 -15.842 1.00 65.56 170 ILE A N 1
ATOM 1288 C CA . ILE A 1 170 ? -4.758 5.656 -15.102 1.00 65.56 170 ILE A CA 1
ATOM 1289 C C . ILE A 1 170 ? -4.888 5.229 -13.645 1.00 65.56 170 ILE A C 1
ATOM 1291 O O . ILE A 1 170 ? -5.843 4.552 -13.269 1.00 65.56 170 ILE A O 1
ATOM 1295 N N . THR A 1 171 ? -3.932 5.633 -12.815 1.00 59.38 171 THR A N 1
ATOM 1296 C CA . THR A 1 171 ? -4.105 5.603 -11.363 1.00 59.38 171 THR A CA 1
ATOM 1297 C C . THR A 1 171 ? -4.994 6.783 -10.969 1.00 59.38 171 THR A C 1
ATOM 1299 O O . THR A 1 171 ? -4.832 7.894 -11.472 1.00 59.38 171 THR A O 1
ATOM 1302 N N . SER A 1 172 ? -5.998 6.544 -10.122 1.00 55.81 172 SER A N 1
ATOM 1303 C CA . SER A 1 172 ? -6.896 7.598 -9.620 1.00 55.81 172 SER A CA 1
ATOM 1304 C C . SER A 1 172 ? -7.774 8.302 -10.676 1.00 55.81 172 SER A C 1
ATOM 1306 O O . SER A 1 172 ? -8.247 9.410 -10.442 1.00 55.81 172 SER A O 1
ATOM 1308 N N . GLY A 1 173 ? -8.070 7.667 -11.818 1.00 50.72 173 GLY A N 1
ATOM 1309 C CA . GLY A 1 173 ? -8.827 8.277 -12.932 1.00 50.72 173 GLY A CA 1
ATOM 1310 C C . GLY A 1 173 ? -10.257 8.730 -12.617 1.00 50.72 173 GLY A C 1
ATOM 1311 O O . GLY A 1 173 ? -10.821 9.550 -13.337 1.00 50.72 173 GLY A O 1
ATOM 1312 N N . GLY A 1 174 ? -10.837 8.210 -11.533 1.00 54.25 174 GLY A N 1
ATOM 1313 C CA . GLY A 1 174 ? -12.139 8.624 -11.005 1.00 54.25 174 GLY A CA 1
ATOM 1314 C C . GLY A 1 174 ? -12.063 9.603 -9.830 1.00 54.25 174 GLY A C 1
ATOM 1315 O O . GLY A 1 174 ? -13.110 10.035 -9.345 1.00 54.25 174 GLY A O 1
ATOM 1316 N N . VAL A 1 175 ? -10.861 9.949 -9.352 1.00 55.31 175 VAL A N 1
ATOM 1317 C CA . VAL A 1 175 ? -10.689 10.837 -8.199 1.00 55.31 175 VAL A CA 1
ATOM 1318 C C . VAL A 1 175 ? -11.032 12.254 -8.626 1.00 55.31 175 VAL A C 1
ATOM 1320 O O . VAL A 1 175 ? -10.319 12.908 -9.384 1.00 55.31 175 VAL A O 1
ATOM 1323 N N . ARG A 1 176 ? -12.169 12.729 -8.129 1.00 53.81 176 ARG A N 1
ATOM 1324 C CA . ARG A 1 176 ? -12.546 14.135 -8.208 1.00 53.81 176 ARG A CA 1
ATOM 1325 C C . ARG A 1 176 ? -12.052 14.825 -6.938 1.00 53.81 176 ARG A C 1
ATOM 1327 O O . ARG A 1 176 ? -12.105 14.201 -5.876 1.00 53.81 176 ARG A O 1
ATOM 1334 N N . PRO A 1 177 ? -11.611 16.091 -7.014 1.00 56.28 177 PRO A N 1
ATOM 1335 C CA . PRO A 1 177 ? -11.416 16.891 -5.814 1.00 56.28 177 PRO A CA 1
ATOM 1336 C C . PRO A 1 177 ? -12.672 16.807 -4.941 1.00 56.28 177 PRO A C 1
ATOM 1338 O O . PRO A 1 177 ? -13.792 16.867 -5.462 1.00 56.28 177 PRO A O 1
ATOM 1341 N N . LEU A 1 178 ? -12.497 16.630 -3.629 1.00 52.53 178 LEU A N 1
ATOM 1342 C CA . LEU A 1 178 ? -13.615 16.718 -2.694 1.00 52.53 178 LEU A CA 1
ATOM 1343 C C . LEU A 1 178 ? -14.290 18.076 -2.894 1.00 52.53 178 LEU A C 1
ATOM 1345 O O . LEU A 1 178 ? -13.613 19.102 -2.916 1.00 52.53 178 LEU A O 1
ATOM 1349 N N . LYS A 1 179 ? -15.615 18.088 -3.065 1.00 53.97 179 LYS A N 1
ATOM 1350 C CA . LYS A 1 179 ? -16.352 19.348 -3.172 1.00 53.97 179 LYS A CA 1
ATOM 1351 C C . LYS A 1 179 ? -16.201 20.126 -1.863 1.00 53.97 179 LYS A C 1
ATOM 1353 O O . LYS A 1 179 ? -16.399 19.585 -0.769 1.00 53.97 179 LYS A O 1
ATOM 1358 N N . ASP A 1 180 ? -15.842 21.399 -1.971 1.00 54.56 180 ASP A N 1
ATOM 1359 C CA . ASP A 1 180 ? -15.847 22.333 -0.848 1.00 54.56 180 ASP A CA 1
ATOM 1360 C C . ASP A 1 180 ? -17.289 22.772 -0.584 1.00 54.56 180 ASP A C 1
ATOM 1362 O O . ASP A 1 180 ? -17.761 23.796 -1.076 1.00 54.56 180 ASP A O 1
ATOM 1366 N N . GLU A 1 181 ? -18.035 21.951 0.156 1.00 55.12 181 GLU A N 1
ATOM 1367 C CA . GLU A 1 181 ? -19.378 22.313 0.602 1.00 55.12 181 GLU A CA 1
ATOM 1368 C C . GLU A 1 181 ? -19.279 23.335 1.740 1.00 55.12 181 GLU A C 1
ATOM 1370 O O . GLU A 1 181 ? -19.058 22.999 2.903 1.00 55.12 181 GLU A O 1
ATOM 1375 N N . VAL A 1 182 ? -19.430 24.615 1.396 1.00 56.28 182 VAL A N 1
ATOM 1376 C CA . VAL A 1 182 ? -19.668 25.685 2.368 1.00 56.28 182 VAL A CA 1
ATOM 1377 C C . VAL A 1 182 ? -21.176 25.804 2.567 1.00 56.28 182 VAL A C 1
ATOM 1379 O O . VAL A 1 182 ? -21.902 26.175 1.641 1.00 56.28 182 VAL A O 1
ATOM 1382 N N . THR A 1 183 ? -21.667 25.510 3.774 1.00 48.66 183 THR A N 1
ATOM 1383 C CA . THR A 1 183 ? -23.097 25.636 4.107 1.00 48.66 183 THR A CA 1
ATOM 1384 C C . THR A 1 183 ? -23.606 27.038 3.769 1.00 48.66 183 THR A C 1
ATOM 1386 O O . THR A 1 183 ? -23.139 28.003 4.360 1.00 48.66 183 THR A O 1
ATOM 1389 N N . GLY A 1 184 ? -24.562 27.173 2.844 1.00 47.94 184 GLY A N 1
ATOM 1390 C CA . GLY A 1 184 ? -25.174 28.464 2.487 1.00 47.94 184 GLY A CA 1
ATOM 1391 C C . GLY A 1 184 ? -24.468 29.275 1.387 1.00 47.94 184 GLY A C 1
ATOM 1392 O O . GLY A 1 184 ? -24.791 30.454 1.215 1.00 47.94 184 GLY A O 1
ATOM 1393 N N . ALA A 1 185 ? -23.526 28.686 0.644 1.00 50.56 185 ALA A N 1
ATOM 1394 C CA . ALA A 1 185 ? -23.020 29.249 -0.608 1.00 50.56 185 ALA A CA 1
ATOM 1395 C C . ALA A 1 185 ? -23.657 28.520 -1.806 1.00 50.56 185 ALA A C 1
ATOM 1397 O O . ALA A 1 185 ? -23.433 27.332 -2.001 1.00 50.56 185 ALA A O 1
ATOM 1398 N N . GLU A 1 186 ? -24.455 29.229 -2.612 1.00 45.06 186 GLU A N 1
ATOM 1399 C CA . GLU A 1 186 ? -25.109 28.672 -3.814 1.00 45.06 186 GLU A CA 1
ATOM 1400 C C . GLU A 1 186 ? -24.123 28.379 -4.964 1.00 45.06 186 GLU A C 1
ATOM 1402 O O . GLU A 1 186 ? -24.479 27.707 -5.925 1.00 45.06 186 GLU A O 1
ATOM 1407 N N . ASN A 1 187 ? -22.874 28.850 -4.857 1.00 47.66 187 ASN A N 1
ATOM 1408 C CA . ASN A 1 187 ? -21.786 28.604 -5.803 1.00 47.66 187 ASN A CA 1
ATOM 1409 C C . ASN A 1 187 ? -20.503 28.222 -5.055 1.00 47.66 187 ASN A C 1
ATOM 1411 O O . ASN A 1 187 ? -20.241 28.765 -3.980 1.00 47.66 187 ASN A O 1
ATOM 1415 N N . GLU A 1 188 ? -19.700 27.337 -5.661 1.00 52.62 188 GLU A N 1
ATOM 1416 C CA . GLU A 1 188 ? -18.386 26.889 -5.176 1.00 52.62 188 GLU A CA 1
ATOM 1417 C C . GLU A 1 188 ? -17.545 28.083 -4.701 1.00 52.62 188 GLU A C 1
ATOM 1419 O O . GLU A 1 188 ? -17.060 28.898 -5.494 1.00 52.62 188 GLU A O 1
ATOM 1424 N N . ALA A 1 189 ? -17.388 28.218 -3.385 1.00 57.91 189 ALA A N 1
ATOM 1425 C CA . ALA A 1 189 ? -16.519 29.233 -2.823 1.00 57.91 189 ALA A CA 1
ATOM 1426 C C . ALA A 1 189 ? -15.074 28.850 -3.175 1.00 57.91 189 ALA A C 1
ATOM 1428 O O . ALA A 1 189 ? -14.530 27.896 -2.628 1.00 57.91 189 ALA A O 1
ATOM 1429 N N . ARG A 1 190 ? -14.451 29.561 -4.125 1.00 64.81 190 ARG A N 1
ATOM 1430 C CA . ARG A 1 190 ? -13.067 29.275 -4.530 1.00 64.81 190 ARG A CA 1
ATOM 1431 C C . ARG A 1 190 ? -12.119 29.493 -3.353 1.00 64.81 190 ARG A C 1
ATOM 1433 O O . ARG A 1 190 ? -11.963 30.625 -2.882 1.00 64.81 190 ARG A O 1
ATOM 1440 N N . MET A 1 191 ? -11.460 28.418 -2.929 1.00 74.06 191 MET A N 1
ATOM 1441 C CA . MET A 1 191 ? -10.334 28.469 -2.007 1.00 74.06 191 MET A CA 1
ATOM 1442 C C . MET A 1 191 ? -9.046 28.807 -2.760 1.00 74.06 191 MET A C 1
ATOM 1444 O O . MET A 1 191 ? -8.710 28.186 -3.766 1.00 74.06 191 MET A O 1
ATOM 1448 N N . ILE A 1 192 ? -8.301 29.781 -2.249 1.00 81.50 192 ILE A N 1
ATOM 1449 C CA . ILE A 1 192 ? -6.961 30.129 -2.718 1.00 81.50 192 ILE A CA 1
ATOM 1450 C C . ILE A 1 192 ? -5.970 29.750 -1.623 1.00 81.50 192 ILE A C 1
ATOM 1452 O O . ILE A 1 192 ? -6.073 30.241 -0.498 1.00 81.50 192 ILE A O 1
ATOM 1456 N N . LEU A 1 193 ? -4.999 28.903 -1.961 1.00 84.88 193 LEU A N 1
ATOM 1457 C CA . LEU A 1 193 ? -3.882 28.549 -1.090 1.00 84.88 193 LEU A CA 1
ATOM 1458 C C . LEU A 1 193 ? -2.656 29.396 -1.442 1.00 84.88 193 LEU A C 1
ATOM 1460 O O . LEU A 1 193 ? -2.314 29.560 -2.612 1.00 84.88 193 LEU A O 1
ATOM 1464 N N . MET A 1 194 ? -1.983 29.926 -0.427 1.00 86.19 194 MET A N 1
ATOM 1465 C CA . MET A 1 194 ? -0.743 30.688 -0.559 1.00 86.19 194 MET A CA 1
ATOM 1466 C C . MET A 1 194 ? 0.296 30.131 0.410 1.00 86.19 194 MET A C 1
ATOM 1468 O O . MET A 1 194 ? -0.017 29.895 1.576 1.00 86.19 194 MET A O 1
ATOM 1472 N N . ALA A 1 195 ? 1.532 29.961 -0.054 1.00 87.75 195 ALA A N 1
ATOM 1473 C CA . ALA A 1 195 ? 2.647 29.542 0.785 1.00 87.75 195 ALA A CA 1
ATOM 1474 C C . ALA A 1 195 ? 3.514 30.740 1.174 1.00 87.75 195 ALA A C 1
ATOM 1476 O O . ALA A 1 195 ? 3.926 31.526 0.319 1.00 87.75 195 ALA A O 1
ATOM 1477 N N . GLU A 1 196 ? 3.799 30.863 2.464 1.00 85.56 196 GLU A N 1
ATOM 1478 C CA . GLU A 1 196 ? 4.782 31.797 2.993 1.00 85.56 196 GLU A CA 1
ATOM 1479 C C . GLU A 1 196 ? 6.121 31.073 3.107 1.00 85.56 196 GLU A C 1
ATOM 1481 O O . GLU A 1 196 ? 6.220 30.034 3.756 1.00 85.56 196 GLU A O 1
ATOM 1486 N N . LEU A 1 197 ? 7.143 31.592 2.432 1.00 85.50 197 LEU A N 1
ATOM 1487 C CA . LEU A 1 197 ? 8.480 31.010 2.453 1.00 85.50 197 LEU A CA 1
ATOM 1488 C C . LEU A 1 197 ? 9.245 31.478 3.694 1.00 85.50 197 LEU A C 1
ATOM 1490 O O . LEU A 1 197 ? 9.106 32.625 4.118 1.00 85.50 197 LEU A O 1
ATOM 1494 N N . CYS A 1 198 ? 10.106 30.616 4.230 1.00 80.31 198 CYS A N 1
ATOM 1495 C CA . CYS A 1 198 ? 11.080 31.009 5.244 1.00 80.31 198 CYS A CA 1
ATOM 1496 C C . CYS A 1 198 ? 11.979 32.154 4.726 1.00 80.31 198 CYS A C 1
ATOM 1498 O O . CYS A 1 198 ? 12.197 32.257 3.513 1.00 80.31 198 CYS A O 1
ATOM 1500 N N . PRO A 1 199 ? 12.567 32.986 5.611 1.00 82.44 199 PRO A N 1
ATOM 1501 C CA . PRO A 1 199 ? 13.454 34.080 5.199 1.00 82.44 199 PRO A CA 1
ATOM 1502 C C . PRO A 1 199 ? 14.634 33.631 4.321 1.00 82.44 199 PRO A C 1
ATOM 1504 O O . PRO A 1 199 ? 15.071 34.366 3.438 1.00 82.44 199 PRO A O 1
ATOM 1507 N N . ASP A 1 200 ? 15.121 32.406 4.530 1.00 85.12 200 ASP A N 1
ATOM 1508 C CA . ASP A 1 200 ? 16.201 31.780 3.759 1.00 85.12 200 ASP A CA 1
ATOM 1509 C C . ASP A 1 200 ? 15.737 31.148 2.430 1.00 85.12 200 ASP A C 1
ATOM 1511 O O . ASP A 1 200 ? 16.564 30.665 1.655 1.00 85.12 200 ASP A O 1
ATOM 1515 N N . LYS A 1 201 ? 14.424 31.155 2.160 1.00 77.88 201 LYS A N 1
ATOM 1516 C CA . LYS A 1 201 ? 13.744 30.543 1.007 1.00 77.88 201 LYS A CA 1
ATOM 1517 C C . LYS A 1 201 ? 14.009 29.042 0.840 1.00 77.88 201 LYS A C 1
ATOM 1519 O O . LYS A 1 201 ? 13.829 28.515 -0.257 1.00 77.88 201 LYS A O 1
ATOM 1524 N N . ARG A 1 202 ? 14.422 28.341 1.902 1.00 78.12 202 ARG A N 1
ATOM 1525 C CA . ARG A 1 202 ? 14.704 26.892 1.861 1.00 78.12 202 ARG A CA 1
ATOM 1526 C C . ARG A 1 202 ? 13.516 26.025 2.258 1.00 78.12 202 ARG A C 1
ATOM 1528 O O . ARG A 1 202 ? 13.568 24.813 2.079 1.00 78.12 202 ARG A O 1
ATOM 1535 N N . GLY A 1 203 ? 12.453 26.631 2.777 1.00 76.88 203 GLY A N 1
ATOM 1536 C CA . GLY A 1 203 ? 11.252 25.928 3.205 1.00 76.88 203 GLY A CA 1
ATOM 1537 C C . GLY A 1 203 ? 10.019 26.819 3.199 1.00 76.88 203 GLY A C 1
ATOM 1538 O O . GLY A 1 203 ? 10.099 28.029 2.978 1.00 76.88 203 GLY A O 1
ATOM 1539 N N . ILE A 1 204 ? 8.874 26.191 3.440 1.00 83.00 204 ILE A N 1
ATOM 1540 C CA . ILE A 1 204 ? 7.595 26.863 3.660 1.00 83.00 204 ILE A CA 1
ATOM 1541 C C . ILE A 1 204 ? 7.444 27.050 5.173 1.00 83.00 204 ILE A C 1
ATOM 1543 O O . ILE A 1 204 ? 7.548 26.086 5.923 1.00 83.00 204 ILE A O 1
ATOM 1547 N N . ALA A 1 205 ? 7.220 28.282 5.620 1.00 81.44 205 ALA A N 1
ATOM 1548 C CA . ALA A 1 205 ? 6.995 28.616 7.023 1.00 81.44 205 ALA A CA 1
ATOM 1549 C C . ALA A 1 205 ? 5.525 28.408 7.423 1.00 81.44 205 ALA A C 1
ATOM 1551 O O . ALA A 1 205 ? 5.231 27.838 8.474 1.00 81.44 205 ALA A O 1
ATOM 1552 N N . ALA A 1 206 ? 4.596 28.852 6.572 1.00 83.69 206 ALA A N 1
ATOM 1553 C CA . ALA A 1 206 ? 3.161 28.777 6.827 1.00 83.69 206 ALA A CA 1
ATOM 1554 C C . ALA A 1 206 ? 2.357 28.663 5.527 1.00 83.69 206 ALA A C 1
ATOM 1556 O O . ALA A 1 206 ? 2.799 29.088 4.455 1.00 83.69 206 ALA A O 1
ATOM 1557 N N . LEU A 1 207 ? 1.144 28.123 5.634 1.00 86.88 207 LEU A N 1
ATOM 1558 C CA . LEU A 1 207 ? 0.151 28.133 4.567 1.00 86.88 207 LEU A CA 1
ATOM 1559 C C . LEU A 1 207 ? -1.014 29.043 4.945 1.00 86.88 207 LEU A C 1
ATOM 1561 O O . LEU A 1 207 ? -1.595 28.949 6.024 1.00 86.88 207 LEU A O 1
ATOM 1565 N N . SER A 1 208 ? -1.381 29.920 4.020 1.00 85.06 208 SER A N 1
ATOM 1566 C CA . SER A 1 208 ? -2.586 30.734 4.102 1.00 85.06 208 SER A CA 1
ATOM 1567 C C . SER A 1 208 ? -3.647 30.169 3.168 1.00 85.06 208 SER A C 1
ATOM 1569 O O . SER A 1 208 ? -3.415 30.096 1.965 1.00 85.06 208 SER A O 1
ATOM 1571 N N . ALA A 1 209 ? -4.822 29.844 3.693 1.00 84.94 209 ALA A N 1
ATOM 1572 C CA . ALA A 1 209 ? -5.997 29.553 2.884 1.00 84.94 209 ALA A CA 1
ATOM 1573 C C . ALA A 1 209 ? -6.970 30.731 2.939 1.00 84.94 209 ALA A C 1
ATOM 1575 O O . ALA A 1 209 ? -7.206 31.318 3.999 1.00 84.94 209 ALA A O 1
ATOM 1576 N N . LEU A 1 210 ? -7.517 31.095 1.785 1.00 82.19 210 LEU A N 1
ATOM 1577 C CA . LEU A 1 210 ? -8.455 32.194 1.632 1.00 82.19 210 LEU A CA 1
ATOM 1578 C C . LEU A 1 210 ? -9.705 31.701 0.914 1.00 82.19 210 LEU A C 1
ATOM 1580 O O . LEU A 1 210 ? -9.617 31.223 -0.211 1.00 82.19 210 LEU A O 1
ATOM 1584 N N . ILE A 1 211 ? -10.862 31.862 1.549 1.00 78.06 211 ILE A N 1
ATOM 1585 C CA . ILE A 1 211 ? -12.166 31.596 0.938 1.00 78.06 211 ILE A CA 1
ATOM 1586 C C . ILE A 1 211 ? -12.834 32.940 0.653 1.00 78.06 211 ILE A C 1
ATOM 1588 O O . ILE A 1 211 ? -13.016 33.766 1.555 1.00 78.06 211 ILE A O 1
ATOM 1592 N N . GLN A 1 212 ? -13.191 33.167 -0.612 1.00 73.19 212 GLN A N 1
ATOM 1593 C CA . GLN A 1 212 ? -13.999 34.319 -1.008 1.00 73.19 212 GLN A CA 1
ATOM 1594 C C . GLN A 1 212 ? -15.479 34.002 -0.823 1.00 73.19 212 GLN A C 1
ATOM 1596 O O . GLN A 1 212 ? -15.983 33.012 -1.349 1.00 73.19 212 GLN A O 1
ATOM 1601 N N . VAL A 1 213 ? -16.183 34.867 -0.097 1.00 68.31 213 VAL A N 1
ATOM 1602 C CA . VAL A 1 213 ? -17.602 34.681 0.199 1.00 68.31 213 VAL A CA 1
ATOM 1603 C C . VAL A 1 213 ? -18.425 35.647 -0.649 1.00 68.31 213 VAL A C 1
ATOM 1605 O O . VAL A 1 213 ? -18.311 36.872 -0.532 1.00 68.31 213 VAL A O 1
ATOM 1608 N N . SER A 1 214 ? -19.259 35.089 -1.525 1.00 59.50 214 SER A N 1
ATOM 1609 C CA . SER A 1 214 ? -20.081 35.843 -2.475 1.00 59.50 214 SER A CA 1
ATOM 1610 C C . SER A 1 214 ? -21.469 36.211 -1.935 1.00 59.50 214 SER A C 1
ATOM 1612 O O . SER A 1 214 ? -22.015 37.225 -2.370 1.00 59.50 214 SER A O 1
ATOM 1614 N N . SER A 1 215 ? -22.020 35.469 -0.963 1.00 62.38 215 SER A N 1
ATOM 1615 C CA . SER A 1 215 ? -23.399 35.664 -0.487 1.00 62.38 215 SER A CA 1
ATOM 1616 C C . SER A 1 215 ? -23.582 36.924 0.372 1.00 62.38 215 SER A C 1
ATOM 1618 O O . SER A 1 215 ? -22.839 37.178 1.324 1.00 62.38 215 SER A O 1
ATOM 1620 N N . GLU A 1 216 ? -24.606 37.730 0.066 1.00 60.38 216 GLU A N 1
ATOM 1621 C CA . GLU A 1 216 ? -24.914 38.975 0.795 1.00 60.38 216 GLU A CA 1
ATOM 1622 C C . GLU A 1 216 ? -25.290 38.742 2.266 1.00 60.38 216 GLU A C 1
ATOM 1624 O O . GLU A 1 216 ? -24.986 39.562 3.137 1.00 60.38 216 GLU A O 1
ATOM 1629 N N . SER A 1 217 ? -25.921 37.604 2.565 1.00 56.84 217 SER A N 1
ATOM 1630 C CA . SER A 1 217 ? -26.235 37.167 3.929 1.00 56.84 217 SER A CA 1
ATOM 1631 C C . SER A 1 217 ? -24.966 36.960 4.759 1.00 56.84 217 SER A C 1
ATOM 1633 O O . SER A 1 217 ? -24.886 37.437 5.892 1.00 56.84 217 SER A O 1
ATOM 1635 N N . CYS A 1 218 ? -23.943 36.329 4.183 1.00 57.38 218 CYS A N 1
ATOM 1636 C CA . CYS A 1 218 ? -22.679 36.108 4.868 1.00 57.38 218 CYS A CA 1
ATOM 1637 C C . CYS A 1 218 ? -21.843 37.394 4.946 1.00 57.38 218 CYS A C 1
ATOM 1639 O O . CYS A 1 218 ? -21.274 37.670 5.999 1.00 57.38 218 CYS A O 1
ATOM 1641 N N . LYS A 1 219 ? -21.871 38.260 3.918 1.00 62.28 219 LYS A N 1
ATOM 1642 C CA . LYS A 1 219 ? -21.254 39.604 3.975 1.00 62.28 219 LYS A CA 1
ATOM 1643 C C . LYS A 1 219 ? -21.770 40.428 5.162 1.00 62.28 219 LYS A C 1
ATOM 1645 O O . LYS A 1 219 ? -20.959 41.008 5.881 1.00 62.28 219 LYS A O 1
ATOM 1650 N N . ARG A 1 220 ? -23.088 40.439 5.413 1.00 61.03 220 ARG A N 1
ATOM 1651 C CA . ARG A 1 220 ? -23.684 41.127 6.579 1.00 61.03 220 ARG A CA 1
ATOM 1652 C C . ARG A 1 220 ? -23.254 40.518 7.911 1.00 61.03 220 ARG A C 1
ATOM 1654 O O . ARG A 1 220 ? -22.956 41.255 8.844 1.00 61.03 220 ARG A O 1
ATOM 1661 N N . ASN A 1 221 ? -23.173 39.191 7.997 1.00 60.22 221 ASN A N 1
ATOM 1662 C CA . ASN A 1 221 ? -22.693 38.526 9.209 1.00 60.22 221 ASN A CA 1
ATOM 1663 C C . ASN A 1 221 ? -21.205 38.818 9.465 1.00 60.22 221 ASN A C 1
ATOM 1665 O O . ASN A 1 221 ? -20.844 39.123 10.594 1.00 60.22 221 ASN A O 1
ATOM 1669 N N . LEU A 1 222 ? -20.360 38.808 8.428 1.00 63.16 222 LEU A N 1
ATOM 1670 C CA . LEU A 1 222 ? -18.915 39.079 8.490 1.00 63.16 222 LEU A CA 1
ATOM 1671 C C . LEU A 1 222 ? -18.572 40.530 8.868 1.00 63.16 222 LEU A C 1
ATOM 1673 O O . LEU A 1 222 ? -17.532 40.768 9.483 1.00 63.16 222 LEU A O 1
ATOM 1677 N N . GLN A 1 223 ? -19.436 41.497 8.538 1.00 62.75 223 GLN A N 1
ATOM 1678 C CA . GLN A 1 223 ? -19.257 42.914 8.889 1.00 62.75 223 GLN A CA 1
ATOM 1679 C C . GLN A 1 223 ? -19.176 43.155 10.401 1.00 62.75 223 GLN A C 1
ATOM 1681 O O . GLN A 1 223 ? -18.444 44.043 10.834 1.00 62.75 223 GLN A O 1
ATOM 1686 N N . ASN A 1 224 ? -19.855 42.327 11.198 1.00 60.66 224 ASN A N 1
ATOM 1687 C CA . ASN A 1 224 ? -19.931 42.485 12.649 1.00 60.66 224 ASN A CA 1
ATOM 1688 C C . ASN A 1 224 ? -18.855 41.702 13.420 1.00 60.66 224 ASN A C 1
ATOM 1690 O O . ASN A 1 224 ? -18.920 41.676 14.645 1.00 60.66 224 ASN A O 1
ATOM 1694 N N . LYS A 1 225 ? -17.885 41.066 12.733 1.00 64.94 225 LYS A N 1
ATOM 1695 C CA . LYS A 1 225 ? -16.882 40.157 13.336 1.00 64.94 225 LYS A CA 1
ATOM 1696 C C . LYS A 1 225 ? -17.528 39.219 14.372 1.00 64.94 225 LYS A C 1
ATOM 1698 O O . LYS A 1 225 ? -17.241 39.325 15.565 1.00 64.94 225 LYS A O 1
ATOM 1703 N N . PRO A 1 226 ? -18.455 38.352 13.937 1.00 66.12 226 PRO A N 1
ATOM 1704 C CA . PRO A 1 226 ? -19.216 37.528 14.854 1.00 66.12 226 PRO A CA 1
ATOM 1705 C C . PRO A 1 226 ? -18.255 36.605 15.615 1.00 66.12 226 PRO A C 1
ATOM 1707 O O . PRO A 1 226 ? -17.201 36.250 15.074 1.00 66.12 226 PRO A O 1
ATOM 1710 N N . PRO A 1 227 ? -18.601 36.205 16.851 1.00 68.25 227 PRO A N 1
ATOM 1711 C CA . PRO A 1 227 ? -17.833 35.187 17.543 1.00 68.25 227 PRO A CA 1
ATOM 1712 C C . PRO A 1 227 ? -17.775 33.946 16.654 1.00 68.25 227 PRO A C 1
ATOM 1714 O O . PR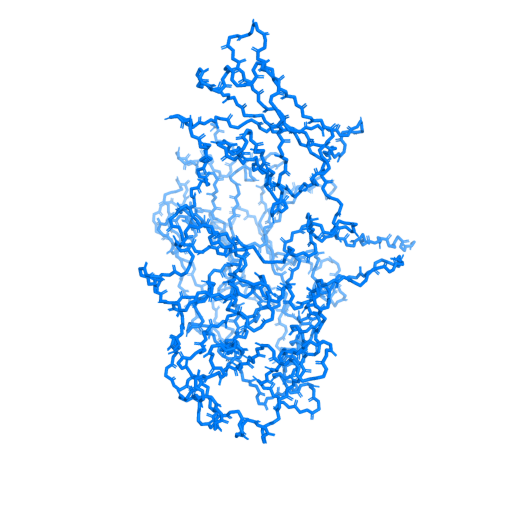O A 1 227 ? -18.786 33.519 16.080 1.00 68.25 227 PRO A O 1
ATOM 1717 N N . PHE A 1 228 ? -16.568 33.420 16.510 1.00 73.56 228 PHE A N 1
ATOM 1718 C CA . PHE A 1 228 ? -16.292 32.250 15.706 1.00 73.56 228 PHE A CA 1
ATOM 1719 C C . PHE A 1 228 ? -15.555 31.233 16.563 1.00 73.56 228 PHE A C 1
ATOM 1721 O O . PHE A 1 228 ? -14.772 31.593 17.443 1.00 73.56 228 PHE A O 1
ATOM 1728 N N . GLU A 1 229 ? -15.804 29.968 16.278 1.00 77.31 229 GLU A N 1
ATOM 1729 C CA . GLU A 1 229 ? -15.078 28.854 16.867 1.00 77.31 229 GLU A CA 1
ATOM 1730 C C . GLU A 1 229 ? -14.278 28.182 15.760 1.00 77.31 229 GLU A C 1
ATOM 1732 O O . GLU A 1 229 ? -14.744 28.047 14.626 1.00 77.31 229 GLU A O 1
ATOM 1737 N N . MET A 1 230 ? -13.042 27.809 16.072 1.00 74.88 230 MET A N 1
ATOM 1738 C CA . MET A 1 230 ? -12.233 26.995 15.178 1.00 74.88 230 MET A CA 1
ATOM 1739 C C . MET A 1 230 ? -12.246 25.564 15.671 1.00 74.88 230 MET A C 1
ATOM 1741 O O . MET A 1 230 ? -12.162 25.305 16.871 1.00 74.88 230 MET A O 1
ATOM 1745 N N . TYR A 1 231 ? -12.317 24.643 14.726 1.00 76.62 231 TYR A N 1
ATOM 1746 C CA . TYR A 1 231 ? -12.414 23.231 15.013 1.00 76.62 231 TYR A CA 1
ATOM 1747 C C . TYR A 1 231 ? -11.584 22.443 14.005 1.00 76.62 231 TYR A C 1
ATOM 1749 O O . TYR A 1 231 ? -11.787 22.559 12.796 1.00 76.62 231 TYR A O 1
ATOM 1757 N N . GLN A 1 232 ? -10.630 21.660 14.503 1.00 74.75 232 GLN A N 1
ATOM 1758 C CA . GLN A 1 232 ? -9.786 20.785 13.697 1.00 74.75 232 GLN A CA 1
ATOM 1759 C C . GLN A 1 232 ? -10.025 19.342 14.137 1.00 74.75 232 GLN A C 1
ATOM 1761 O O . GLN A 1 232 ? -9.692 18.980 15.263 1.00 74.75 232 GLN A O 1
ATOM 1766 N N . ASN A 1 233 ? -10.588 18.538 13.236 1.00 66.06 233 ASN A N 1
ATOM 1767 C CA . ASN A 1 233 ? -10.823 17.110 13.464 1.00 66.06 233 ASN A CA 1
ATOM 1768 C C . ASN A 1 233 ? -9.795 16.208 12.806 1.00 66.06 233 ASN A C 1
ATOM 1770 O O . ASN A 1 233 ? -9.541 15.108 13.293 1.00 66.06 233 ASN A O 1
ATOM 1774 N N . ASP A 1 234 ? -9.203 16.677 11.716 1.00 72.00 234 ASP A N 1
ATOM 1775 C CA . ASP A 1 234 ? -8.148 15.986 11.001 1.00 72.00 234 ASP A CA 1
ATOM 1776 C C . ASP A 1 234 ? -6.964 16.938 10.762 1.00 72.00 234 ASP A C 1
ATOM 1778 O O . ASP A 1 234 ? -7.139 18.160 10.714 1.00 72.00 234 ASP A O 1
ATOM 1782 N N . PRO A 1 235 ? -5.739 16.411 10.605 1.00 76.56 235 PRO A N 1
ATOM 1783 C CA . PRO A 1 235 ? -4.548 17.241 10.425 1.00 76.56 235 PRO A CA 1
ATOM 1784 C C . PRO A 1 235 ? -4.582 18.136 9.178 1.00 76.56 235 PRO A C 1
ATOM 1786 O O . PRO A 1 235 ? -3.800 19.082 9.098 1.00 76.56 235 PRO A O 1
ATOM 1789 N N . PHE A 1 236 ? -5.461 17.854 8.215 1.00 79.62 236 PHE A N 1
ATOM 1790 C CA . PHE A 1 236 ? -5.495 18.484 6.896 1.00 79.62 236 PHE A CA 1
ATOM 1791 C C . PHE A 1 236 ? -6.628 19.498 6.750 1.00 79.62 236 PHE A C 1
ATOM 1793 O O . PHE A 1 236 ? -6.668 20.208 5.745 1.00 79.62 236 PHE A O 1
ATOM 1800 N N . SER A 1 237 ? -7.527 19.611 7.733 1.00 79.62 237 SER A N 1
ATOM 1801 C CA . SER A 1 237 ? -8.696 20.481 7.630 1.00 79.62 237 SER A CA 1
ATOM 1802 C C . SER A 1 237 ? -8.951 21.292 8.896 1.00 79.62 237 SER A C 1
ATOM 1804 O O . SER A 1 237 ? -9.091 20.750 9.988 1.00 79.62 237 SER A O 1
ATOM 1806 N N . ILE A 1 238 ? -9.099 22.608 8.747 1.00 80.00 238 ILE A N 1
ATOM 1807 C CA . ILE A 1 238 ? -9.485 23.528 9.824 1.00 80.00 238 ILE A CA 1
ATOM 1808 C C . ILE A 1 238 ? -10.862 24.090 9.490 1.00 80.00 238 ILE A C 1
ATOM 1810 O O . ILE A 1 238 ? -11.024 24.793 8.500 1.00 80.00 238 ILE A O 1
ATOM 1814 N N . SER A 1 239 ? -11.870 23.804 10.305 1.00 79.94 239 SER A N 1
ATOM 1815 C CA . SER A 1 239 ? -13.217 24.347 10.122 1.00 79.94 239 SER A CA 1
ATOM 1816 C C . SER A 1 239 ? -13.423 25.598 10.967 1.00 79.94 239 SER A C 1
ATOM 1818 O O . SER A 1 239 ? -13.108 25.607 12.155 1.00 79.94 239 SER A O 1
ATOM 1820 N N . ILE A 1 240 ? -13.992 26.645 10.369 1.00 78.25 240 ILE A N 1
ATOM 1821 C CA . ILE A 1 240 ? -14.489 27.811 11.107 1.00 78.25 240 ILE A CA 1
ATOM 1822 C C . ILE A 1 240 ? -16.002 27.722 11.215 1.00 78.25 240 ILE A C 1
ATOM 1824 O O . ILE A 1 240 ? -16.701 27.639 10.204 1.00 78.25 240 ILE A O 1
ATOM 1828 N N . ILE A 1 241 ? -16.490 27.803 12.442 1.00 77.38 241 ILE A N 1
ATOM 1829 C CA . ILE A 1 241 ? -17.901 27.811 12.794 1.00 77.38 241 ILE A CA 1
ATOM 1830 C C . ILE A 1 241 ? -18.291 29.250 13.140 1.00 77.38 241 ILE A C 1
ATOM 1832 O O . ILE A 1 241 ? -17.776 29.838 14.091 1.00 77.38 241 ILE A O 1
ATOM 1836 N N . LEU A 1 242 ? -19.208 29.830 12.368 1.00 72.81 242 LEU A N 1
ATOM 1837 C CA . LEU A 1 242 ? -19.717 31.189 12.555 1.00 72.81 242 LEU A CA 1
ATOM 1838 C C . LEU A 1 242 ? -21.161 31.148 13.075 1.00 72.81 242 LEU A C 1
ATOM 1840 O O . LEU A 1 242 ? -22.039 30.562 12.442 1.00 72.81 242 LEU A O 1
ATOM 1844 N N . GLY A 1 243 ? -21.399 31.818 14.212 1.00 63.97 243 GLY A N 1
ATOM 1845 C CA . GLY A 1 243 ? -22.719 32.072 14.807 1.00 63.97 243 GLY A CA 1
ATOM 1846 C C . GLY A 1 243 ? -23.544 30.823 15.153 1.00 63.97 243 GLY A C 1
ATOM 1847 O O . GLY A 1 243 ? -24.209 30.282 14.282 1.00 63.97 243 GLY A O 1
ATOM 1848 N N . LYS A 1 244 ? -23.586 30.404 16.432 1.00 61.69 244 LYS A N 1
ATOM 1849 C CA . LYS A 1 244 ? -24.410 29.281 16.962 1.00 61.69 244 LYS A CA 1
ATOM 1850 C C . LYS A 1 244 ? -24.584 28.096 15.973 1.00 61.69 244 LYS A C 1
ATOM 1852 O O . LYS A 1 244 ? -25.712 27.673 15.733 1.00 61.69 244 LYS A O 1
ATOM 1857 N N . ASN A 1 245 ? -23.494 27.603 15.372 1.00 57.69 245 ASN A N 1
ATOM 1858 C CA . ASN A 1 245 ? -23.473 26.508 14.378 1.00 57.69 245 ASN A CA 1
ATOM 1859 C C . ASN A 1 245 ? -24.272 26.717 13.074 1.00 57.69 245 ASN A C 1
ATOM 1861 O O . ASN A 1 245 ? -24.573 25.749 12.379 1.00 57.69 245 ASN A O 1
ATOM 1865 N N . LYS A 1 246 ? -24.622 27.949 12.692 1.00 59.06 246 LYS A N 1
ATOM 1866 C CA . LYS A 1 246 ? -25.396 28.184 11.459 1.00 59.06 246 LYS A CA 1
ATOM 1867 C C . LYS A 1 246 ? -24.560 28.142 10.183 1.00 59.06 246 LYS A C 1
ATOM 1869 O O . LYS A 1 246 ? -25.134 28.001 9.107 1.00 59.06 246 LYS A O 1
ATOM 1874 N N . PHE A 1 247 ? -23.243 28.306 10.281 1.00 64.38 247 PHE A N 1
ATOM 1875 C CA . PHE A 1 247 ? -22.373 28.387 9.115 1.00 64.38 247 PHE A CA 1
ATOM 1876 C C . PHE A 1 247 ? -21.002 27.776 9.411 1.00 64.38 247 PHE A C 1
ATOM 1878 O O . PHE A 1 247 ? -20.275 28.281 10.265 1.00 64.38 247 PHE A O 1
ATOM 1885 N N . THR A 1 248 ? -20.648 26.717 8.685 1.00 70.62 248 THR A N 1
ATOM 1886 C CA . THR A 1 248 ? -19.364 26.018 8.806 1.00 70.62 248 THR A CA 1
ATOM 1887 C C . THR A 1 248 ? -18.576 26.166 7.506 1.00 70.62 248 THR A C 1
ATOM 1889 O O . THR A 1 248 ? -19.072 25.854 6.424 1.00 70.62 248 THR A O 1
ATOM 1892 N N . CYS A 1 249 ? -17.342 26.655 7.613 1.00 72.06 249 CYS A N 1
ATOM 1893 C CA . CYS A 1 249 ? -16.390 26.781 6.510 1.00 72.06 249 CYS A CA 1
ATOM 1894 C C . CYS A 1 249 ? -15.209 25.832 6.720 1.00 72.06 249 CYS A C 1
ATOM 1896 O O . CYS A 1 249 ? -14.337 26.159 7.529 1.00 72.06 249 CYS A O 1
ATOM 1898 N N . PRO A 1 250 ? -15.147 24.693 6.013 1.00 75.69 250 PRO A N 1
ATOM 1899 C CA . PRO A 1 250 ? -13.982 23.821 6.061 1.00 75.69 250 PRO A CA 1
ATOM 1900 C C . PRO A 1 250 ? -12.837 24.399 5.216 1.00 75.69 250 PRO A C 1
ATOM 1902 O O . PRO A 1 250 ? -12.996 24.640 4.021 1.00 75.69 250 PRO A O 1
ATOM 1905 N N . PHE A 1 251 ? -11.667 24.600 5.825 1.00 77.31 251 PHE A N 1
ATOM 1906 C CA . PHE A 1 251 ? -10.426 24.926 5.127 1.00 77.31 251 PHE A CA 1
ATOM 1907 C C . PHE A 1 251 ? -9.573 23.674 4.965 1.00 77.31 251 PHE A C 1
ATOM 1909 O O . PHE A 1 251 ? -9.065 23.178 5.963 1.00 77.31 251 PHE A O 1
ATOM 1916 N N . ARG A 1 252 ? -9.411 23.171 3.737 1.00 78.12 252 ARG A N 1
ATOM 1917 C CA . ARG A 1 252 ? -8.634 21.960 3.436 1.00 78.12 252 ARG A CA 1
ATOM 1918 C C . ARG A 1 252 ? -7.248 22.307 2.913 1.00 78.12 252 ARG A C 1
ATOM 1920 O O . ARG A 1 252 ? -7.090 23.206 2.090 1.00 78.12 252 ARG A O 1
ATOM 1927 N N . TYR A 1 253 ? -6.251 21.561 3.361 1.00 78.19 253 TYR A N 1
ATOM 1928 C CA . TYR A 1 253 ? -4.850 21.803 3.063 1.00 78.19 253 TYR A CA 1
ATOM 1929 C C . TYR A 1 253 ? -4.161 20.524 2.573 1.00 78.19 253 TYR A C 1
ATOM 1931 O O . TYR A 1 253 ? -4.485 19.431 3.031 1.00 78.19 253 TYR A O 1
ATOM 1939 N N . PRO A 1 254 ? -3.184 20.636 1.655 1.00 75.62 254 PRO A N 1
ATOM 1940 C CA . PRO A 1 254 ? -2.485 19.479 1.088 1.00 75.62 254 PRO A CA 1
ATOM 1941 C C . PRO A 1 254 ? -1.419 18.884 2.022 1.00 75.62 254 PRO A C 1
ATOM 1943 O O . PRO A 1 254 ? -0.809 17.873 1.695 1.00 75.62 254 PRO A O 1
ATOM 1946 N N . VAL A 1 255 ? -1.151 19.533 3.156 1.00 77.19 255 VAL A N 1
ATOM 1947 C CA . VAL A 1 255 ? -0.136 19.147 4.144 1.00 77.19 255 VAL A CA 1
ATOM 1948 C C . VAL A 1 255 ? -0.714 19.339 5.545 1.00 77.19 255 VAL A C 1
ATOM 1950 O O . VAL A 1 255 ? -1.592 20.191 5.711 1.00 77.19 255 VAL A O 1
ATOM 1953 N N . PRO A 1 256 ? -0.241 18.583 6.551 1.00 77.81 256 PRO A N 1
ATOM 1954 C CA . PRO A 1 256 ? -0.766 18.695 7.899 1.00 77.81 256 PRO A CA 1
ATOM 1955 C C . PRO A 1 256 ? -0.385 20.033 8.538 1.00 77.81 256 PRO A C 1
ATOM 1957 O O . PRO A 1 256 ? 0.759 20.494 8.443 1.00 77.81 256 PRO A O 1
ATOM 1960 N N . LEU A 1 257 ? -1.351 20.639 9.223 1.00 78.81 257 LEU A N 1
ATOM 1961 C CA . LEU A 1 257 ? -1.226 21.949 9.860 1.00 78.81 257 LEU A CA 1
ATOM 1962 C C . LEU A 1 257 ? -1.627 21.887 11.329 1.00 78.81 257 LEU A C 1
ATOM 1964 O O . LEU A 1 257 ? -2.430 21.050 11.745 1.00 78.81 257 LEU A O 1
ATOM 1968 N N . THR A 1 258 ? -1.038 22.777 12.123 1.00 73.25 258 THR A N 1
ATOM 1969 C CA . THR A 1 258 ? -1.429 22.937 13.523 1.00 73.25 258 THR A CA 1
ATOM 1970 C C . THR A 1 258 ? -2.691 23.790 13.627 1.00 73.25 258 THR A C 1
ATOM 1972 O O . THR A 1 258 ? -2.841 24.778 12.905 1.00 73.25 258 THR A O 1
ATOM 1975 N N . SER A 1 259 ? -3.575 23.450 14.569 1.00 65.50 259 SER A N 1
ATOM 1976 C CA . SER A 1 259 ? -4.736 24.275 14.934 1.00 65.50 259 SER A CA 1
ATOM 1977 C C . SER A 1 259 ? -4.327 25.625 15.525 1.00 65.50 259 SER A C 1
ATOM 1979 O O . SER A 1 259 ? -5.156 26.533 15.617 1.00 65.50 259 SER A O 1
ATOM 1981 N N . VAL A 1 260 ? -3.053 25.781 15.910 1.00 63.66 260 VAL A N 1
ATOM 1982 C CA . VAL A 1 260 ? -2.465 27.053 16.340 1.00 63.66 260 VAL A CA 1
ATOM 1983 C C . VAL A 1 260 ? -2.303 27.960 15.119 1.00 63.66 260 VAL A C 1
ATOM 1985 O O . VAL A 1 260 ? -1.243 28.065 14.502 1.00 63.66 260 VAL A O 1
ATOM 1988 N N . VAL A 1 261 ? -3.406 28.600 14.751 1.00 62.44 261 VAL A N 1
ATOM 1989 C CA . VAL A 1 261 ? -3.477 29.578 13.670 1.00 62.44 261 VAL A CA 1
ATOM 1990 C C . VAL A 1 261 ? -2.702 30.828 14.078 1.00 62.44 261 VAL A C 1
ATOM 1992 O O . VAL A 1 261 ? -2.978 31.436 15.111 1.00 62.44 261 VAL A O 1
ATOM 1995 N N . SER A 1 262 ? -1.734 31.228 13.254 1.00 58.38 262 SER A N 1
ATOM 1996 C CA . SER A 1 262 ? -0.925 32.423 13.505 1.00 58.38 262 SER A CA 1
ATOM 1997 C C . SER A 1 262 ? -1.726 33.703 13.281 1.00 58.38 262 SER A C 1
ATOM 1999 O O . SER A 1 262 ? -1.461 34.720 13.923 1.00 58.38 262 SER A O 1
ATOM 2001 N N . ASN A 1 263 ? -2.720 33.670 12.385 1.00 63.06 263 ASN A N 1
ATOM 2002 C CA . ASN A 1 263 ? -3.607 34.801 12.142 1.00 63.06 263 ASN A CA 1
ATOM 2003 C C . ASN A 1 263 ? -4.918 34.385 11.449 1.00 63.06 263 ASN A C 1
ATOM 2005 O O . ASN A 1 263 ? -4.901 33.616 10.483 1.00 63.06 263 ASN A O 1
ATOM 2009 N N . THR A 1 264 ? -6.043 34.959 11.886 1.00 64.00 264 THR A N 1
ATOM 2010 C CA . THR A 1 264 ? -7.315 34.928 11.146 1.00 64.00 264 THR A CA 1
ATOM 2011 C C . THR A 1 264 ? -7.787 36.330 10.805 1.00 64.00 264 THR A C 1
ATOM 2013 O O . THR A 1 264 ? -7.829 37.227 11.645 1.00 64.00 264 THR A O 1
ATOM 2016 N N . GLY A 1 265 ? -8.154 36.521 9.539 1.00 65.94 265 GLY A N 1
ATOM 2017 C CA . GLY A 1 265 ? -8.613 37.803 9.023 1.00 65.94 265 GLY A CA 1
ATOM 2018 C C . GLY A 1 265 ? -10.005 37.700 8.419 1.00 65.94 265 GLY A C 1
ATOM 2019 O O . GLY A 1 265 ? -10.223 36.914 7.497 1.00 65.94 265 GLY A O 1
ATOM 2020 N N . PHE A 1 266 ? -10.910 38.558 8.887 1.00 67.56 266 PHE A N 1
ATOM 2021 C CA . PHE A 1 266 ? -12.190 38.833 8.239 1.00 67.56 266 PHE A CA 1
ATOM 2022 C C . PHE A 1 266 ? -12.118 40.217 7.609 1.00 67.56 266 PHE A C 1
ATOM 2024 O O . PHE A 1 266 ? -11.828 41.199 8.298 1.00 67.56 266 PHE A O 1
ATOM 2031 N N . SER A 1 267 ? -12.389 40.320 6.310 1.00 60.16 267 SER A N 1
ATOM 2032 C CA . SER A 1 267 ? -12.564 41.625 5.673 1.00 60.16 267 SER A CA 1
ATOM 2033 C C . SER A 1 267 ? -13.978 41.740 5.114 1.00 60.16 267 SER A C 1
ATOM 2035 O O . SER A 1 267 ? -14.435 40.864 4.384 1.00 60.16 267 SER A O 1
ATOM 2037 N N . GLY A 1 268 ? -14.688 42.798 5.515 1.00 52.81 268 GLY A N 1
ATOM 2038 C CA . GLY A 1 268 ? -16.094 43.009 5.148 1.00 52.81 268 GLY A CA 1
ATOM 2039 C C . GLY A 1 268 ? -16.612 44.445 5.297 1.00 52.81 268 GLY A C 1
ATOM 2040 O O . GLY A 1 268 ? -17.679 44.753 4.774 1.00 52.81 268 GLY A O 1
ATOM 2041 N N . ALA A 1 269 ? -15.875 45.354 5.946 1.00 46.16 269 ALA A N 1
ATOM 2042 C CA . ALA A 1 269 ? -16.289 46.751 6.070 1.00 46.16 269 ALA A CA 1
ATOM 2043 C C . ALA A 1 269 ? -15.887 47.552 4.815 1.00 46.16 269 ALA A C 1
ATOM 2045 O O . ALA A 1 269 ? -14.702 47.773 4.571 1.00 46.16 269 ALA A O 1
ATOM 2046 N N . GLY A 1 270 ? -16.872 47.956 4.003 1.00 49.16 270 GLY A N 1
ATOM 2047 C CA . GLY A 1 270 ? -16.695 48.900 2.887 1.00 49.16 270 GLY A CA 1
ATOM 2048 C C . GLY A 1 270 ? -16.053 48.356 1.600 1.00 49.16 270 GLY A C 1
ATOM 2049 O O . GLY A 1 270 ? -15.676 49.149 0.743 1.00 49.16 270 GLY A O 1
ATOM 2050 N N . ARG A 1 271 ? -15.909 47.031 1.437 1.00 54.00 271 ARG A N 1
ATOM 2051 C CA . ARG A 1 271 ? -15.324 46.398 0.235 1.00 54.00 271 ARG A CA 1
ATOM 2052 C C . ARG A 1 271 ? -16.356 45.602 -0.568 1.00 54.00 271 ARG A C 1
ATOM 2054 O O . ARG A 1 271 ? -17.277 45.021 -0.004 1.00 54.00 271 ARG A O 1
ATOM 2061 N N . THR A 1 272 ? -16.154 45.524 -1.884 1.00 52.50 272 THR A N 1
ATOM 2062 C CA . THR A 1 272 ? -17.026 44.841 -2.863 1.00 52.50 272 THR A CA 1
ATOM 2063 C C . THR A 1 272 ? -17.127 43.319 -2.639 1.00 52.50 272 THR A C 1
ATOM 2065 O O . THR A 1 272 ? -18.153 42.699 -2.936 1.00 52.50 272 THR A O 1
ATOM 2068 N N . SER A 1 273 ? -16.094 42.708 -2.050 1.00 57.28 273 SER A N 1
ATOM 2069 C CA . SER A 1 273 ? -16.004 41.274 -1.735 1.00 57.28 273 SER A CA 1
ATOM 2070 C C . SER A 1 273 ? -15.565 41.047 -0.286 1.00 57.28 273 SER A C 1
ATOM 2072 O O . SER A 1 273 ? -14.641 41.721 0.176 1.00 57.28 273 SER A O 1
ATOM 2074 N N . ALA A 1 274 ? -16.171 40.070 0.397 1.00 67.25 274 ALA A N 1
ATOM 2075 C CA . ALA A 1 274 ? -15.735 39.615 1.715 1.00 67.25 274 ALA A CA 1
ATOM 2076 C C . ALA A 1 274 ? -14.898 38.336 1.590 1.00 67.25 274 ALA A C 1
ATOM 2078 O O . ALA A 1 274 ? -15.153 37.502 0.719 1.00 67.25 274 ALA A O 1
ATOM 2079 N N . TYR A 1 275 ? -13.899 38.177 2.455 1.00 73.06 275 TYR A N 1
ATOM 2080 C CA . TYR A 1 275 ? -13.100 36.954 2.513 1.00 73.06 275 TYR A CA 1
ATOM 2081 C C . TYR A 1 275 ? -12.761 36.572 3.947 1.00 73.06 275 TYR A C 1
ATOM 2083 O O . TYR A 1 275 ? -12.691 37.426 4.839 1.00 73.06 275 TYR A O 1
ATOM 2091 N N . ILE A 1 276 ? -12.505 35.280 4.116 1.00 77.62 276 ILE A N 1
ATOM 2092 C CA . ILE A 1 276 ? -11.990 34.680 5.339 1.00 77.62 276 ILE A CA 1
ATOM 2093 C C . ILE A 1 276 ? -10.603 34.130 5.017 1.00 77.62 276 ILE A C 1
ATOM 2095 O O . ILE A 1 276 ? -10.459 33.341 4.082 1.00 77.62 276 ILE A O 1
ATOM 2099 N N . LYS A 1 277 ? -9.587 34.576 5.759 1.00 82.25 277 LYS A N 1
ATOM 2100 C CA . LYS A 1 277 ? -8.205 34.098 5.630 1.00 82.25 277 LYS A CA 1
ATOM 2101 C C . LYS A 1 277 ? -7.787 33.368 6.902 1.00 82.25 277 LYS A C 1
ATOM 2103 O O . LYS A 1 277 ? -7.876 33.952 7.982 1.00 82.25 277 LYS A O 1
ATOM 2108 N N . VAL A 1 278 ? -7.276 32.151 6.749 1.00 83.31 278 VAL A N 1
ATOM 2109 C CA . VAL A 1 278 ? -6.694 31.332 7.822 1.00 83.31 278 VAL A CA 1
ATOM 2110 C C . VAL A 1 278 ? -5.232 31.082 7.508 1.00 83.31 278 VAL A C 1
ATOM 2112 O O . VAL A 1 278 ? -4.918 30.516 6.461 1.00 83.31 278 VAL A O 1
ATOM 2115 N N . VAL A 1 279 ? -4.342 31.513 8.402 1.00 83.69 279 VAL A N 1
ATOM 2116 C CA . VAL A 1 279 ? -2.899 31.271 8.294 1.00 83.69 279 VAL A CA 1
ATOM 2117 C C . VAL A 1 279 ? -2.484 30.233 9.323 1.00 83.69 279 VAL A C 1
ATOM 2119 O O . VAL A 1 279 ? -2.539 30.497 10.519 1.00 83.69 279 VAL A O 1
ATOM 2122 N N . ALA A 1 280 ? -2.051 29.064 8.875 1.00 83.88 280 ALA A N 1
ATOM 2123 C CA . ALA A 1 280 ? -1.637 27.990 9.763 1.00 83.88 280 ALA A CA 1
ATOM 2124 C C . ALA A 1 280 ? -0.197 27.560 9.471 1.00 83.88 280 ALA A C 1
ATOM 2126 O O . ALA A 1 280 ? 0.263 27.563 8.325 1.00 83.88 280 ALA A O 1
ATOM 2127 N N . SER A 1 281 ? 0.522 27.223 10.537 1.00 83.00 281 SER A N 1
ATOM 2128 C CA . SER A 1 281 ? 1.910 26.774 10.459 1.00 83.00 281 SER A CA 1
ATOM 2129 C C . SER A 1 281 ? 1.980 25.288 10.121 1.00 83.00 281 SER A C 1
ATOM 2131 O O . SER A 1 281 ? 1.107 24.508 10.517 1.00 83.00 281 SER A O 1
ATOM 2133 N N . LEU A 1 282 ? 3.043 24.894 9.418 1.00 80.88 282 LEU A N 1
ATOM 2134 C CA . LEU A 1 282 ? 3.328 23.483 9.175 1.00 80.88 282 LEU A CA 1
ATOM 2135 C C . LEU A 1 282 ? 3.540 22.738 10.491 1.00 80.88 282 LEU A C 1
ATOM 2137 O O . LEU A 1 282 ? 4.113 23.269 11.446 1.00 80.88 282 LEU A O 1
ATOM 2141 N N . VAL A 1 283 ? 3.080 21.493 10.526 1.00 77.94 283 VAL A N 1
ATOM 2142 C CA . VAL A 1 283 ? 3.303 20.615 11.668 1.00 77.94 283 VAL A CA 1
ATOM 2143 C C . VAL A 1 283 ? 4.740 20.096 11.668 1.00 77.94 283 VAL A C 1
ATOM 2145 O O . VAL A 1 283 ? 5.224 19.633 10.641 1.00 77.94 283 VAL A O 1
ATOM 2148 N N . ASP A 1 284 ? 5.397 20.113 12.833 1.00 74.50 284 ASP A N 1
ATOM 2149 C CA . ASP A 1 284 ? 6.609 19.321 13.062 1.00 74.50 284 ASP A CA 1
ATOM 2150 C C . ASP A 1 284 ? 6.214 17.856 13.347 1.00 74.50 284 ASP A C 1
ATOM 2152 O O . ASP A 1 284 ? 5.613 17.587 14.400 1.00 74.50 284 ASP A O 1
ATOM 2156 N N . PRO A 1 285 ? 6.561 16.901 12.460 1.00 69.06 285 PRO A N 1
ATOM 2157 C CA . PRO A 1 285 ? 6.227 15.486 12.624 1.00 69.06 285 PRO A CA 1
ATOM 2158 C C . PRO A 1 285 ? 6.764 14.865 13.918 1.00 69.06 285 PRO A C 1
ATOM 2160 O O . PRO A 1 285 ? 6.209 13.887 14.414 1.00 69.06 285 PRO A O 1
ATOM 2163 N N . ARG A 1 286 ? 7.844 15.423 14.481 1.00 66.88 286 ARG A N 1
ATOM 2164 C CA . ARG A 1 286 ? 8.490 14.896 15.693 1.00 66.88 286 ARG A CA 1
ATOM 2165 C C . ARG A 1 286 ? 7.834 15.374 16.985 1.00 66.88 286 ARG A C 1
ATOM 2167 O O . ARG A 1 286 ? 8.104 14.801 18.033 1.00 66.88 286 ARG A O 1
ATOM 2174 N N . ARG A 1 287 ? 7.046 16.453 16.939 1.00 66.81 287 ARG A N 1
ATOM 2175 C CA . ARG A 1 287 ? 6.580 17.163 18.147 1.00 66.81 287 ARG A CA 1
ATOM 2176 C C . ARG A 1 287 ? 5.067 17.273 18.270 1.00 66.81 287 ARG A C 1
ATOM 2178 O O . ARG A 1 287 ? 4.579 17.646 19.332 1.00 66.81 287 ARG A O 1
ATOM 2185 N N . SER A 1 288 ? 4.321 17.010 17.202 1.00 69.69 288 SER A N 1
ATOM 2186 C CA . SER A 1 288 ? 2.894 17.322 17.166 1.00 69.69 288 SER A CA 1
ATOM 2187 C C . SER A 1 288 ? 1.998 16.137 17.476 1.00 69.69 288 SER A C 1
ATOM 2189 O O . SER A 1 288 ? 1.949 15.160 16.730 1.00 69.69 288 SER A O 1
ATOM 2191 N N . SER A 1 289 ? 1.184 16.297 18.517 1.00 71.25 289 SER A N 1
ATOM 2192 C CA . SER A 1 289 ? 0.151 15.338 18.905 1.00 71.25 289 SER A CA 1
ATOM 2193 C C . SER A 1 289 ? -0.965 15.184 17.867 1.00 71.25 289 SER A C 1
ATOM 2195 O O . SER A 1 289 ? -1.591 14.127 17.805 1.00 71.25 289 SER A O 1
ATOM 2197 N N . VAL A 1 290 ? -1.187 16.188 17.006 1.00 70.00 290 VAL A N 1
ATOM 2198 C CA . VAL A 1 290 ? -2.194 16.140 15.927 1.00 70.00 290 VAL A CA 1
ATOM 2199 C C . VAL A 1 290 ? -1.901 14.994 14.948 1.00 70.00 290 VAL A C 1
ATOM 2201 O O . VAL A 1 290 ? -2.822 14.409 14.383 1.00 70.00 290 VAL A O 1
ATOM 2204 N N . LEU A 1 291 ? -0.628 14.614 14.796 1.00 74.25 291 LEU A N 1
ATOM 2205 C CA . LEU A 1 291 ? -0.195 13.521 13.922 1.00 74.25 291 LEU A CA 1
ATOM 2206 C C . LEU A 1 291 ? -0.126 12.155 14.612 1.00 74.25 291 LEU A C 1
ATOM 2208 O O . LEU A 1 291 ? 0.069 11.151 13.927 1.00 74.25 291 LEU A O 1
ATOM 2212 N N . ASN A 1 292 ? -0.303 12.070 15.935 1.00 72.94 292 ASN A N 1
ATOM 2213 C CA . ASN A 1 292 ? -0.222 10.789 16.654 1.00 72.94 292 ASN A CA 1
ATOM 2214 C C . ASN A 1 292 ? -1.289 9.795 16.170 1.00 72.94 292 ASN A C 1
ATOM 2216 O O . ASN A 1 292 ? -1.054 8.592 16.149 1.00 72.94 292 ASN A O 1
ATOM 2220 N N . GLY A 1 293 ? -2.451 10.305 15.747 1.00 69.38 293 GLY A N 1
ATOM 2221 C CA . GLY A 1 293 ? -3.548 9.511 15.190 1.00 69.38 293 GLY A CA 1
ATOM 2222 C C . GLY A 1 293 ? -3.480 9.272 13.678 1.00 69.38 293 GLY A C 1
ATOM 2223 O O . GLY A 1 293 ? -4.393 8.655 13.138 1.00 69.38 293 GLY A O 1
ATOM 2224 N N . CYS A 1 294 ? -2.468 9.803 12.988 1.00 72.69 294 CYS A N 1
ATOM 2225 C CA . CYS A 1 294 ? -2.386 9.808 11.531 1.00 72.69 294 CYS A CA 1
ATOM 2226 C C . CYS A 1 294 ? -1.456 8.680 11.063 1.00 72.69 294 CYS A C 1
ATOM 2228 O O . CYS A 1 294 ? -0.261 8.895 10.900 1.00 72.69 294 CYS A O 1
ATOM 2230 N N . LEU A 1 295 ? -1.995 7.471 10.887 1.00 75.31 295 LEU A N 1
ATOM 2231 C CA . LEU A 1 295 ? -1.290 6.354 10.232 1.00 75.31 295 LEU A CA 1
ATOM 2232 C C . LEU A 1 295 ? -1.962 5.935 8.934 1.00 75.31 295 LEU A C 1
ATOM 2234 O O . LEU A 1 295 ? -1.284 5.720 7.939 1.00 75.31 295 LEU A O 1
ATOM 2238 N N . SER A 1 296 ? -3.282 5.804 8.998 1.00 75.75 296 SER A N 1
ATOM 2239 C CA . SER A 1 296 ? -4.142 5.440 7.889 1.00 75.75 296 SER A CA 1
ATOM 2240 C C . SER A 1 296 ? -5.363 6.344 7.946 1.00 75.75 296 SER A C 1
ATOM 2242 O O . SER A 1 296 ? -6.021 6.436 8.988 1.00 75.75 296 SER A O 1
ATOM 2244 N N . LEU A 1 297 ? -5.648 7.052 6.863 1.00 76.06 297 LEU A N 1
ATOM 2245 C CA . LEU A 1 297 ? -6.732 8.020 6.790 1.00 76.06 297 LEU A CA 1
ATOM 2246 C C . LEU A 1 297 ? -7.940 7.390 6.104 1.00 76.06 297 LEU A C 1
ATOM 2248 O O . LEU A 1 297 ? -7.897 7.002 4.939 1.00 76.06 297 LEU A O 1
ATOM 2252 N N . THR A 1 298 ? -9.060 7.350 6.825 1.00 79.94 298 THR A N 1
ATOM 2253 C CA . THR A 1 298 ? -10.373 7.076 6.234 1.00 79.94 298 THR A CA 1
ATOM 2254 C C . THR A 1 298 ? -11.229 8.319 6.349 1.00 79.94 298 THR A C 1
ATOM 2256 O O . THR A 1 298 ? -11.362 8.886 7.434 1.00 79.94 298 THR A O 1
ATOM 2259 N N . MET A 1 299 ? -11.842 8.729 5.245 1.00 78.94 299 MET A N 1
ATOM 2260 C CA . MET A 1 299 ? -12.783 9.845 5.224 1.00 78.94 299 MET A CA 1
ATOM 2261 C C . MET A 1 299 ? -14.174 9.369 4.829 1.00 78.94 299 MET A C 1
ATOM 2263 O O . MET A 1 299 ? -14.322 8.429 4.054 1.00 78.94 299 MET A O 1
ATOM 2267 N N . ILE A 1 300 ? -15.203 10.040 5.345 1.00 79.88 300 ILE A N 1
ATOM 2268 C CA . ILE A 1 300 ? -16.579 9.850 4.887 1.00 79.88 300 ILE A CA 1
ATOM 2269 C C . ILE A 1 300 ? -16.791 10.793 3.701 1.00 79.88 300 ILE A C 1
ATOM 2271 O O . ILE A 1 300 ? -16.644 12.010 3.820 1.00 79.88 300 ILE A O 1
ATOM 2275 N N . SER A 1 301 ? -17.092 10.229 2.537 1.00 76.00 301 SER A N 1
ATOM 2276 C CA . SER A 1 301 ? -17.460 10.996 1.347 1.00 76.00 301 SER A CA 1
ATOM 2277 C C . SER A 1 301 ? -18.779 11.756 1.564 1.00 76.00 301 SER A C 1
ATOM 2279 O O . SER A 1 301 ? -19.573 11.365 2.420 1.00 76.00 301 SER A O 1
ATOM 2281 N N . PRO A 1 302 ? -19.094 12.788 0.757 1.00 66.69 302 PRO A N 1
ATOM 2282 C CA . PRO A 1 302 ? -20.374 13.502 0.860 1.00 66.69 302 PRO A CA 1
ATOM 2283 C C . PRO A 1 302 ? -21.613 12.594 0.756 1.00 66.69 302 PRO A C 1
ATOM 2285 O O . PRO A 1 302 ? -22.666 12.918 1.290 1.00 66.69 302 PRO A O 1
ATOM 2288 N N . GLY A 1 303 ? -21.488 11.434 0.099 1.00 68.88 303 GLY A N 1
ATOM 2289 C CA . GLY A 1 303 ? -22.543 10.419 0.012 1.00 68.88 303 GLY A CA 1
ATOM 2290 C C . GLY A 1 303 ? -22.642 9.480 1.222 1.00 68.88 303 GLY A C 1
ATOM 2291 O O . GLY A 1 303 ? -23.385 8.506 1.157 1.00 68.88 303 GLY A O 1
ATOM 2292 N N . GLY A 1 304 ? -21.878 9.713 2.293 1.00 74.56 304 GLY A N 1
ATOM 2293 C CA . GLY A 1 304 ? -21.867 8.864 3.489 1.00 74.56 304 GLY A CA 1
ATOM 2294 C C . GLY A 1 304 ? -21.064 7.568 3.342 1.00 74.56 304 GLY A C 1
ATOM 2295 O O . GLY A 1 304 ? -21.159 6.692 4.197 1.00 74.56 304 GLY A O 1
ATOM 2296 N N . LEU A 1 305 ? -20.280 7.419 2.266 1.00 82.56 305 LEU A N 1
ATOM 2297 C CA . LEU A 1 305 ? -19.447 6.233 2.046 1.00 82.56 305 LEU A CA 1
ATOM 2298 C C . LEU A 1 305 ? -18.037 6.444 2.605 1.00 82.56 305 LEU A C 1
ATOM 2300 O O . LEU A 1 305 ? -17.426 7.463 2.268 1.00 82.56 305 LEU A O 1
ATOM 2304 N N . PRO A 1 306 ? -17.503 5.507 3.403 1.00 86.62 306 PRO A N 1
ATOM 2305 C CA . PRO A 1 306 ? -16.120 5.553 3.852 1.00 86.62 306 PRO A CA 1
ATOM 2306 C C . PRO A 1 306 ? -15.148 5.277 2.699 1.00 86.62 306 PRO A C 1
ATOM 2308 O O . PRO A 1 306 ? -15.390 4.417 1.857 1.00 86.62 306 PRO A O 1
ATOM 2311 N N . VAL A 1 307 ? -14.043 6.017 2.665 1.00 83.44 307 VAL A N 1
ATOM 2312 C CA . VAL A 1 307 ? -12.999 5.919 1.641 1.00 83.44 307 VAL A CA 1
ATOM 2313 C C . VAL A 1 307 ? -11.641 5.896 2.330 1.00 83.44 307 VAL A C 1
ATOM 2315 O O . VAL A 1 307 ? -11.296 6.848 3.033 1.00 83.44 307 VAL A O 1
ATOM 2318 N N . ALA A 1 308 ? -10.879 4.819 2.124 1.00 84.75 308 ALA A N 1
ATOM 2319 C CA . ALA A 1 308 ? -9.466 4.762 2.488 1.00 84.75 308 ALA A CA 1
ATOM 2320 C C . ALA A 1 308 ? -8.669 5.679 1.546 1.00 84.75 308 ALA A C 1
ATOM 2322 O O . ALA A 1 308 ? -8.791 5.579 0.325 1.00 84.75 308 ALA A O 1
ATOM 2323 N N . VAL A 1 309 ? -7.909 6.612 2.114 1.00 78.31 309 VAL A N 1
ATOM 2324 C CA . VAL A 1 309 ? -7.248 7.697 1.369 1.00 78.31 309 VAL A CA 1
ATOM 2325 C C . VAL A 1 309 ? -5.829 7.308 0.962 1.00 78.31 309 VAL A C 1
ATOM 2327 O O . VAL A 1 309 ? -5.357 7.704 -0.100 1.00 78.31 309 VAL A O 1
ATOM 2330 N N . ASP A 1 310 ? -5.151 6.551 1.816 1.00 77.06 310 ASP A N 1
ATOM 2331 C CA . ASP A 1 310 ? -3.727 6.230 1.734 1.00 77.06 310 ASP A CA 1
ATOM 2332 C C . ASP A 1 310 ? -3.425 4.738 1.583 1.00 77.06 310 ASP A C 1
ATOM 2334 O O . ASP A 1 310 ? -2.316 4.380 1.193 1.00 77.06 310 ASP A O 1
ATOM 2338 N N . LEU A 1 311 ? -4.400 3.861 1.830 1.00 82.94 311 LEU A N 1
ATOM 2339 C CA . LEU A 1 311 ? -4.244 2.432 1.576 1.00 82.94 311 LEU A CA 1
ATOM 2340 C C . LEU A 1 311 ? -4.875 2.045 0.233 1.00 82.94 311 LEU A C 1
ATOM 2342 O O . LEU A 1 311 ? -6.086 2.216 0.063 1.00 82.94 311 LEU A O 1
ATOM 2346 N N . PRO A 1 312 ? -4.095 1.486 -0.713 1.00 83.75 312 PRO A N 1
ATOM 2347 C CA . PRO A 1 312 ? -4.645 0.991 -1.963 1.00 83.75 312 PRO A CA 1
ATOM 2348 C C . PRO A 1 312 ? -5.565 -0.205 -1.710 1.00 83.75 312 PRO A C 1
ATOM 2350 O O . PRO A 1 312 ? -5.358 -1.006 -0.790 1.00 83.75 312 PRO A O 1
ATOM 2353 N N . HIS A 1 313 ? -6.584 -0.325 -2.559 1.00 89.00 313 HIS A N 1
ATOM 2354 C CA . HIS A 1 313 ? -7.481 -1.470 -2.544 1.00 89.00 313 HIS A CA 1
ATOM 2355 C C . HIS A 1 313 ? -6.739 -2.742 -2.982 1.00 89.00 313 HIS A C 1
ATOM 2357 O O . HIS A 1 313 ? -6.017 -2.725 -3.977 1.00 89.00 313 HIS A O 1
ATOM 2363 N N . LEU A 1 314 ? -6.953 -3.840 -2.259 1.00 90.25 314 LEU A N 1
ATOM 2364 C CA . LEU A 1 314 ? -6.392 -5.157 -2.526 1.00 90.25 314 LEU A CA 1
ATOM 2365 C C . LEU A 1 314 ? -7.511 -6.171 -2.749 1.00 90.25 314 LEU A C 1
ATOM 2367 O O . LEU A 1 314 ? -8.360 -6.378 -1.879 1.00 90.25 314 LEU A O 1
ATOM 2371 N N . ASN A 1 315 ? -7.439 -6.887 -3.869 1.00 91.19 315 ASN A N 1
ATOM 2372 C CA . ASN A 1 315 ? -8.221 -8.102 -4.044 1.00 91.19 315 ASN A CA 1
ATOM 2373 C C . ASN A 1 315 ? -7.470 -9.284 -3.418 1.00 91.19 315 ASN A C 1
ATOM 2375 O O . ASN A 1 315 ? -6.665 -9.940 -4.079 1.00 91.19 315 ASN A O 1
ATOM 2379 N N . LEU A 1 316 ? -7.739 -9.539 -2.136 1.00 93.19 316 LEU A N 1
ATOM 2380 C CA . LEU A 1 316 ? -7.069 -10.586 -1.362 1.00 93.19 316 LEU A CA 1
ATOM 2381 C C . LEU A 1 316 ? -7.218 -11.980 -1.985 1.00 93.19 316 LEU A C 1
ATOM 2383 O O . LEU A 1 316 ? -6.292 -12.777 -1.884 1.00 93.19 316 LEU A O 1
ATOM 2387 N N . ASP A 1 317 ? -8.333 -12.267 -2.659 1.00 91.81 317 ASP A N 1
ATOM 2388 C CA . ASP A 1 317 ? -8.605 -13.594 -3.226 1.00 91.81 317 ASP A CA 1
ATOM 2389 C C . ASP A 1 317 ? -7.677 -13.931 -4.405 1.00 91.81 317 ASP A C 1
ATOM 2391 O O . ASP A 1 317 ? -7.409 -15.103 -4.662 1.00 91.81 317 ASP A O 1
ATOM 2395 N N . ASN A 1 318 ? -7.113 -12.908 -5.057 1.00 91.62 318 ASN A N 1
ATOM 2396 C CA . ASN A 1 318 ? -6.151 -13.060 -6.149 1.00 91.62 318 ASN A CA 1
ATOM 2397 C C . ASN A 1 318 ? -4.689 -13.094 -5.675 1.00 91.62 318 ASN A C 1
ATOM 2399 O O . ASN A 1 318 ? -3.798 -13.361 -6.483 1.00 91.62 318 ASN A O 1
ATOM 2403 N N . LEU A 1 319 ? -4.417 -12.795 -4.400 1.00 93.88 319 LEU A N 1
ATOM 2404 C CA . LEU A 1 319 ? -3.049 -12.740 -3.891 1.00 93.88 319 LEU A CA 1
ATOM 2405 C C . LEU A 1 319 ? -2.555 -14.138 -3.477 1.00 93.88 319 LEU A C 1
ATOM 2407 O O . LEU A 1 319 ? -3.274 -14.841 -2.755 1.00 93.88 319 LEU A O 1
ATOM 2411 N N . PRO A 1 320 ? -1.324 -14.534 -3.862 1.00 94.12 320 PRO A N 1
ATOM 2412 C CA . PRO A 1 320 ? -0.743 -15.816 -3.473 1.00 94.12 320 PRO A CA 1
ATOM 2413 C C . PRO A 1 320 ? -0.643 -15.972 -1.954 1.00 94.12 320 PRO A C 1
ATOM 2415 O O . PRO A 1 320 ? -0.224 -15.049 -1.254 1.00 94.12 320 PRO A O 1
ATOM 2418 N N . VAL A 1 321 ? -0.987 -17.157 -1.449 1.00 93.38 321 VAL A N 1
ATOM 2419 C CA . VAL A 1 321 ? -0.866 -17.510 -0.027 1.00 93.38 321 VAL A CA 1
ATOM 2420 C C . VAL A 1 321 ? 0.545 -18.022 0.261 1.00 93.38 321 VAL A C 1
ATOM 2422 O O . VAL A 1 321 ? 1.069 -18.853 -0.478 1.00 93.38 321 VAL A O 1
ATOM 2425 N N . LEU A 1 322 ? 1.158 -17.533 1.339 1.00 91.44 322 LEU A N 1
ATOM 2426 C CA . LEU A 1 322 ? 2.440 -18.024 1.832 1.00 91.44 322 LEU A CA 1
ATOM 2427 C C . LEU A 1 322 ? 2.267 -19.329 2.605 1.00 91.44 322 LEU A C 1
ATOM 2429 O O . LEU A 1 322 ? 1.398 -19.451 3.469 1.00 91.44 322 LEU A O 1
ATOM 2433 N N . GLU A 1 323 ? 3.152 -20.284 2.337 1.00 88.62 323 GLU A N 1
ATOM 2434 C CA . GLU A 1 323 ? 3.252 -21.501 3.135 1.00 88.62 323 GLU A CA 1
ATOM 2435 C C . GLU A 1 323 ? 3.898 -21.192 4.490 1.00 88.62 323 GLU A C 1
ATOM 2437 O O . GLU A 1 323 ? 5.049 -20.763 4.573 1.00 88.62 323 GLU A O 1
ATOM 2442 N N . MET A 1 324 ? 3.142 -21.424 5.565 1.00 85.12 324 MET A N 1
ATOM 2443 C CA . MET A 1 324 ? 3.551 -21.073 6.931 1.00 85.12 324 MET A CA 1
ATOM 2444 C C . MET A 1 324 ? 4.189 -22.244 7.702 1.00 85.12 324 MET A C 1
ATOM 2446 O O . MET A 1 324 ? 4.482 -22.115 8.886 1.00 85.12 324 MET A O 1
ATOM 2450 N N . ASN A 1 325 ? 4.390 -23.392 7.050 1.00 82.56 325 ASN A N 1
ATOM 2451 C CA . ASN A 1 325 ? 4.875 -24.646 7.645 1.00 82.56 325 ASN A CA 1
ATOM 2452 C C . ASN A 1 325 ? 6.412 -24.761 7.725 1.00 82.56 325 ASN A C 1
ATOM 2454 O O . ASN A 1 325 ? 6.907 -25.728 8.300 1.00 82.56 325 ASN A O 1
ATOM 2458 N N . GLN A 1 326 ? 7.155 -23.803 7.160 1.00 83.56 326 GLN A N 1
ATOM 2459 C CA . GLN A 1 326 ? 8.626 -23.786 7.096 1.00 83.56 326 GLN A CA 1
ATOM 2460 C C . GLN A 1 326 ? 9.181 -22.481 7.703 1.00 83.56 326 GLN A C 1
ATOM 2462 O O . GLN A 1 326 ? 9.612 -21.591 6.960 1.00 83.56 326 GLN A O 1
ATOM 2467 N N . PRO A 1 327 ? 9.153 -22.313 9.043 1.00 80.81 327 PRO A N 1
ATOM 2468 C CA . PRO A 1 327 ? 9.556 -21.072 9.716 1.00 80.81 327 PRO A CA 1
ATOM 2469 C C . PRO A 1 327 ? 10.959 -20.574 9.339 1.00 80.81 327 PRO A C 1
ATOM 2471 O O . PRO A 1 327 ? 11.189 -19.367 9.246 1.00 80.81 327 PRO A O 1
ATOM 2474 N N . GLU A 1 328 ? 11.896 -21.482 9.069 1.00 79.75 328 GLU A N 1
ATOM 2475 C CA . GLU A 1 328 ? 13.265 -21.175 8.646 1.00 79.75 328 GLU A CA 1
ATOM 2476 C C . GLU A 1 328 ? 13.326 -20.410 7.317 1.00 79.75 328 GLU A C 1
ATOM 2478 O O . GLU A 1 328 ? 14.190 -19.549 7.139 1.00 79.75 328 GLU A O 1
ATOM 2483 N N . ARG A 1 329 ? 12.371 -20.645 6.409 1.00 82.25 329 ARG A N 1
ATOM 2484 C CA . ARG A 1 329 ? 12.260 -19.917 5.133 1.00 82.25 329 ARG A CA 1
ATOM 2485 C C . ARG A 1 329 ? 11.535 -18.586 5.268 1.00 82.25 329 ARG A C 1
ATOM 2487 O O . ARG A 1 329 ? 11.550 -17.795 4.331 1.00 82.25 329 ARG A O 1
ATOM 2494 N N . LEU A 1 330 ? 10.919 -18.324 6.418 1.00 85.62 330 LEU A N 1
ATOM 2495 C CA . LEU A 1 330 ? 10.135 -17.122 6.697 1.00 85.62 330 LEU A CA 1
ATOM 2496 C C . LEU A 1 330 ? 10.917 -16.069 7.488 1.00 85.62 330 LEU A C 1
ATOM 2498 O O . LEU A 1 330 ? 10.362 -15.031 7.845 1.00 85.62 330 LEU A O 1
ATOM 2502 N N . ALA A 1 331 ? 12.215 -16.284 7.730 1.00 81.25 331 ALA A N 1
ATOM 2503 C CA . ALA A 1 331 ? 13.073 -15.332 8.438 1.00 81.25 331 ALA A CA 1
ATOM 2504 C C . ALA A 1 331 ? 13.035 -13.918 7.818 1.00 81.25 331 ALA A C 1
ATOM 2506 O O . ALA A 1 331 ? 13.073 -12.918 8.540 1.00 81.25 331 ALA A O 1
ATOM 2507 N N . TRP A 1 332 ? 12.869 -13.823 6.494 1.00 84.56 332 TRP A N 1
ATOM 2508 C CA . TRP A 1 332 ? 12.740 -12.550 5.783 1.00 84.56 332 TRP A CA 1
ATOM 2509 C C . TRP A 1 332 ? 11.506 -11.735 6.204 1.00 84.56 332 TRP A C 1
ATOM 2511 O O . TRP A 1 332 ? 11.571 -10.511 6.133 1.00 84.56 332 TRP A O 1
ATOM 2521 N N . LEU A 1 333 ? 10.424 -12.350 6.711 1.00 87.19 333 LEU A N 1
ATOM 2522 C CA . LEU A 1 333 ? 9.255 -11.626 7.242 1.00 87.19 333 LEU A CA 1
ATOM 2523 C C . LEU A 1 333 ? 9.622 -10.782 8.465 1.00 87.19 333 LEU A C 1
ATOM 2525 O O . LEU A 1 333 ? 9.107 -9.676 8.649 1.00 87.19 333 LEU A O 1
ATOM 2529 N N . THR A 1 334 ? 10.539 -11.278 9.298 1.00 82.81 334 THR A N 1
ATOM 2530 C CA . THR A 1 334 ? 11.039 -10.512 10.445 1.00 82.81 334 THR A CA 1
ATOM 2531 C C . THR A 1 334 ? 11.802 -9.288 9.957 1.00 82.81 334 THR A C 1
ATOM 2533 O O . THR A 1 334 ? 11.530 -8.180 10.410 1.00 82.81 334 THR A O 1
ATOM 2536 N N . THR A 1 335 ? 12.698 -9.455 8.983 1.00 82.88 335 THR A N 1
ATOM 2537 C CA . THR A 1 335 ? 13.418 -8.330 8.372 1.00 82.88 335 THR A CA 1
ATOM 2538 C C . THR A 1 335 ? 12.450 -7.337 7.736 1.00 82.88 335 THR A C 1
ATOM 2540 O O . THR A 1 335 ? 12.497 -6.151 8.050 1.00 82.88 335 THR A O 1
ATOM 2543 N N . LEU A 1 336 ? 11.524 -7.821 6.906 1.00 86.38 336 LEU A N 1
ATOM 2544 C CA . LEU A 1 336 ? 10.554 -7.002 6.188 1.00 86.38 336 LEU A CA 1
ATOM 2545 C C . LEU A 1 336 ? 9.673 -6.185 7.142 1.00 86.38 336 LEU A C 1
ATOM 2547 O O . LEU A 1 336 ? 9.433 -5.004 6.902 1.00 86.38 336 LEU A O 1
ATOM 2551 N N . THR A 1 337 ? 9.199 -6.785 8.235 1.00 87.00 337 THR A N 1
ATOM 2552 C CA . THR A 1 337 ? 8.361 -6.075 9.213 1.00 87.00 337 THR A CA 1
ATOM 2553 C C . THR A 1 337 ? 9.168 -5.117 10.085 1.00 87.00 337 THR A C 1
ATOM 2555 O O . THR A 1 337 ? 8.620 -4.100 10.506 1.00 87.00 337 THR A O 1
ATOM 2558 N N . SER A 1 338 ? 10.458 -5.375 10.307 1.00 82.19 338 SER A N 1
ATOM 2559 C CA . SER A 1 338 ? 11.365 -4.449 10.994 1.00 82.19 338 SER A CA 1
ATOM 2560 C C . SER A 1 338 ? 11.666 -3.182 10.185 1.00 82.19 338 SER A C 1
ATOM 2562 O O . SER A 1 338 ? 11.943 -2.139 10.772 1.00 82.19 338 SER A O 1
ATOM 2564 N N . LEU A 1 339 ? 11.544 -3.216 8.853 1.00 81.25 339 LEU A N 1
ATOM 2565 C CA . LEU A 1 339 ? 11.711 -2.025 8.003 1.00 81.25 339 LEU A CA 1
ATOM 2566 C C . LEU A 1 339 ? 10.613 -0.961 8.209 1.00 81.25 339 LEU A C 1
ATOM 2568 O O . LEU A 1 339 ? 10.732 0.150 7.700 1.00 81.25 339 LEU A O 1
ATOM 2572 N N . GLN A 1 340 ? 9.559 -1.262 8.977 1.00 79.62 340 GLN A N 1
ATOM 2573 C CA . GLN A 1 340 ? 8.560 -0.272 9.403 1.00 79.62 340 GLN A CA 1
ATOM 2574 C C . GLN A 1 340 ? 9.124 0.759 10.400 1.00 79.62 340 GLN A C 1
ATOM 2576 O O . GLN A 1 340 ? 8.543 1.838 10.573 1.00 79.62 340 GLN A O 1
ATOM 2581 N N . PHE A 1 341 ? 10.222 0.427 11.089 1.00 76.00 341 PHE A N 1
ATOM 2582 C CA . PHE A 1 341 ? 10.826 1.270 12.118 1.00 76.00 341 PHE A CA 1
ATOM 2583 C C . PHE A 1 341 ? 11.925 2.156 11.523 1.00 76.00 341 PHE A C 1
ATOM 2585 O O . PHE A 1 341 ? 12.834 1.681 10.845 1.00 76.00 341 PHE A O 1
ATOM 2592 N N . LEU A 1 342 ? 11.877 3.456 11.818 1.00 63.69 342 LEU A N 1
ATOM 2593 C CA . LEU A 1 342 ? 12.954 4.380 11.463 1.00 63.69 342 LEU A CA 1
ATOM 2594 C C . LEU A 1 342 ? 14.178 4.163 12.375 1.00 63.69 342 LEU A C 1
ATOM 2596 O O . LEU A 1 342 ? 14.000 3.961 13.584 1.00 63.69 342 LEU A O 1
ATOM 2600 N N . PRO A 1 343 ? 15.420 4.297 11.863 1.00 54.00 343 PRO A N 1
ATOM 2601 C CA . PRO A 1 343 ? 16.597 4.433 12.711 1.00 54.00 343 PRO A CA 1
ATOM 2602 C C . PRO A 1 343 ? 16.445 5.719 13.527 1.00 54.00 343 PRO A C 1
ATOM 2604 O O . PRO A 1 343 ? 16.452 6.827 12.984 1.00 54.00 343 PRO A O 1
ATOM 2607 N N . HIS A 1 344 ? 16.236 5.588 14.834 1.00 51.69 344 HIS A N 1
ATOM 2608 C CA . HIS A 1 344 ? 16.120 6.748 15.705 1.00 51.69 344 HIS A CA 1
ATOM 2609 C C . HIS A 1 344 ? 17.508 7.375 15.858 1.00 51.69 344 HIS A C 1
ATOM 2611 O O . HIS A 1 344 ? 18.422 6.753 16.396 1.00 51.69 344 HIS A O 1
ATOM 2617 N N . GLY A 1 345 ? 17.669 8.618 15.396 1.00 39.66 345 GLY A N 1
ATOM 2618 C CA . GLY A 1 345 ? 18.800 9.443 15.810 1.00 39.66 345 GLY A CA 1
ATOM 2619 C C . GLY A 1 345 ? 18.745 9.615 17.327 1.00 39.66 345 GLY A C 1
ATOM 2620 O O . GLY A 1 345 ? 17.680 9.904 17.87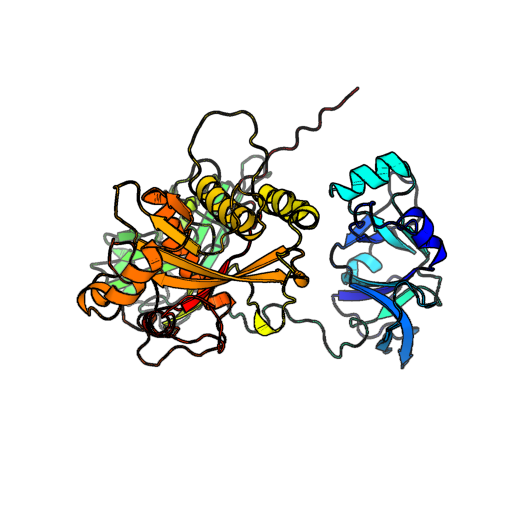1 1.00 39.66 345 GLY A O 1
ATOM 2621 N N . GLN A 1 346 ? 19.867 9.383 18.009 1.00 36.00 346 GLN A N 1
ATOM 2622 C CA . GLN A 1 346 ? 19.994 9.519 19.459 1.00 36.00 346 GLN A CA 1
ATOM 2623 C C . GLN A 1 346 ? 19.461 10.888 19.919 1.00 36.00 346 GLN A C 1
ATOM 2625 O O . GLN A 1 346 ? 20.076 11.923 19.680 1.00 36.00 346 GLN A O 1
ATOM 2630 N N . GLY A 1 347 ? 18.292 10.893 20.559 1.00 33.72 347 GLY A N 1
ATOM 2631 C CA . GLY A 1 347 ? 17.616 12.111 20.992 1.00 33.72 347 GLY A CA 1
ATOM 2632 C C . GLY A 1 347 ? 16.340 11.798 21.765 1.00 33.72 347 GLY A C 1
ATOM 2633 O O . GLY A 1 347 ? 15.278 11.660 21.177 1.00 33.72 347 GLY A O 1
ATOM 2634 N N . GLY A 1 348 ? 16.505 11.651 23.081 1.00 35.47 348 GLY A N 1
ATOM 2635 C CA . GLY A 1 348 ? 15.511 11.636 24.164 1.00 35.47 348 GLY A CA 1
ATOM 2636 C C . GLY A 1 348 ? 14.010 11.613 23.840 1.00 35.47 348 GLY A C 1
ATOM 2637 O O . GLY A 1 348 ? 13.438 12.622 23.454 1.00 35.47 348 GLY A O 1
ATOM 2638 N N . GLN A 1 349 ? 13.400 10.469 24.168 1.00 44.19 349 GLN A N 1
ATOM 2639 C CA . GLN A 1 349 ? 12.029 10.238 24.648 1.00 44.19 349 GLN A CA 1
ATOM 2640 C C . GLN A 1 349 ? 10.867 11.073 24.074 1.00 44.19 349 GLN A C 1
ATOM 2642 O O . GLN A 1 349 ? 10.568 12.177 24.522 1.00 44.19 349 GLN A O 1
ATOM 2647 N N . THR A 1 350 ? 10.040 10.404 23.271 1.00 39.00 350 THR A N 1
ATOM 2648 C CA . THR A 1 350 ? 8.607 10.242 23.575 1.00 39.00 350 THR A CA 1
ATOM 2649 C C . THR A 1 350 ? 8.166 8.883 23.022 1.00 39.00 350 THR A C 1
ATOM 2651 O O . THR A 1 350 ? 8.614 8.489 21.948 1.00 39.00 350 THR A O 1
ATOM 2654 N N . GLU A 1 351 ? 7.363 8.131 23.776 1.00 55.19 351 GLU A N 1
ATOM 2655 C CA . GLU A 1 351 ? 6.741 6.875 23.340 1.00 55.19 351 GLU A CA 1
ATOM 2656 C C . GLU A 1 351 ? 5.868 7.126 22.095 1.00 55.19 351 GLU A C 1
ATOM 2658 O O . GLU A 1 351 ? 4.699 7.482 22.215 1.00 55.19 351 GLU A O 1
ATOM 2663 N N . ASP A 1 352 ? 6.420 6.982 20.887 1.00 75.31 352 ASP A N 1
ATOM 2664 C CA . ASP A 1 352 ? 5.635 7.165 19.663 1.00 75.31 352 ASP A CA 1
ATOM 2665 C C . ASP A 1 352 ? 4.562 6.065 19.578 1.00 75.31 352 ASP A C 1
ATOM 2667 O O . ASP A 1 352 ? 4.865 4.879 19.405 1.00 75.31 352 ASP A O 1
ATOM 2671 N N . VAL A 1 353 ? 3.289 6.457 19.708 1.00 82.25 353 VAL A N 1
ATOM 2672 C CA . VAL A 1 353 ? 2.114 5.581 19.559 1.00 82.25 353 VAL A CA 1
ATOM 2673 C C . VAL A 1 353 ? 2.187 4.805 18.241 1.00 82.25 353 VAL A C 1
ATOM 2675 O O . VAL A 1 353 ? 1.851 3.621 18.204 1.00 82.25 353 VAL A O 1
ATOM 2678 N N . ARG A 1 354 ? 2.705 5.424 17.171 1.00 82.19 354 ARG A N 1
ATOM 2679 C CA . ARG A 1 354 ? 2.877 4.774 15.866 1.00 82.19 354 ARG A CA 1
ATOM 2680 C C . ARG A 1 354 ? 3.933 3.681 15.907 1.00 82.19 354 ARG A C 1
ATOM 2682 O O . ARG A 1 354 ? 3.719 2.610 15.347 1.00 82.19 354 ARG A O 1
ATOM 2689 N N . ALA A 1 355 ? 5.056 3.921 16.583 1.00 82.12 355 ALA A N 1
ATOM 2690 C CA . ALA A 1 355 ? 6.096 2.910 16.750 1.00 82.12 355 ALA A CA 1
ATOM 2691 C C . ALA A 1 355 ? 5.573 1.708 17.549 1.00 82.12 355 ALA A C 1
ATOM 2693 O O . ALA A 1 355 ? 5.866 0.567 17.196 1.00 82.12 355 ALA A O 1
ATOM 2694 N N . ARG A 1 356 ? 4.744 1.945 18.573 1.00 87.81 356 ARG A N 1
ATOM 2695 C CA . ARG A 1 356 ? 4.095 0.874 19.350 1.00 87.81 356 ARG A CA 1
ATOM 2696 C C . ARG A 1 356 ? 3.094 0.083 18.510 1.00 87.81 356 ARG A C 1
ATOM 2698 O O . ARG A 1 356 ? 3.232 -1.133 18.425 1.00 87.81 356 ARG A O 1
ATOM 2705 N N . PHE A 1 357 ? 2.224 0.768 17.766 1.00 89.69 357 PHE A N 1
ATOM 2706 C CA . PHE A 1 357 ? 1.309 0.144 16.805 1.00 89.69 357 PHE A CA 1
ATOM 2707 C C . PHE A 1 357 ? 2.051 -0.724 15.772 1.00 89.69 357 PHE A C 1
ATOM 2709 O O . PHE A 1 357 ? 1.704 -1.888 15.569 1.00 89.69 357 PHE A O 1
ATOM 2716 N N . LYS A 1 358 ? 3.123 -0.199 15.159 1.00 89.44 358 LYS A N 1
ATOM 2717 C CA . LYS A 1 358 ? 3.997 -0.948 14.234 1.00 89.44 358 LYS A CA 1
ATOM 2718 C C . LYS A 1 358 ? 4.651 -2.153 14.920 1.00 89.44 358 LYS A C 1
ATOM 2720 O O . LYS A 1 358 ? 4.765 -3.219 14.317 1.00 89.44 358 LYS A O 1
ATOM 2725 N N . GLY A 1 359 ? 5.037 -2.004 16.189 1.00 89.31 359 GLY A N 1
ATOM 2726 C CA . GLY A 1 359 ? 5.505 -3.079 17.069 1.00 89.31 359 GLY A CA 1
ATOM 2727 C C . GLY A 1 359 ? 4.490 -4.209 17.199 1.00 89.31 359 GLY A C 1
ATOM 2728 O O . GLY A 1 359 ? 4.838 -5.375 16.995 1.00 89.31 359 GLY A O 1
ATOM 2729 N N . THR A 1 360 ? 3.235 -3.858 17.463 1.00 91.50 360 THR A N 1
ATOM 2730 C CA . THR A 1 360 ? 2.111 -4.791 17.576 1.00 91.50 360 THR A CA 1
ATOM 2731 C C . THR A 1 360 ? 1.824 -5.489 16.244 1.00 91.50 360 THR A C 1
ATOM 2733 O O . THR A 1 360 ? 1.743 -6.716 16.213 1.00 91.50 360 THR A O 1
ATOM 2736 N N . VAL A 1 361 ? 1.791 -4.762 15.121 1.00 93.19 361 VAL A N 1
ATOM 2737 C CA . VAL A 1 361 ? 1.645 -5.359 13.776 1.00 93.19 361 VAL A CA 1
ATOM 2738 C C . VAL A 1 361 ? 2.807 -6.309 13.457 1.00 93.19 361 VAL A C 1
ATOM 2740 O O . VAL A 1 361 ? 2.582 -7.444 13.043 1.00 93.19 361 VAL A O 1
ATOM 2743 N N . SER A 1 362 ? 4.059 -5.905 13.701 1.00 91.06 362 SER A N 1
ATOM 2744 C CA . SER A 1 362 ? 5.233 -6.776 13.510 1.00 91.06 362 SER A CA 1
ATOM 2745 C C . SER A 1 362 ? 5.182 -8.021 14.407 1.00 91.06 362 SER A C 1
ATOM 2747 O O . SER A 1 362 ? 5.587 -9.106 13.986 1.00 91.06 362 SER A O 1
ATOM 2749 N N . ALA A 1 363 ? 4.664 -7.909 15.634 1.00 90.12 363 ALA A N 1
ATOM 2750 C CA . ALA A 1 363 ? 4.451 -9.059 16.509 1.00 90.12 363 ALA A CA 1
ATOM 2751 C C . ALA A 1 363 ? 3.421 -10.045 15.932 1.00 90.12 363 ALA A C 1
ATOM 2753 O O . ALA A 1 363 ? 3.662 -11.249 15.998 1.00 90.12 363 ALA A O 1
ATOM 2754 N N . MET A 1 364 ? 2.339 -9.558 15.310 1.00 93.00 364 MET A N 1
ATOM 2755 C CA . MET A 1 364 ? 1.346 -10.417 14.647 1.00 93.00 364 MET A CA 1
ATOM 2756 C C . MET A 1 364 ? 1.974 -11.244 13.521 1.00 93.00 364 MET A C 1
ATOM 2758 O O . MET A 1 364 ? 1.811 -12.462 13.493 1.00 93.00 364 MET A O 1
ATOM 2762 N N . PHE A 1 365 ? 2.761 -10.616 12.640 1.00 92.00 365 PHE A N 1
ATOM 2763 C CA . PHE A 1 365 ? 3.463 -11.331 11.566 1.00 92.00 365 PHE A CA 1
ATOM 2764 C C . PHE A 1 365 ? 4.441 -12.386 12.103 1.00 92.00 365 PHE A C 1
ATOM 2766 O O . PHE A 1 365 ? 4.443 -13.514 11.615 1.00 92.00 365 PHE A O 1
ATOM 2773 N N . ARG A 1 366 ? 5.229 -12.051 13.135 1.00 87.50 366 ARG A N 1
ATOM 2774 C CA . ARG A 1 366 ? 6.190 -12.985 13.755 1.00 87.50 366 ARG A CA 1
ATOM 2775 C C . ARG A 1 366 ? 5.524 -14.168 14.460 1.00 87.50 366 ARG A C 1
ATOM 2777 O O . ARG A 1 366 ? 6.090 -15.260 14.486 1.00 87.50 366 ARG A O 1
ATOM 2784 N N . ALA A 1 367 ? 4.353 -13.950 15.056 1.00 88.81 367 ALA A N 1
ATOM 2785 C CA . ALA A 1 367 ? 3.561 -15.017 15.659 1.00 88.81 367 ALA A CA 1
ATOM 2786 C C . ALA A 1 367 ? 2.976 -15.948 14.584 1.00 88.81 367 ALA A C 1
ATOM 2788 O O . ALA A 1 367 ? 3.085 -17.167 14.717 1.00 88.81 367 ALA A O 1
ATOM 2789 N N . CYS A 1 368 ? 2.465 -15.389 13.479 1.00 88.44 368 CYS A N 1
ATOM 2790 C CA . CYS A 1 368 ? 1.952 -16.181 12.358 1.00 88.44 368 CYS A CA 1
ATOM 2791 C C . CYS A 1 368 ? 3.055 -17.011 11.683 1.00 88.44 368 CYS A C 1
ATOM 2793 O O . CYS A 1 368 ? 2.798 -18.135 11.264 1.00 88.44 368 CYS A O 1
ATOM 2795 N N . SER A 1 369 ? 4.285 -16.489 11.578 1.00 84.88 369 SER A N 1
ATOM 2796 C CA . SER A 1 369 ? 5.421 -17.174 10.937 1.00 84.88 369 SER A CA 1
ATOM 2797 C C . SER A 1 369 ? 6.101 -18.242 11.797 1.00 84.88 369 SER A C 1
ATOM 2799 O O . SER A 1 369 ? 7.067 -18.849 11.344 1.00 84.88 369 SER A O 1
ATOM 2801 N N . GLY A 1 370 ? 5.655 -18.455 13.041 1.00 75.88 370 GLY A N 1
ATOM 2802 C CA . GLY A 1 370 ? 6.270 -19.424 13.956 1.00 75.88 370 GLY A CA 1
ATOM 2803 C C . GLY A 1 370 ? 7.669 -19.029 14.440 1.00 75.88 370 GLY A C 1
ATOM 2804 O O . GLY A 1 370 ? 8.393 -19.852 14.989 1.00 75.88 370 GLY A O 1
ATOM 2805 N N . THR A 1 371 ? 8.069 -17.766 14.253 1.00 60.88 371 THR A N 1
ATOM 2806 C CA . THR A 1 371 ? 9.345 -17.241 14.771 1.00 60.88 371 THR A CA 1
ATOM 2807 C C . THR A 1 371 ? 9.270 -16.977 16.282 1.00 60.88 371 THR A C 1
ATOM 2809 O O . THR A 1 371 ? 10.292 -16.890 16.962 1.00 60.88 371 THR A O 1
ATOM 2812 N N . LEU A 1 372 ? 8.057 -16.852 16.829 1.00 61.94 372 LEU A N 1
ATOM 2813 C CA . LEU A 1 372 ? 7.810 -16.841 18.269 1.00 61.94 372 LEU A CA 1
ATOM 2814 C C . LEU A 1 372 ? 7.730 -18.282 18.815 1.00 61.94 372 LEU A C 1
ATOM 2816 O O . LEU A 1 372 ? 7.486 -19.217 18.064 1.00 61.94 372 LEU A O 1
ATOM 2820 N N . LYS A 1 373 ? 7.925 -18.463 20.132 1.00 58.62 373 LYS A N 1
ATOM 2821 C CA . LYS A 1 373 ? 7.976 -19.778 20.815 1.00 58.62 373 LYS A CA 1
ATOM 2822 C C . LYS A 1 373 ? 6.800 -20.728 20.505 1.00 58.62 373 LYS A C 1
ATOM 2824 O O . LYS A 1 373 ? 6.967 -21.928 20.693 1.00 58.62 373 LYS A O 1
ATOM 2829 N N . SER A 1 374 ? 5.659 -20.212 20.045 1.00 67.00 374 SER A N 1
ATOM 2830 C CA . SER A 1 374 ? 4.593 -20.978 19.397 1.00 67.00 374 SER A CA 1
ATOM 2831 C C . SER A 1 374 ? 4.027 -20.206 18.199 1.00 67.00 374 SER A C 1
ATOM 2833 O O . SER A 1 374 ? 4.012 -18.970 18.191 1.00 67.00 374 SER A O 1
ATOM 2835 N N . GLN A 1 375 ? 3.609 -20.939 17.162 1.00 78.88 375 GLN A N 1
ATOM 2836 C CA . GLN A 1 375 ? 2.963 -20.380 15.978 1.00 78.88 375 GLN A CA 1
ATOM 2837 C C . GLN A 1 375 ? 1.467 -20.224 16.247 1.00 78.88 375 GLN A C 1
ATOM 2839 O O . GLN A 1 375 ? 0.775 -21.211 16.488 1.00 78.88 375 GLN A O 1
ATOM 2844 N N . THR A 1 376 ? 0.962 -18.994 16.187 1.00 85.44 376 THR A N 1
ATOM 2845 C CA . THR A 1 376 ? -0.476 -18.729 16.292 1.00 85.44 376 THR A CA 1
ATOM 2846 C C . THR A 1 376 ? -0.893 -17.565 15.407 1.00 85.44 376 THR A C 1
ATOM 2848 O O . THR A 1 376 ? -0.140 -16.616 15.178 1.00 85.44 376 THR A O 1
ATOM 2851 N N . CYS A 1 377 ? -2.124 -17.666 14.920 1.00 90.00 377 CYS A N 1
ATOM 2852 C CA . CYS A 1 377 ? -2.794 -16.711 14.047 1.00 90.00 377 CYS A CA 1
ATOM 2853 C C . CYS A 1 377 ? -4.030 -16.096 14.731 1.00 90.00 377 CYS A C 1
ATOM 2855 O O . CYS A 1 377 ? -4.879 -15.508 14.061 1.00 90.00 377 CYS A O 1
ATOM 2857 N N . ILE A 1 378 ? -4.152 -16.250 16.056 1.00 92.50 378 ILE A N 1
ATOM 2858 C CA . ILE A 1 378 ? -5.260 -15.730 16.863 1.00 92.50 378 ILE A CA 1
ATOM 2859 C C . ILE A 1 378 ? -4.717 -14.678 17.829 1.00 92.50 378 ILE A C 1
ATOM 2861 O O . ILE A 1 378 ? -3.820 -14.953 18.630 1.00 92.50 378 ILE A O 1
ATOM 2865 N N . PHE A 1 379 ? -5.277 -13.473 17.765 1.00 93.12 379 PHE A N 1
ATOM 2866 C CA . PHE A 1 379 ? -4.814 -12.325 18.535 1.00 93.12 379 PHE A CA 1
ATOM 2867 C C . PHE A 1 379 ? -5.951 -11.676 19.311 1.00 93.12 379 PHE A C 1
ATOM 2869 O O . PHE A 1 379 ? -7.010 -11.398 18.752 1.00 93.12 379 PHE A O 1
ATOM 2876 N N . SER A 1 380 ? -5.696 -11.350 20.573 1.00 91.69 380 SER A N 1
ATOM 2877 C CA . SER A 1 380 ? -6.629 -10.614 21.429 1.00 91.69 380 SER A CA 1
ATOM 2878 C C . SER A 1 380 ? -6.090 -9.210 21.688 1.00 91.69 380 SER A C 1
ATOM 2880 O O . SER A 1 380 ? -5.018 -9.064 22.275 1.00 91.69 380 SER A O 1
ATOM 2882 N N . LEU A 1 381 ? -6.822 -8.170 21.280 1.00 91.69 381 LEU A N 1
ATOM 2883 C CA . LEU A 1 381 ? -6.486 -6.773 21.575 1.00 91.69 381 LEU A CA 1
ATOM 2884 C C . LEU A 1 381 ? -7.036 -6.403 22.957 1.00 91.69 381 LEU A C 1
ATOM 2886 O O . LEU A 1 381 ? -8.253 -6.268 23.128 1.00 91.69 381 LEU A O 1
ATOM 2890 N N . SER A 1 382 ? -6.148 -6.233 23.942 1.00 87.50 382 SER A N 1
ATOM 2891 C CA . SER A 1 382 ? -6.533 -5.897 25.319 1.00 87.50 382 SER A CA 1
ATOM 2892 C C . SER A 1 382 ? -5.966 -4.558 25.775 1.00 87.50 382 SER A C 1
ATOM 2894 O O . SER A 1 382 ? -4.771 -4.312 25.588 1.00 87.50 382 SER A O 1
ATOM 2896 N N . GLY A 1 383 ? -6.778 -3.757 26.467 1.00 81.19 383 GLY A N 1
ATOM 2897 C CA . GLY A 1 383 ? -6.305 -2.557 27.163 1.00 81.19 383 GLY A CA 1
ATOM 2898 C C . GLY A 1 383 ? -5.379 -2.869 28.353 1.00 81.19 383 GLY A C 1
ATOM 2899 O O . GLY A 1 383 ? -5.208 -4.023 28.757 1.00 81.19 383 GLY A O 1
ATOM 2900 N N . ARG A 1 384 ? -4.801 -1.834 28.988 1.00 66.44 384 ARG A N 1
ATOM 2901 C CA . ARG A 1 384 ? -3.920 -2.008 30.172 1.00 66.44 384 ARG A CA 1
ATOM 2902 C C . ARG A 1 384 ? -4.635 -2.610 31.387 1.00 66.44 384 ARG A C 1
ATOM 2904 O O . ARG A 1 384 ? -3.982 -3.211 32.245 1.00 66.44 384 ARG A O 1
ATOM 2911 N N . ARG A 1 385 ? -5.958 -2.446 31.503 1.00 61.50 385 ARG A N 1
ATOM 2912 C CA . ARG A 1 385 ? -6.741 -3.027 32.603 1.00 61.50 385 ARG A CA 1
ATOM 2913 C C . ARG A 1 385 ? -6.947 -4.522 32.345 1.00 61.50 385 ARG A C 1
ATOM 2915 O O . ARG A 1 385 ? -7.461 -4.923 31.307 1.00 61.50 385 ARG A O 1
ATOM 2922 N N . ARG A 1 386 ? -6.524 -5.357 33.302 1.00 51.28 386 ARG A N 1
ATOM 2923 C CA . ARG A 1 386 ? -6.615 -6.826 33.216 1.00 51.28 386 ARG A CA 1
ATOM 2924 C C . ARG A 1 386 ? -8.064 -7.242 32.917 1.00 51.28 386 ARG A C 1
ATOM 2926 O O . ARG A 1 386 ? -8.938 -6.982 33.736 1.00 51.28 386 ARG A O 1
ATOM 2933 N N . GLY A 1 387 ? -8.286 -7.912 31.786 1.00 59.59 387 GLY A N 1
ATOM 2934 C CA . GLY A 1 387 ? -9.591 -8.463 31.396 1.00 59.59 387 GLY A CA 1
ATOM 2935 C C . GLY A 1 387 ? -10.407 -7.631 30.399 1.00 59.59 387 GLY A C 1
ATOM 2936 O O . GLY A 1 387 ? -11.477 -8.087 30.015 1.00 59.59 387 GLY A O 1
ATOM 2937 N N . ASP A 1 388 ? -9.919 -6.470 29.947 1.00 75.94 388 ASP A N 1
ATOM 2938 C CA . ASP A 1 388 ? -10.600 -5.634 28.943 1.00 75.94 388 ASP A CA 1
ATOM 2939 C C . ASP A 1 388 ? -10.157 -5.990 27.512 1.00 75.94 388 ASP A C 1
ATOM 2941 O O . ASP A 1 388 ? -9.382 -5.266 26.881 1.00 75.94 388 ASP A O 1
ATOM 2945 N N . VAL A 1 389 ? -10.580 -7.158 27.018 1.00 84.94 389 VAL A N 1
ATOM 2946 C CA . VAL A 1 389 ? -10.396 -7.522 25.602 1.00 84.94 389 VAL A CA 1
ATOM 2947 C C . VAL A 1 389 ? -11.477 -6.814 24.795 1.00 84.94 389 VAL A C 1
ATOM 2949 O O . VAL A 1 389 ? -12.659 -7.083 24.991 1.00 84.94 389 VAL A O 1
ATOM 2952 N N . GLN A 1 390 ? -11.085 -5.920 23.887 1.00 88.38 390 GLN A N 1
ATOM 2953 C CA . GLN A 1 390 ? -12.050 -5.136 23.107 1.00 88.38 390 GLN A CA 1
ATOM 2954 C C . GLN A 1 390 ? -12.286 -5.700 21.699 1.00 88.38 390 GLN A C 1
ATOM 2956 O O . GLN A 1 390 ? -13.330 -5.441 21.103 1.00 88.38 390 GLN A O 1
ATOM 2961 N N . ALA A 1 391 ? -11.347 -6.482 21.160 1.00 92.12 391 ALA A N 1
ATOM 2962 C CA . ALA A 1 391 ? -11.518 -7.191 19.895 1.00 92.12 391 ALA A CA 1
ATOM 2963 C C . ALA A 1 391 ? -10.594 -8.408 19.799 1.00 92.12 391 ALA A C 1
ATOM 2965 O O . ALA A 1 391 ? -9.544 -8.457 20.442 1.00 92.12 391 ALA A O 1
ATOM 2966 N N . MET A 1 392 ? -10.971 -9.357 18.948 1.00 92.81 392 MET A N 1
ATOM 2967 C CA . MET A 1 392 ? -10.128 -10.481 18.549 1.00 92.81 392 MET A CA 1
ATOM 2968 C C . MET A 1 392 ? -9.910 -10.476 17.039 1.00 92.81 392 MET A C 1
ATOM 2970 O O . MET A 1 392 ? -10.814 -10.124 16.283 1.00 92.81 392 MET A O 1
ATOM 2974 N N . ILE A 1 393 ? -8.713 -10.858 16.607 1.00 95.62 393 ILE A N 1
ATOM 2975 C CA . ILE A 1 393 ? -8.315 -10.935 15.203 1.00 95.62 393 ILE A CA 1
ATOM 2976 C C . ILE A 1 393 ? -7.900 -12.373 14.897 1.00 95.62 393 ILE A C 1
ATOM 2978 O O . ILE A 1 393 ? -7.054 -12.943 15.585 1.00 95.62 393 ILE A O 1
ATOM 2982 N N . PHE A 1 394 ? -8.484 -12.934 13.845 1.00 95.00 394 PHE A N 1
ATOM 2983 C CA . PHE A 1 394 ? -8.250 -14.292 13.371 1.00 95.00 394 PHE A CA 1
ATOM 2984 C C . PHE A 1 394 ? -7.641 -14.218 11.977 1.00 95.00 394 PHE A C 1
ATOM 2986 O O . PHE A 1 394 ? -8.319 -13.835 11.026 1.00 95.00 394 PHE A O 1
ATOM 2993 N N . VAL A 1 395 ? -6.359 -14.539 11.848 1.00 94.88 395 VAL A N 1
ATOM 2994 C CA . VAL A 1 395 ? -5.669 -14.549 10.555 1.00 94.88 395 VAL A CA 1
ATOM 2995 C C . VAL A 1 395 ? -5.954 -15.875 9.856 1.00 94.88 395 VAL A C 1
ATOM 2997 O O . VAL A 1 395 ? -5.647 -16.938 10.390 1.00 94.88 395 VAL A O 1
ATOM 3000 N N . SER A 1 396 ? -6.537 -15.798 8.661 1.00 93.50 396 SER A N 1
ATOM 3001 C CA . SER A 1 396 ? -6.768 -16.950 7.785 1.00 93.50 396 SER A CA 1
ATOM 3002 C C . SER A 1 396 ? -5.490 -17.316 7.034 1.00 93.50 396 SER A C 1
ATOM 3004 O O . SER A 1 396 ? -5.050 -18.464 7.048 1.00 93.50 396 SER A O 1
ATOM 3006 N N . ALA A 1 397 ? -4.853 -16.315 6.420 1.00 93.25 397 ALA A N 1
ATOM 3007 C CA . ALA A 1 397 ? -3.674 -16.502 5.589 1.00 93.25 397 ALA A CA 1
ATOM 3008 C C . ALA A 1 397 ? -2.750 -15.282 5.633 1.00 93.25 397 ALA A C 1
ATOM 3010 O O . ALA A 1 397 ? -3.193 -14.144 5.799 1.00 93.25 397 ALA A O 1
ATOM 3011 N N . VAL A 1 398 ? -1.457 -15.517 5.409 1.00 94.19 398 VAL A N 1
ATOM 3012 C CA . VAL A 1 398 ? -0.504 -14.459 5.057 1.00 94.19 398 VAL A CA 1
ATOM 3013 C C . VAL A 1 398 ? -0.318 -14.507 3.549 1.00 94.19 398 VAL A C 1
ATOM 3015 O O . VAL A 1 398 ? 0.021 -15.556 3.005 1.00 94.19 398 VAL A O 1
ATOM 3018 N N . ARG A 1 399 ? -0.576 -13.397 2.864 1.00 94.75 399 ARG A N 1
ATOM 3019 C CA . ARG A 1 399 ? -0.530 -13.312 1.402 1.00 94.75 399 ARG A CA 1
ATOM 3020 C C . ARG A 1 399 ? 0.595 -12.398 0.934 1.00 94.75 399 ARG A C 1
ATOM 3022 O O . ARG A 1 399 ? 0.945 -11.442 1.628 1.00 94.75 399 ARG A O 1
ATOM 3029 N N . LEU A 1 400 ? 1.146 -12.696 -0.239 1.00 93.31 400 LEU A N 1
ATOM 3030 C CA . LEU A 1 400 ? 2.131 -11.857 -0.920 1.00 93.31 400 LEU A CA 1
ATOM 3031 C C . LEU A 1 400 ? 1.426 -10.745 -1.694 1.00 93.31 400 LEU A C 1
ATOM 3033 O O . LEU A 1 400 ? 0.630 -11.020 -2.590 1.00 93.31 400 LEU A O 1
ATOM 3037 N N . ASP A 1 401 ? 1.758 -9.500 -1.370 1.00 90.38 401 ASP A N 1
ATOM 3038 C CA . ASP A 1 401 ? 1.378 -8.329 -2.153 1.00 90.38 401 ASP A CA 1
ATOM 3039 C C . ASP A 1 401 ? 2.550 -7.963 -3.071 1.00 90.38 401 ASP A C 1
ATOM 3041 O O . ASP A 1 401 ? 3.477 -7.246 -2.685 1.00 90.38 401 ASP A O 1
ATOM 3045 N N . GLY A 1 402 ? 2.536 -8.539 -4.276 1.00 81.00 402 GLY A N 1
ATOM 3046 C CA . GLY A 1 402 ? 3.605 -8.358 -5.258 1.00 81.00 402 GLY A CA 1
ATOM 3047 C C . GLY A 1 402 ? 3.732 -6.917 -5.750 1.00 81.00 402 GLY A C 1
ATOM 3048 O O . GLY A 1 402 ? 4.850 -6.459 -5.977 1.00 81.00 402 GLY A O 1
ATOM 3049 N N . ASP A 1 403 ? 2.617 -6.189 -5.838 1.00 76.06 403 ASP A N 1
ATOM 3050 C CA . ASP A 1 403 ? 2.585 -4.818 -6.358 1.00 76.06 403 ASP A CA 1
ATOM 3051 C C . ASP A 1 403 ? 3.316 -3.844 -5.427 1.00 76.06 403 ASP A C 1
ATOM 3053 O O . ASP A 1 403 ? 3.967 -2.906 -5.888 1.00 76.06 403 ASP A O 1
ATOM 3057 N N . THR A 1 404 ? 3.242 -4.072 -4.112 1.00 78.06 404 THR A N 1
ATOM 3058 C CA . THR A 1 404 ? 3.934 -3.248 -3.106 1.00 78.06 404 THR A CA 1
ATOM 3059 C C . THR A 1 404 ? 5.210 -3.892 -2.560 1.00 78.06 404 THR A C 1
ATOM 3061 O O . THR A 1 404 ? 5.816 -3.351 -1.632 1.00 78.06 404 THR A O 1
ATOM 3064 N N . ALA A 1 405 ? 5.627 -5.035 -3.121 1.00 82.31 405 ALA A N 1
ATOM 3065 C CA . ALA A 1 405 ? 6.720 -5.866 -2.609 1.00 82.31 405 ALA A CA 1
ATOM 3066 C C . ALA A 1 405 ? 6.598 -6.129 -1.092 1.00 82.31 405 ALA A C 1
ATOM 3068 O O . ALA A 1 405 ? 7.572 -6.048 -0.338 1.00 82.31 405 ALA A O 1
ATOM 3069 N N . SER A 1 406 ? 5.378 -6.417 -0.636 1.00 89.69 406 SER A N 1
ATOM 3070 C CA . SER A 1 406 ? 5.050 -6.582 0.777 1.00 89.69 406 SER A CA 1
ATOM 3071 C C . SER A 1 406 ? 4.199 -7.828 1.041 1.00 89.69 406 SER A C 1
ATOM 3073 O O . SER A 1 406 ? 4.050 -8.721 0.206 1.00 89.69 406 SER A O 1
ATOM 3075 N N . VAL A 1 407 ? 3.677 -7.918 2.259 1.00 93.81 407 VAL A N 1
ATOM 3076 C CA . VAL A 1 407 ? 2.807 -8.983 2.743 1.00 93.81 407 VAL A CA 1
ATOM 3077 C C . VAL A 1 407 ? 1.563 -8.399 3.390 1.00 93.81 407 VAL A C 1
ATOM 3079 O O . VAL A 1 407 ? 1.576 -7.296 3.939 1.00 93.81 407 VAL A O 1
ATOM 3082 N N . VAL A 1 408 ? 0.481 -9.166 3.369 1.00 95.69 408 VAL A N 1
ATOM 3083 C CA . VAL A 1 408 ? -0.789 -8.792 3.989 1.00 95.69 408 VAL A CA 1
ATOM 3084 C C . VAL A 1 408 ? -1.361 -9.972 4.768 1.00 95.69 408 VAL A C 1
ATOM 3086 O O . VAL A 1 408 ? -1.356 -11.107 4.298 1.00 95.69 408 VAL A O 1
ATOM 3089 N N . LEU A 1 409 ? -1.842 -9.712 5.980 1.00 96.25 409 LEU A N 1
ATOM 3090 C CA . LEU A 1 409 ? -2.659 -10.648 6.741 1.00 96.25 409 LEU A CA 1
ATOM 3091 C C . LEU A 1 409 ? -4.091 -10.542 6.220 1.00 96.25 409 LEU A C 1
ATOM 3093 O O . LEU A 1 409 ? -4.724 -9.492 6.355 1.00 96.25 409 LEU A O 1
ATOM 3097 N N . ASP A 1 410 ? -4.582 -11.630 5.639 1.00 96.25 410 ASP A N 1
ATOM 3098 C CA . ASP A 1 410 ? -5.990 -11.829 5.317 1.00 96.25 410 ASP A CA 1
ATOM 3099 C C . ASP A 1 410 ? -6.672 -12.377 6.571 1.00 96.25 410 ASP A C 1
ATOM 3101 O O . ASP A 1 410 ? -6.432 -13.521 6.974 1.00 96.25 410 ASP A O 1
ATOM 3105 N N . ALA A 1 411 ? -7.436 -11.528 7.254 1.00 96.62 411 ALA A N 1
ATOM 3106 C CA . ALA A 1 411 ? -7.919 -11.812 8.597 1.00 96.62 411 ALA A CA 1
ATOM 3107 C C . ALA A 1 411 ? -9.383 -11.413 8.795 1.00 96.62 411 ALA A C 1
ATOM 3109 O O . ALA A 1 411 ? -9.957 -10.656 8.017 1.00 96.62 411 ALA A O 1
ATOM 3110 N N . ALA A 1 412 ? -9.987 -11.916 9.866 1.00 96.56 412 ALA A N 1
ATOM 3111 C CA . ALA A 1 412 ? -11.288 -11.499 10.364 1.00 96.56 412 ALA A CA 1
ATOM 3112 C C . ALA A 1 412 ? -11.120 -10.790 11.709 1.00 96.56 412 ALA A C 1
ATOM 3114 O O . ALA A 1 412 ? -10.413 -11.287 12.587 1.00 96.56 412 ALA A O 1
ATOM 3115 N N . ILE A 1 413 ? -11.796 -9.660 11.898 1.00 95.50 413 ILE A N 1
ATOM 3116 C CA . ILE A 1 413 ? -11.904 -8.998 13.201 1.00 95.50 413 ILE A CA 1
ATOM 3117 C C . ILE A 1 413 ? -13.284 -9.226 13.804 1.00 95.50 413 ILE A C 1
ATOM 3119 O O . ILE A 1 413 ? -14.303 -8.981 13.160 1.00 95.50 413 ILE A O 1
ATOM 3123 N N . LEU A 1 414 ? -13.302 -9.650 15.064 1.00 93.06 414 LEU A N 1
ATOM 3124 C CA . LEU A 1 414 ? -14.483 -9.757 15.907 1.00 93.06 414 LEU A CA 1
ATOM 3125 C C . LEU A 1 414 ? -14.414 -8.682 17.005 1.00 93.06 414 LEU A C 1
ATOM 3127 O O . LEU A 1 414 ? -13.695 -8.866 17.993 1.00 93.06 414 LEU A O 1
ATOM 3131 N N . PRO A 1 415 ? -15.130 -7.554 16.861 1.00 89.69 415 PRO A N 1
ATOM 3132 C CA . PRO A 1 415 ? -15.223 -6.557 17.920 1.00 89.69 415 PRO A CA 1
ATOM 3133 C C . PRO A 1 415 ? -16.086 -7.089 19.073 1.00 89.69 415 PRO A C 1
ATOM 3135 O O . PRO A 1 415 ? -17.202 -7.558 18.858 1.00 89.69 415 PRO A O 1
ATOM 3138 N N . LEU A 1 416 ? -15.605 -6.978 20.310 1.00 85.62 416 LEU A N 1
ATOM 3139 C CA . LEU A 1 416 ? -16.331 -7.389 21.517 1.00 85.62 416 LEU A CA 1
ATOM 3140 C C . LEU A 1 416 ? -17.146 -6.214 22.075 1.00 85.62 416 LEU A C 1
ATOM 3142 O O . LEU A 1 416 ? -16.937 -5.750 23.193 1.00 85.62 416 LEU A O 1
ATOM 3146 N N . ALA A 1 417 ? -18.064 -5.700 21.255 1.00 74.81 417 ALA A N 1
ATOM 3147 C CA . ALA A 1 417 ? -19.000 -4.662 21.673 1.00 74.81 417 ALA A CA 1
ATOM 3148 C C . ALA A 1 417 ? -20.051 -5.229 22.645 1.00 74.81 417 ALA A C 1
ATOM 3150 O O . ALA A 1 417 ? -20.486 -6.376 22.491 1.00 74.81 417 ALA A O 1
ATOM 3151 N N . SER A 1 418 ? -20.510 -4.414 23.602 1.00 72.88 418 SER A N 1
ATOM 3152 C CA . SER A 1 418 ? -21.461 -4.830 24.646 1.00 72.88 418 SER A CA 1
ATOM 3153 C C . SER A 1 418 ? -22.723 -5.454 24.054 1.00 72.88 418 SER A C 1
ATOM 3155 O O . SER A 1 418 ? -23.168 -6.497 24.516 1.00 72.88 418 SER A O 1
ATOM 3157 N N . GLN A 1 419 ? -23.218 -4.901 22.942 1.00 68.50 419 GLN A N 1
ATOM 3158 C CA . GLN A 1 419 ? -24.390 -5.409 22.223 1.00 68.50 419 GLN A CA 1
ATOM 3159 C C . GLN A 1 419 ? -24.265 -6.878 21.776 1.00 68.50 419 GLN A C 1
ATOM 3161 O O . GLN A 1 419 ? -25.258 -7.601 21.727 1.00 68.50 419 GLN A O 1
ATOM 3166 N N . TYR A 1 420 ? -23.054 -7.340 21.447 1.00 69.19 420 TYR A N 1
ATOM 3167 C CA . TYR A 1 420 ? -22.829 -8.719 21.013 1.00 69.19 420 TYR A CA 1
ATOM 3168 C C . TYR A 1 420 ? -22.676 -9.662 22.203 1.00 69.19 420 TYR A C 1
ATOM 3170 O O . TYR A 1 420 ? -23.188 -10.781 22.159 1.00 69.19 420 TYR A O 1
ATOM 3178 N N . LEU A 1 421 ? -22.035 -9.196 23.277 1.00 71.31 421 LEU A N 1
ATOM 3179 C CA . LEU A 1 421 ? -21.885 -9.951 24.521 1.00 71.31 421 LEU A CA 1
ATOM 3180 C C . LEU A 1 421 ? -23.234 -10.140 25.230 1.00 71.31 421 LEU A C 1
ATOM 3182 O O . LEU A 1 421 ? -23.560 -11.244 25.650 1.00 71.31 421 LEU A O 1
ATOM 3186 N N . GLU A 1 422 ? -24.063 -9.097 25.286 1.00 72.00 422 GLU A N 1
ATOM 3187 C CA . GLU A 1 422 ? -25.397 -9.139 25.904 1.00 72.00 422 GLU A CA 1
ATOM 3188 C C . GLU A 1 422 ? -26.369 -10.066 25.163 1.00 72.00 422 GLU A C 1
ATOM 3190 O O . GLU A 1 422 ? -27.287 -10.615 25.768 1.00 72.00 422 GLU A O 1
ATOM 3195 N N . SER A 1 423 ? -26.153 -10.292 23.864 1.00 71.25 423 SER A N 1
ATOM 3196 C CA . SER A 1 423 ? -26.980 -11.210 23.074 1.00 71.25 423 SER A CA 1
ATOM 3197 C C . SER A 1 423 ? -26.781 -12.692 23.432 1.00 71.25 423 SER A C 1
ATOM 3199 O O . SER A 1 423 ? -27.544 -13.533 22.956 1.00 71.25 423 SER A O 1
ATOM 3201 N N . GLY A 1 424 ? -25.739 -13.036 24.205 1.00 72.62 424 GLY A N 1
ATOM 3202 C CA . GLY A 1 424 ? -25.380 -14.409 24.599 1.00 72.62 424 GLY A CA 1
ATOM 3203 C C . GLY A 1 424 ? -24.907 -15.314 23.451 1.00 72.62 424 GLY A C 1
ATOM 3204 O O . GLY A 1 424 ? -24.408 -16.413 23.681 1.00 72.62 424 GLY A O 1
ATOM 3205 N N . GLY A 1 425 ? -25.009 -14.863 22.196 1.00 74.06 425 GLY A N 1
ATOM 3206 C CA . GLY A 1 425 ? -24.716 -15.669 21.009 1.00 74.06 425 GLY A CA 1
ATOM 3207 C C . GLY A 1 425 ? -23.240 -16.023 20.803 1.00 74.06 425 GLY A C 1
ATOM 3208 O O . GLY A 1 425 ? -22.938 -16.801 19.901 1.00 74.06 425 GLY A O 1
ATOM 3209 N N . LEU A 1 426 ? -22.334 -15.453 21.604 1.00 81.56 426 LEU A N 1
ATOM 3210 C CA . LEU A 1 426 ? -20.886 -15.674 21.544 1.00 81.56 426 LEU A CA 1
ATOM 3211 C C . LEU A 1 426 ? -20.349 -16.503 22.721 1.00 81.56 426 LEU A C 1
ATOM 3213 O O . LEU A 1 426 ? -19.191 -16.916 22.681 1.00 81.56 426 LEU A O 1
ATOM 3217 N N . ASP A 1 427 ? -21.153 -16.778 23.751 1.00 81.62 427 ASP A N 1
ATOM 3218 C CA . ASP A 1 427 ? -20.669 -17.355 25.012 1.00 81.62 427 ASP A CA 1
ATOM 3219 C C . ASP A 1 427 ? -19.985 -18.709 24.822 1.00 81.62 427 ASP A C 1
ATOM 3221 O O . ASP A 1 427 ? -18.906 -18.959 25.365 1.00 81.62 427 ASP A O 1
ATOM 3225 N N . ASP A 1 428 ? -20.594 -19.589 24.032 1.00 82.69 428 ASP A N 1
ATOM 3226 C CA . ASP A 1 428 ? -20.064 -20.932 23.802 1.00 82.69 428 ASP A CA 1
ATOM 3227 C C . ASP A 1 428 ? -18.814 -20.915 22.917 1.00 82.69 428 ASP A C 1
ATOM 3229 O O . ASP A 1 428 ? -17.872 -21.672 23.173 1.00 82.69 428 ASP A O 1
ATOM 3233 N N . PHE A 1 429 ? -18.751 -19.991 21.953 1.00 84.88 429 PHE A N 1
ATOM 3234 C CA . PHE A 1 429 ? -17.546 -19.737 21.166 1.00 84.88 429 PHE A CA 1
ATOM 3235 C C . PHE A 1 429 ? -16.400 -19.250 22.063 1.00 84.88 429 PHE A C 1
ATOM 3237 O O . PHE A 1 429 ? -15.329 -19.854 22.072 1.00 84.88 429 PHE A O 1
ATOM 3244 N N . LEU A 1 430 ? -16.634 -18.232 22.899 1.00 82.94 430 LEU A N 1
ATOM 3245 C CA . LEU A 1 430 ? -15.622 -17.678 23.806 1.00 82.94 430 LEU A CA 1
ATOM 3246 C C . LEU A 1 430 ? -15.128 -18.708 24.832 1.00 82.94 430 LEU A C 1
ATOM 3248 O O . LEU A 1 430 ? -13.934 -18.764 25.130 1.00 82.94 430 LEU A O 1
ATOM 3252 N N . LYS A 1 431 ? -16.013 -19.565 25.360 1.00 83.25 431 LYS A N 1
ATOM 3253 C CA . LYS A 1 431 ? -15.624 -20.669 26.259 1.00 83.25 431 LYS A CA 1
ATOM 3254 C C . LYS A 1 431 ? -14.715 -21.680 25.567 1.00 83.25 431 LYS A C 1
ATOM 3256 O O . LYS A 1 431 ? -13.787 -22.173 26.205 1.00 83.25 431 LYS A O 1
ATOM 3261 N N . LYS A 1 432 ? -14.982 -22.011 24.300 1.00 80.62 432 LYS A N 1
ATOM 3262 C CA . LYS A 1 432 ? -14.125 -22.905 23.506 1.00 80.62 432 LYS A CA 1
ATOM 3263 C C . LYS A 1 432 ? -12.801 -22.243 23.150 1.00 80.62 432 LYS A C 1
ATOM 3265 O O . LYS A 1 432 ? -11.772 -22.907 23.223 1.00 80.62 432 LYS A O 1
ATOM 3270 N N . LEU A 1 433 ? -12.820 -20.944 22.865 1.00 80.00 433 LEU A N 1
ATOM 3271 C CA . LEU A 1 433 ? -11.626 -20.188 22.516 1.00 80.00 433 LEU A CA 1
ATOM 3272 C C . LEU A 1 433 ? -10.593 -20.140 23.649 1.00 80.00 433 LEU A C 1
ATOM 3274 O O . LEU A 1 433 ? -9.406 -20.186 23.368 1.00 80.00 433 LEU A O 1
ATOM 3278 N N . LYS A 1 434 ? -11.022 -20.141 24.922 1.00 74.94 434 LYS A N 1
ATOM 3279 C CA . LYS A 1 434 ? -10.114 -20.193 26.092 1.00 74.94 434 LYS A CA 1
ATOM 3280 C C . LYS A 1 434 ? -9.132 -21.373 26.090 1.00 74.94 434 LYS A C 1
ATOM 3282 O O . LYS A 1 434 ? -8.179 -21.355 26.860 1.00 74.94 434 LYS A O 1
ATOM 3287 N N . TRP A 1 435 ? -9.401 -22.410 25.298 1.00 69.31 435 TRP A N 1
ATOM 3288 C CA . TRP A 1 435 ? -8.548 -23.591 25.171 1.00 69.31 435 TRP A CA 1
ATOM 3289 C C . TRP A 1 435 ? -7.557 -23.503 24.006 1.00 69.31 435 TRP A C 1
ATOM 3291 O O . TRP A 1 435 ? -6.714 -24.386 23.874 1.00 69.31 435 TRP A O 1
ATOM 3301 N N . LEU A 1 436 ? -7.672 -22.484 23.153 1.00 73.62 436 LEU A N 1
ATOM 3302 C CA . LEU A 1 436 ? -6.754 -22.234 22.049 1.00 73.62 436 LEU A CA 1
ATOM 3303 C C . LEU A 1 436 ? -5.630 -21.307 22.512 1.00 73.62 436 LEU A C 1
ATOM 3305 O O . LEU A 1 436 ? -5.844 -20.427 23.343 1.00 73.62 436 LEU A O 1
ATOM 3309 N N . GLU A 1 437 ? -4.434 -21.496 21.956 1.00 74.19 437 GLU A N 1
ATOM 3310 C CA . GLU A 1 437 ? -3.330 -20.561 22.165 1.00 74.19 437 GLU A CA 1
ATOM 3311 C C . GLU A 1 437 ? -3.599 -19.264 21.392 1.00 74.19 437 GLU A C 1
ATOM 3313 O O . GLU A 1 437 ? -3.453 -19.212 20.167 1.00 74.19 437 GLU A O 1
ATOM 3318 N N . ASP A 1 438 ? -3.985 -18.207 22.106 1.00 81.00 438 ASP A N 1
ATOM 3319 C CA . ASP A 1 438 ? -4.044 -16.848 21.580 1.00 81.00 438 ASP A CA 1
ATOM 3320 C C . ASP A 1 438 ? -2.851 -16.012 22.063 1.00 81.00 438 ASP A C 1
ATOM 3322 O O . ASP A 1 438 ? -2.306 -16.198 23.154 1.00 81.00 438 ASP A O 1
ATOM 3326 N N . VAL A 1 439 ? -2.441 -15.045 21.244 1.00 85.38 439 VAL A N 1
ATOM 3327 C CA . VAL A 1 439 ? -1.493 -14.012 21.667 1.00 85.38 439 VAL A CA 1
ATOM 3328 C C . VAL A 1 439 ? -2.278 -12.784 22.105 1.00 85.38 439 VAL A C 1
ATOM 3330 O O . VAL A 1 439 ? -2.887 -12.080 21.298 1.00 85.38 439 VAL A O 1
ATOM 3333 N N . THR A 1 440 ? -2.230 -12.487 23.404 1.00 87.06 440 THR A N 1
ATOM 3334 C CA . THR A 1 440 ? -2.771 -11.233 23.932 1.00 87.06 440 THR A CA 1
ATOM 3335 C C . THR A 1 440 ? -1.820 -10.073 23.634 1.00 87.06 440 THR A C 1
ATOM 3337 O O . THR A 1 440 ? -0.736 -9.961 24.216 1.00 87.06 440 THR A O 1
ATOM 3340 N N . LEU A 1 441 ? -2.257 -9.172 22.761 1.00 88.88 441 LEU A N 1
ATOM 3341 C CA . LEU A 1 441 ? -1.589 -7.922 22.429 1.00 88.88 441 LEU A CA 1
ATOM 3342 C C . LEU A 1 441 ? -2.038 -6.855 23.436 1.00 88.88 441 LEU A C 1
ATOM 3344 O O . LEU A 1 441 ? -3.160 -6.347 23.380 1.00 88.88 441 LEU A O 1
ATOM 3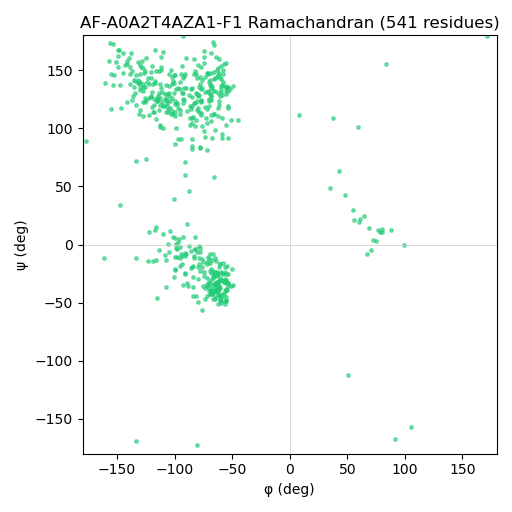348 N N . LYS A 1 442 ? -1.165 -6.549 24.401 1.00 88.25 442 LYS A N 1
ATOM 3349 C CA . LYS A 1 442 ? -1.416 -5.514 25.410 1.00 88.25 442 LYS A CA 1
ATOM 3350 C C . LYS A 1 442 ? -1.103 -4.146 24.826 1.00 88.25 442 LYS A C 1
ATOM 3352 O O . LYS A 1 442 ? 0.068 -3.803 24.686 1.00 88.25 442 LYS A O 1
ATOM 3357 N N . VAL A 1 443 ? -2.150 -3.386 24.550 1.00 89.56 443 VAL A N 1
ATOM 3358 C CA . VAL A 1 443 ? -2.071 -2.027 24.016 1.00 89.56 443 VAL A CA 1
ATOM 3359 C C . VAL A 1 443 ? -2.562 -1.042 25.073 1.00 89.56 443 VAL A C 1
ATOM 3361 O O . VAL A 1 443 ? -3.340 -1.398 25.965 1.00 89.56 443 VAL A O 1
ATOM 3364 N N . ASP A 1 444 ? -2.084 0.194 25.024 1.00 88.31 444 ASP A N 1
ATOM 3365 C CA . ASP A 1 444 ? -2.620 1.247 25.882 1.00 88.31 444 ASP A CA 1
ATOM 3366 C C . ASP A 1 444 ? -3.739 2.042 25.221 1.00 88.31 444 ASP A C 1
ATOM 3368 O O . ASP A 1 444 ? -4.137 1.743 24.101 1.00 88.31 444 ASP A O 1
ATOM 3372 N N . ASP A 1 445 ? -4.299 3.013 25.940 1.00 88.00 445 ASP A N 1
ATOM 3373 C CA . ASP A 1 445 ? -5.495 3.722 25.484 1.00 88.00 445 ASP A CA 1
ATOM 3374 C C . ASP A 1 445 ? -5.228 4.526 24.197 1.00 88.00 445 ASP A C 1
ATOM 3376 O O . ASP A 1 445 ? -6.089 4.597 23.318 1.00 88.00 445 ASP A O 1
ATOM 3380 N N . GLU A 1 446 ? -4.018 5.073 24.040 1.00 87.50 446 GLU A N 1
ATOM 3381 C CA . GLU A 1 446 ? -3.615 5.805 22.836 1.00 87.50 446 GLU A CA 1
ATOM 3382 C C . GLU A 1 446 ? -3.412 4.862 21.645 1.00 87.50 446 GLU A C 1
ATOM 3384 O O . GLU A 1 446 ? -3.904 5.132 20.545 1.00 87.50 446 GLU A O 1
ATOM 3389 N N . GLU A 1 447 ? -2.738 3.729 21.856 1.00 89.38 447 GLU A N 1
ATOM 3390 C CA . GLU A 1 447 ? -2.549 2.709 20.823 1.00 89.38 447 GLU A CA 1
ATOM 3391 C C . GLU A 1 447 ? -3.878 2.036 20.438 1.00 89.38 447 GLU A C 1
ATOM 3393 O O . GLU A 1 447 ? -4.134 1.809 19.255 1.00 89.38 447 GLU A O 1
ATOM 3398 N N . MET A 1 448 ? -4.771 1.783 21.398 1.00 91.25 448 MET A N 1
ATOM 3399 C CA . MET A 1 448 ? -6.120 1.269 21.148 1.00 91.25 448 MET A CA 1
ATOM 3400 C C . MET A 1 448 ? -6.940 2.257 20.313 1.00 91.25 448 MET A C 1
ATOM 3402 O O . MET A 1 448 ? -7.612 1.858 19.360 1.00 91.25 448 MET A O 1
ATOM 3406 N N . ALA A 1 449 ? -6.870 3.556 20.621 1.00 90.00 449 ALA A N 1
ATOM 3407 C CA . ALA A 1 449 ? -7.521 4.580 19.811 1.00 90.00 449 ALA A CA 1
ATOM 3408 C C . ALA A 1 449 ? -6.974 4.599 18.374 1.00 90.00 449 ALA A C 1
ATOM 3410 O O . ALA A 1 449 ? -7.744 4.786 17.429 1.00 90.00 449 ALA A O 1
ATOM 3411 N N . LEU A 1 450 ? -5.671 4.365 18.192 1.00 89.81 450 LEU A N 1
ATOM 3412 C CA . LEU A 1 450 ? -5.051 4.256 16.873 1.00 89.81 450 LEU A CA 1
ATOM 3413 C C . LEU A 1 450 ? -5.513 2.998 16.121 1.00 89.81 450 LEU A C 1
ATOM 3415 O O . LEU A 1 450 ? -5.888 3.103 14.956 1.00 89.81 450 LEU A O 1
ATOM 3419 N N . TRP A 1 451 ? -5.604 1.842 16.787 1.00 92.88 451 TRP A N 1
ATOM 3420 C CA . TRP A 1 451 ? -6.209 0.631 16.218 1.00 92.88 451 TRP A CA 1
ATOM 3421 C C . TRP A 1 451 ? -7.637 0.876 15.727 1.00 92.88 451 TRP A C 1
ATOM 3423 O O . TRP A 1 451 ? -7.951 0.544 14.582 1.00 92.88 451 TRP A O 1
ATOM 3433 N N . LYS A 1 452 ? -8.484 1.518 16.542 1.00 92.19 452 LYS A N 1
ATOM 3434 C CA . LYS A 1 452 ? -9.865 1.861 16.160 1.00 92.19 452 LYS A CA 1
ATOM 3435 C C . LYS A 1 452 ? -9.920 2.804 14.955 1.00 92.19 452 LYS A C 1
ATOM 3437 O O . LYS A 1 452 ? -10.789 2.632 14.107 1.00 92.19 452 LYS A O 1
ATOM 3442 N N . LYS A 1 453 ? -9.002 3.773 14.852 1.00 89.50 453 LYS A N 1
ATOM 3443 C CA . LYS A 1 453 ? -8.925 4.726 13.724 1.00 89.50 453 LYS A CA 1
ATOM 3444 C C . LYS A 1 453 ? -8.431 4.098 12.423 1.00 89.50 453 LYS A C 1
ATOM 3446 O O . LYS A 1 453 ? -8.928 4.460 11.362 1.00 89.50 453 LYS A O 1
ATOM 3451 N N . THR A 1 454 ? -7.499 3.152 12.506 1.00 90.94 454 THR A N 1
ATOM 3452 C CA . THR A 1 454 ? -6.921 2.467 11.339 1.00 90.94 454 THR A CA 1
ATOM 3453 C C . THR A 1 454 ? -7.838 1.367 10.798 1.00 90.94 454 THR A C 1
ATOM 3455 O O . THR A 1 454 ? -7.841 1.093 9.598 1.00 90.94 454 THR A O 1
ATOM 3458 N N . MET A 1 455 ? -8.653 0.743 11.656 1.00 93.38 455 MET A N 1
ATOM 3459 C CA . MET A 1 455 ? -9.456 -0.423 11.277 1.00 93.38 455 MET A CA 1
ATOM 3460 C C . MET A 1 455 ? -10.405 -0.196 10.087 1.00 93.38 455 MET A C 1
ATOM 3462 O O . MET A 1 455 ? -10.446 -1.056 9.208 1.00 93.38 455 MET A O 1
ATOM 3466 N N . PRO A 1 456 ? -11.121 0.943 9.974 1.00 93.31 456 PRO A N 1
ATOM 3467 C CA . PRO A 1 456 ? -11.928 1.230 8.793 1.00 93.31 456 PRO A CA 1
ATOM 3468 C C . PRO A 1 456 ? -11.129 1.175 7.486 1.00 93.31 456 PRO A C 1
ATOM 3470 O O . PRO A 1 456 ? -11.624 0.627 6.507 1.00 93.31 456 PRO A O 1
ATOM 3473 N N . SER A 1 457 ? -9.875 1.641 7.465 1.00 91.94 457 SER A N 1
ATOM 3474 C CA . SER A 1 457 ? -9.039 1.546 6.262 1.00 91.94 457 SER A CA 1
ATOM 3475 C C . SER A 1 457 ? -8.700 0.099 5.912 1.00 91.94 457 SER A C 1
ATOM 3477 O O . SER A 1 457 ? -8.733 -0.265 4.739 1.00 91.94 457 SER A O 1
ATOM 3479 N N . PHE A 1 458 ? -8.416 -0.743 6.913 1.00 94.81 458 PHE A N 1
ATOM 3480 C CA . PHE A 1 458 ? -8.162 -2.172 6.702 1.00 94.81 458 PHE A CA 1
ATOM 3481 C C . PHE A 1 458 ? -9.390 -2.943 6.214 1.00 94.81 458 PHE A C 1
ATOM 3483 O O . PHE A 1 458 ? -9.215 -3.928 5.502 1.00 94.81 458 PHE A O 1
ATOM 3490 N N . ILE A 1 459 ? -10.600 -2.492 6.552 1.00 95.19 459 ILE A N 1
ATOM 3491 C CA . ILE A 1 459 ? -11.854 -3.052 6.029 1.00 95.19 459 ILE A CA 1
ATOM 3492 C C . ILE A 1 459 ? -12.086 -2.574 4.591 1.00 95.19 459 ILE A C 1
ATOM 3494 O O . ILE A 1 459 ? -12.237 -3.386 3.682 1.00 95.19 459 ILE A O 1
ATOM 3498 N N . GLU A 1 460 ? -12.105 -1.256 4.360 1.00 93.25 460 GLU A N 1
ATOM 3499 C CA . GLU A 1 460 ? -12.444 -0.694 3.045 1.00 93.25 460 GLU A CA 1
ATOM 3500 C C . GLU A 1 460 ? -11.444 -1.111 1.959 1.00 93.25 460 GLU A C 1
ATOM 3502 O O . GLU A 1 460 ? -11.837 -1.350 0.815 1.00 93.25 460 GLU A O 1
ATOM 3507 N N . ARG A 1 461 ? -10.161 -1.278 2.303 1.00 90.88 461 ARG A N 1
ATOM 3508 C CA . ARG A 1 461 ? -9.151 -1.698 1.324 1.00 90.88 461 ARG A CA 1
ATOM 3509 C C . ARG A 1 461 ? -9.344 -3.123 0.805 1.00 90.88 461 ARG A C 1
ATOM 3511 O O . ARG A 1 461 ? -8.825 -3.407 -0.260 1.00 90.88 461 ARG A O 1
ATOM 3518 N N . CYS A 1 462 ? -10.037 -4.017 1.512 1.00 93.12 462 CYS A N 1
ATOM 3519 C CA . CYS A 1 462 ? -10.277 -5.397 1.055 1.00 93.12 462 CYS A CA 1
ATOM 3520 C C . CYS A 1 462 ? -11.759 -5.707 0.829 1.00 93.12 462 CYS A C 1
ATOM 3522 O O . CYS A 1 462 ? -12.155 -6.867 0.715 1.00 93.12 462 CYS A O 1
ATOM 3524 N N . ARG A 1 463 ? -12.598 -4.670 0.805 1.00 92.00 463 ARG A N 1
ATOM 3525 C CA . ARG A 1 463 ? -14.044 -4.798 0.684 1.00 92.00 463 ARG A CA 1
ATOM 3526 C C . ARG A 1 463 ? -14.434 -5.282 -0.712 1.00 92.00 463 ARG A C 1
ATOM 3528 O O . ARG A 1 463 ? -14.221 -4.584 -1.697 1.00 92.00 463 ARG A O 1
ATOM 3535 N N . THR A 1 464 ? -15.088 -6.437 -0.781 1.00 90.94 464 THR A N 1
ATOM 3536 C CA . THR A 1 464 ? -15.676 -6.997 -2.015 1.00 90.94 464 THR A CA 1
ATOM 3537 C C . THR A 1 464 ? -17.205 -6.891 -2.048 1.00 90.94 464 THR A C 1
ATOM 3539 O O . THR A 1 464 ? -17.845 -7.306 -3.011 1.00 90.94 464 THR A O 1
ATOM 3542 N N . TRP A 1 465 ? -17.803 -6.310 -1.004 1.00 91.81 465 TRP A N 1
ATOM 3543 C CA . TRP A 1 465 ? -19.246 -6.166 -0.818 1.00 91.81 465 TRP A CA 1
ATOM 3544 C C . TRP A 1 465 ? -19.657 -4.693 -0.709 1.00 91.81 465 TRP A C 1
ATOM 3546 O O . TRP A 1 465 ? -18.896 -3.835 -0.262 1.00 91.81 465 TRP A O 1
ATOM 3556 N N . ASN A 1 466 ? -20.898 -4.381 -1.072 1.00 90.75 466 ASN A N 1
ATOM 3557 C CA . ASN A 1 466 ? -21.400 -3.010 -1.002 1.00 90.75 466 ASN A CA 1
ATOM 3558 C C . ASN A 1 466 ? -21.815 -2.617 0.422 1.00 90.75 466 ASN A C 1
ATOM 3560 O O . ASN A 1 466 ? -22.202 -3.454 1.239 1.00 90.75 466 ASN A O 1
ATOM 3564 N N . HIS A 1 467 ? -21.771 -1.317 0.713 1.00 91.00 467 HIS A N 1
ATOM 3565 C CA . HIS A 1 467 ? -22.431 -0.775 1.901 1.00 91.00 467 HIS A CA 1
ATOM 3566 C C . HIS A 1 467 ? -23.950 -0.937 1.787 1.00 91.00 467 HIS A C 1
ATOM 3568 O O . HIS A 1 467 ? -24.525 -0.804 0.706 1.00 91.00 467 HIS A O 1
ATOM 3574 N N . LEU A 1 468 ? -24.601 -1.221 2.913 1.00 89.94 468 LEU A N 1
ATOM 3575 C CA . LEU A 1 468 ? -26.053 -1.338 2.993 1.00 89.94 468 LEU A CA 1
ATOM 3576 C C . LEU A 1 468 ? -26.700 0.059 2.999 1.00 89.94 468 LEU A C 1
ATOM 3578 O O . LEU A 1 468 ? -26.100 1.001 3.522 1.00 89.94 468 LEU A O 1
ATOM 3582 N N . PRO A 1 469 ? -27.951 0.215 2.525 1.00 86.12 469 PRO A N 1
ATOM 3583 C CA . PRO A 1 469 ? -28.662 1.497 2.594 1.00 86.12 469 PRO A CA 1
ATOM 3584 C C . PRO A 1 469 ? -28.769 2.070 4.019 1.00 86.12 469 PRO A C 1
ATOM 3586 O O . PRO A 1 469 ? -28.785 3.283 4.202 1.00 86.12 469 PRO A O 1
ATOM 3589 N N . GLY A 1 470 ? -28.810 1.197 5.033 1.00 86.94 470 GLY A N 1
ATOM 3590 C CA . GLY A 1 470 ? -28.837 1.555 6.455 1.00 86.94 470 GLY A CA 1
ATOM 3591 C C . GLY A 1 470 ? -27.462 1.702 7.117 1.00 86.94 470 GLY A C 1
ATOM 3592 O O . GLY A 1 470 ? -27.392 1.621 8.343 1.00 86.94 470 GLY A O 1
ATOM 3593 N N . CYS A 1 471 ? -26.384 1.857 6.339 1.00 91.12 471 CYS A N 1
ATOM 3594 C CA . CYS A 1 471 ? -25.022 1.977 6.861 1.00 91.12 471 CYS A CA 1
ATOM 3595 C C . CYS A 1 471 ? -24.914 3.088 7.914 1.00 91.12 471 CYS A C 1
ATOM 3597 O O . CYS A 1 471 ? -25.406 4.198 7.736 1.00 91.12 471 CYS A O 1
ATOM 3599 N N . GLU A 1 472 ? -24.231 2.814 9.019 1.00 92.44 472 GLU A N 1
ATOM 3600 C CA . GLU A 1 472 ? -24.102 3.747 10.134 1.00 92.44 472 GLU A CA 1
ATOM 3601 C C . GLU A 1 472 ? -23.365 5.040 9.749 1.00 92.44 472 GLU A C 1
ATOM 3603 O O . GLU A 1 472 ? -23.610 6.074 10.365 1.00 92.44 472 GLU A O 1
ATOM 3608 N N . TYR A 1 473 ? -22.537 5.008 8.699 1.00 88.94 473 TYR A N 1
ATOM 3609 C CA . TYR A 1 473 ? -21.824 6.179 8.177 1.00 88.94 473 TYR A CA 1
ATOM 3610 C C . TYR A 1 473 ? -22.696 7.148 7.365 1.00 88.94 473 TYR A C 1
ATOM 3612 O O . TYR A 1 473 ? -22.287 8.287 7.153 1.00 88.94 473 TYR A O 1
ATOM 3620 N N . THR A 1 474 ? -23.900 6.747 6.939 1.00 87.00 474 THR A N 1
ATOM 3621 C CA . THR A 1 474 ? -24.834 7.652 6.238 1.00 87.00 474 THR A CA 1
ATOM 3622 C C . THR A 1 474 ? -25.649 8.512 7.203 1.00 87.00 474 THR A C 1
ATOM 3624 O O . THR A 1 474 ? -26.306 9.468 6.786 1.00 87.00 474 THR A O 1
ATOM 3627 N N . LYS A 1 475 ? -25.612 8.199 8.505 1.00 85.75 475 LYS A N 1
ATOM 3628 C CA . LYS A 1 475 ? -26.328 8.950 9.537 1.00 85.75 475 LYS A CA 1
ATOM 3629 C C . LYS A 1 475 ? -25.705 10.334 9.721 1.00 85.75 475 LYS A C 1
ATOM 3631 O O . LYS A 1 475 ? -24.486 10.501 9.714 1.00 85.75 475 LYS A O 1
ATOM 3636 N N . GLN A 1 476 ? -26.551 11.339 9.938 1.00 79.44 476 GLN A N 1
ATOM 3637 C CA . GLN A 1 476 ? -26.091 12.700 10.200 1.00 79.44 476 GLN A CA 1
ATOM 3638 C C . GLN A 1 476 ? -25.219 12.738 11.465 1.00 79.44 476 GLN A C 1
ATOM 3640 O O . GLN A 1 476 ? -25.631 12.260 12.520 1.00 79.44 476 GLN A O 1
ATOM 3645 N N . GLY A 1 477 ? -24.023 13.321 11.355 1.00 75.62 477 GLY A N 1
ATOM 3646 C CA . GLY A 1 477 ? -23.066 13.403 12.463 1.00 75.62 477 GLY A CA 1
ATOM 3647 C C . GLY A 1 477 ? -22.249 12.130 12.701 1.00 75.62 477 GLY A C 1
ATOM 3648 O O . GLY A 1 477 ? -21.566 12.052 13.719 1.00 75.62 477 GLY A O 1
ATOM 3649 N N . ALA A 1 478 ? -22.296 11.149 11.793 1.00 82.62 478 ALA A N 1
ATOM 3650 C CA . ALA A 1 478 ? -21.420 9.986 11.858 1.00 82.62 478 ALA A CA 1
ATOM 3651 C C . ALA A 1 478 ? -19.938 10.394 11.834 1.00 82.62 478 ALA A C 1
ATOM 3653 O O . ALA A 1 478 ? -19.527 11.290 11.092 1.00 82.62 478 ALA A O 1
ATOM 3654 N N . THR A 1 479 ? -19.134 9.707 12.640 1.00 84.81 479 THR A N 1
ATOM 3655 C CA . THR A 1 479 ? -17.687 9.906 12.734 1.00 84.81 479 THR A CA 1
ATOM 3656 C C . THR A 1 479 ? -16.933 8.719 12.147 1.00 84.81 479 THR A C 1
ATOM 3658 O O . THR A 1 479 ? -17.490 7.641 11.931 1.00 84.81 479 THR A O 1
ATOM 3661 N N . MET A 1 480 ? -15.639 8.918 11.901 1.00 84.25 480 MET A N 1
ATOM 3662 C CA . MET A 1 480 ? -14.718 7.870 11.476 1.00 84.25 480 MET A CA 1
ATOM 3663 C C . MET A 1 480 ? -13.557 7.779 12.476 1.00 84.25 480 MET A C 1
ATOM 3665 O O . MET A 1 480 ? -12.763 8.719 12.539 1.00 84.25 480 MET A O 1
ATOM 3669 N N . PRO A 1 481 ? -13.432 6.700 13.272 1.00 89.75 481 PRO A N 1
ATOM 3670 C CA . PRO A 1 481 ? -14.354 5.564 13.429 1.00 89.75 481 PRO A CA 1
ATOM 3671 C C . PRO A 1 481 ? -15.699 5.975 14.061 1.00 89.75 481 PRO A C 1
ATOM 3673 O O . PRO A 1 481 ? -15.848 7.109 14.521 1.00 89.75 481 PRO A O 1
ATOM 3676 N N . LEU A 1 482 ? -16.676 5.060 14.105 1.00 90.19 482 LEU A N 1
ATOM 3677 C CA . LEU A 1 482 ? -18.007 5.327 14.682 1.00 90.19 482 LEU A CA 1
ATOM 3678 C C . LEU A 1 482 ? -17.941 5.669 16.175 1.00 90.19 482 LEU A C 1
ATOM 3680 O O . LEU A 1 482 ? -18.707 6.501 16.650 1.00 90.19 482 LEU A O 1
ATOM 3684 N N . SER A 1 483 ? -17.036 5.029 16.915 1.00 89.19 483 SER A N 1
ATOM 3685 C CA . SER A 1 483 ? -16.787 5.331 18.321 1.00 89.19 483 SER A CA 1
ATOM 3686 C C . SER A 1 483 ? -15.375 4.925 18.730 1.00 89.19 483 SER A C 1
ATOM 3688 O O . SER A 1 483 ? -14.826 3.934 18.242 1.00 89.19 483 SER A O 1
ATOM 3690 N N . LEU A 1 484 ? -14.794 5.693 19.652 1.00 88.44 484 LEU A N 1
ATOM 3691 C CA . LEU A 1 484 ? -13.552 5.349 20.347 1.00 88.44 484 LEU A CA 1
ATOM 3692 C C . LEU A 1 484 ? -13.812 4.771 21.744 1.00 88.44 484 LEU A C 1
ATOM 3694 O O . LEU A 1 484 ? -12.895 4.205 22.343 1.00 88.44 484 LEU A O 1
ATOM 3698 N N . GLU A 1 485 ? -15.049 4.846 22.234 1.00 87.31 485 GLU A N 1
ATOM 3699 C CA . GLU A 1 485 ? -15.409 4.409 23.579 1.00 87.31 485 GLU A CA 1
ATOM 3700 C C . GLU A 1 485 ? -15.300 2.878 23.731 1.00 87.31 485 GLU A C 1
ATOM 3702 O O . GLU A 1 485 ? -15.515 2.128 22.766 1.00 87.31 485 GLU A O 1
ATOM 3707 N N . PRO A 1 486 ? -14.937 2.370 24.922 1.00 83.31 486 PRO A N 1
ATOM 3708 C CA . PRO A 1 486 ? -14.947 0.937 25.210 1.00 83.31 486 PRO A CA 1
ATOM 3709 C C . PRO A 1 486 ? -16.350 0.328 25.058 1.00 83.31 486 PRO A C 1
ATOM 3711 O O . PRO A 1 486 ? -17.353 0.953 25.398 1.00 83.31 486 PRO A O 1
ATOM 3714 N N . GLY A 1 487 ? -16.429 -0.897 24.531 1.00 81.75 487 GLY A N 1
ATOM 3715 C CA . GLY A 1 487 ? -17.690 -1.636 24.360 1.00 81.75 487 GLY A CA 1
ATOM 3716 C C . GLY A 1 487 ? -18.638 -1.103 23.274 1.00 81.75 487 GLY A C 1
ATOM 3717 O O . GLY A 1 487 ? -19.655 -1.736 22.998 1.00 81.75 487 GLY A O 1
ATOM 3718 N N . GLN A 1 488 ? -18.316 0.019 22.627 1.00 87.25 488 GLN A N 1
ATOM 3719 C CA . GLN A 1 488 ? -19.088 0.569 21.511 1.00 87.25 488 GLN A CA 1
ATOM 3720 C C . GLN A 1 488 ? -18.595 0.034 20.161 1.00 87.25 488 GLN A C 1
ATOM 3722 O O . GLN A 1 488 ? -17.473 -0.455 20.031 1.00 87.25 488 GLN A O 1
ATOM 3727 N N . GLN A 1 489 ? -19.440 0.138 19.136 1.00 88.44 489 GLN A N 1
ATOM 3728 C CA . GLN A 1 489 ? -19.122 -0.285 17.773 1.00 88.44 489 GLN A CA 1
ATOM 3729 C C . GLN A 1 489 ? -18.087 0.652 17.122 1.00 88.44 489 GLN A C 1
ATOM 3731 O O . GLN A 1 489 ? -18.232 1.872 17.156 1.00 88.44 489 GLN A O 1
ATOM 3736 N N . TRP A 1 490 ? -17.043 0.081 16.512 1.00 89.69 490 TRP A N 1
ATOM 3737 C CA . TRP A 1 490 ? -15.937 0.851 15.917 1.00 89.69 490 TRP A CA 1
ATOM 3738 C C . TRP A 1 490 ? -16.205 1.235 14.457 1.00 89.69 490 TRP A C 1
ATOM 3740 O O . TRP A 1 490 ? -15.826 2.314 14.007 1.00 89.69 490 TRP A O 1
ATOM 3750 N N . PHE A 1 491 ? -16.861 0.352 13.706 1.00 92.50 491 PHE A N 1
ATOM 3751 C CA . PHE A 1 491 ? -17.066 0.464 12.261 1.00 92.50 491 PHE A CA 1
ATOM 3752 C C . PHE A 1 491 ? -18.428 -0.091 11.842 1.00 92.50 491 PHE A C 1
ATOM 3754 O O . 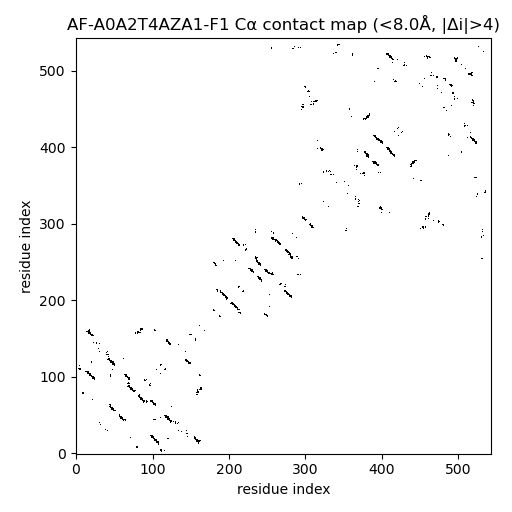PHE A 1 491 ? -19.078 -0.784 12.622 1.00 92.50 491 PHE A O 1
ATOM 3761 N N . CYS A 1 492 ? -18.880 0.225 10.625 1.00 92.06 492 CYS A N 1
ATOM 3762 C CA . CYS A 1 492 ? -20.212 -0.156 10.143 1.00 92.06 492 CYS A CA 1
ATOM 3763 C C . CYS A 1 492 ? -20.457 -1.672 10.159 1.00 92.06 492 CYS A C 1
ATOM 3765 O O . CYS A 1 492 ? -19.546 -2.461 9.903 1.00 92.06 492 CYS A O 1
ATOM 3767 N N . SER A 1 493 ? -21.713 -2.075 10.341 1.00 92.19 493 SER A N 1
ATOM 3768 C CA . SER A 1 493 ? -22.129 -3.487 10.326 1.00 92.19 493 SER A CA 1
ATOM 3769 C C . SER A 1 493 ? -22.252 -4.084 8.919 1.00 92.19 493 SER A C 1
ATOM 3771 O O . SER A 1 493 ? -22.496 -5.278 8.770 1.00 92.19 493 SER A O 1
ATOM 3773 N N . CYS A 1 494 ? -22.043 -3.288 7.864 1.00 93.19 494 CYS A N 1
ATOM 3774 C CA . CYS A 1 494 ? -22.226 -3.719 6.474 1.00 93.19 494 CYS A CA 1
ATOM 3775 C C . CYS A 1 494 ? -21.341 -4.906 6.058 1.00 93.19 494 CYS A C 1
ATOM 3777 O O . CYS A 1 494 ? -21.665 -5.57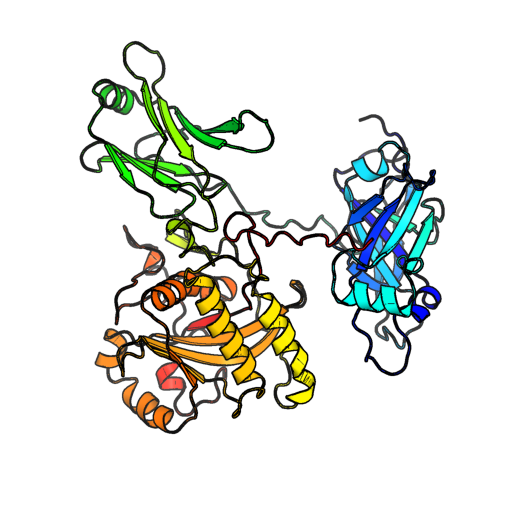6 5.085 1.00 93.19 494 CYS A O 1
ATOM 3779 N N . GLY A 1 495 ? -20.212 -5.130 6.738 1.00 91.25 495 GLY A N 1
ATOM 3780 C CA . GLY A 1 495 ? -19.303 -6.251 6.465 1.00 91.25 495 GLY A CA 1
ATOM 3781 C C . GLY A 1 495 ? -19.485 -7.471 7.354 1.00 91.25 495 GLY A C 1
ATOM 3782 O O . GLY A 1 495 ? -18.730 -8.428 7.209 1.00 91.25 495 GLY A O 1
ATOM 3783 N N . ASN A 1 496 ? -20.455 -7.454 8.267 1.00 92.75 496 ASN A N 1
ATOM 3784 C CA . ASN A 1 496 ? -20.678 -8.560 9.188 1.00 92.75 496 ASN A CA 1
ATOM 3785 C C . ASN A 1 496 ? -21.018 -9.843 8.413 1.00 92.75 496 ASN A C 1
ATOM 3787 O O . ASN A 1 496 ? -21.965 -9.867 7.623 1.00 92.75 496 ASN A O 1
ATOM 3791 N N . GLY A 1 497 ? -20.235 -10.903 8.626 1.00 90.06 497 GLY A N 1
ATOM 3792 C CA . GLY A 1 497 ? -20.409 -12.193 7.952 1.00 90.06 497 GLY A CA 1
ATOM 3793 C C . GLY A 1 497 ? -20.015 -12.217 6.473 1.00 90.06 497 GLY A C 1
ATOM 3794 O O . GLY A 1 497 ? -20.186 -13.249 5.831 1.00 90.06 497 GLY A O 1
ATOM 3795 N N . GLN A 1 498 ? -19.481 -11.122 5.921 1.00 91.62 498 GLN A N 1
ATOM 3796 C CA . GLN A 1 498 ? -19.023 -11.057 4.530 1.00 91.62 498 GLN A CA 1
ATOM 3797 C C . GLN A 1 498 ? -17.586 -11.581 4.432 1.00 91.62 498 GLN A C 1
ATOM 3799 O O . GLN A 1 498 ? -16.618 -10.821 4.466 1.00 91.62 498 GLN A O 1
ATOM 3804 N N . MET A 1 499 ? -17.446 -12.904 4.368 1.00 89.56 499 MET A N 1
ATOM 3805 C CA . MET A 1 499 ? -16.164 -13.605 4.274 1.00 89.56 499 MET A CA 1
ATOM 3806 C C . MET A 1 499 ? -16.281 -14.804 3.322 1.00 89.56 499 MET A C 1
ATOM 3808 O O . MET A 1 499 ? -17.390 -15.301 3.113 1.00 89.56 499 MET A O 1
ATOM 3812 N N . PRO A 1 500 ? -15.161 -15.286 2.752 1.00 86.88 500 PRO A N 1
ATOM 3813 C CA . PRO A 1 500 ? -15.143 -16.544 2.012 1.00 86.88 500 PRO A CA 1
ATOM 3814 C C . PRO A 1 500 ? -15.672 -17.723 2.844 1.00 86.88 500 PRO A C 1
ATOM 3816 O O . PRO A 1 500 ? -15.619 -17.715 4.076 1.00 86.88 500 PRO A O 1
ATOM 3819 N N . THR A 1 501 ? -16.162 -18.764 2.174 1.00 82.50 501 THR A N 1
ATOM 3820 C CA . THR A 1 501 ? -16.507 -20.033 2.828 1.00 82.50 501 THR A CA 1
ATOM 3821 C C . THR A 1 501 ? -15.254 -20.668 3.432 1.00 82.50 501 THR A C 1
ATOM 3823 O O . THR A 1 501 ? -14.173 -20.547 2.858 1.00 82.50 501 THR A O 1
ATOM 3826 N N . ASP A 1 502 ? -15.388 -21.324 4.588 1.00 80.69 502 ASP A N 1
ATOM 3827 C CA . ASP A 1 502 ? -14.282 -21.993 5.296 1.00 80.69 502 ASP A CA 1
ATOM 3828 C C . ASP A 1 502 ? -13.075 -21.083 5.596 1.00 80.69 502 ASP A C 1
ATOM 3830 O O . ASP A 1 502 ? -11.932 -21.529 5.675 1.00 80.69 502 ASP A O 1
ATOM 3834 N N . PHE A 1 503 ? -13.327 -19.782 5.784 1.00 86.12 503 PHE A N 1
ATOM 3835 C CA . PHE A 1 503 ? -12.273 -18.781 5.947 1.00 86.12 503 PHE A CA 1
ATOM 3836 C C . PHE A 1 503 ? -11.408 -18.990 7.199 1.00 86.12 503 PHE A C 1
ATOM 3838 O O . PHE A 1 503 ? -10.194 -18.812 7.139 1.00 86.12 503 PHE A O 1
ATOM 3845 N N . ILE A 1 504 ? -12.012 -19.363 8.333 1.00 87.12 504 ILE A N 1
ATOM 3846 C CA . ILE A 1 504 ? -11.316 -19.577 9.610 1.00 87.12 504 ILE A CA 1
ATOM 3847 C C . ILE A 1 504 ? -11.633 -20.975 10.141 1.00 87.12 504 ILE A C 1
ATOM 3849 O O . ILE A 1 504 ? -12.784 -21.299 10.429 1.00 87.12 504 ILE A O 1
ATOM 3853 N N . THR A 1 505 ? -10.594 -21.778 10.363 1.00 83.00 505 THR A N 1
ATOM 3854 C CA . THR A 1 505 ? -10.697 -23.172 10.832 1.00 83.00 505 THR A CA 1
ATOM 3855 C C . THR A 1 505 ? -10.732 -23.274 12.365 1.00 83.00 505 THR A C 1
ATOM 3857 O O . THR A 1 505 ? -10.013 -24.068 12.970 1.00 83.00 505 THR A O 1
ATOM 3860 N N . VAL A 1 506 ? -11.539 -22.437 13.024 1.00 85.06 506 VAL A N 1
ATOM 3861 C CA . VAL A 1 506 ? -11.694 -22.425 14.492 1.00 85.06 506 VAL A CA 1
ATOM 3862 C C . VAL A 1 506 ? -13.010 -23.115 14.884 1.00 85.06 506 VAL A C 1
ATOM 3864 O O . VAL A 1 506 ? -14.038 -22.874 14.251 1.00 85.06 506 VAL A O 1
ATOM 3867 N N . PRO A 1 507 ? -13.038 -23.957 15.938 1.00 84.38 507 PRO A N 1
ATOM 3868 C CA . PRO A 1 507 ? -14.277 -24.582 16.396 1.00 84.38 507 PRO A CA 1
ATOM 3869 C C . PRO A 1 507 ? -15.369 -23.556 16.722 1.00 84.38 507 PRO A C 1
ATOM 3871 O O . PRO A 1 507 ? -15.110 -22.568 17.406 1.00 84.38 507 PRO A O 1
ATOM 3874 N N . LEU A 1 508 ? -16.603 -23.834 16.291 1.00 84.56 508 LEU A N 1
ATOM 3875 C CA . LEU A 1 508 ? -17.770 -22.953 16.462 1.00 84.56 508 LEU A CA 1
ATOM 3876 C C . LEU A 1 508 ? -17.634 -21.575 15.787 1.00 84.56 508 LEU A C 1
ATOM 3878 O O . LEU A 1 508 ? -18.343 -20.643 16.172 1.00 84.56 508 LEU A O 1
ATOM 3882 N N . TRP A 1 509 ? -16.759 -21.437 14.783 1.00 89.25 509 TRP A N 1
ATOM 3883 C CA . TRP A 1 509 ? -16.568 -20.179 14.057 1.00 89.25 509 TRP A CA 1
ATOM 3884 C C . TRP A 1 509 ? -17.873 -19.606 13.498 1.00 89.25 509 TRP A C 1
ATOM 3886 O O . TRP A 1 509 ? -18.069 -18.400 13.582 1.00 89.25 509 TRP A O 1
ATOM 3896 N N . ASP A 1 510 ? -18.812 -20.439 13.044 1.00 87.31 510 ASP A N 1
ATOM 3897 C CA . ASP A 1 510 ? -20.109 -19.991 12.511 1.00 87.31 510 ASP A CA 1
ATOM 3898 C C . ASP A 1 510 ? -20.900 -19.097 13.486 1.00 87.31 510 ASP A C 1
ATOM 3900 O O . ASP A 1 510 ? -21.623 -18.188 13.068 1.00 87.31 510 ASP A O 1
ATOM 3904 N N . LEU A 1 511 ? -20.734 -19.302 14.801 1.00 87.19 511 LEU A N 1
ATOM 3905 C CA . LEU A 1 511 ? -21.365 -18.466 15.829 1.00 87.19 511 LEU A CA 1
ATOM 3906 C C . LEU A 1 511 ? -20.761 -17.056 15.879 1.00 87.19 511 LEU A C 1
ATOM 3908 O O . LEU A 1 511 ? -21.474 -16.090 16.160 1.00 87.19 511 LEU A O 1
ATOM 3912 N N . ALA A 1 512 ? -19.462 -16.938 15.609 1.00 87.88 512 ALA A N 1
ATOM 3913 C CA . ALA A 1 512 ? -18.714 -15.685 15.612 1.00 87.88 512 ALA A CA 1
ATOM 3914 C C . ALA A 1 512 ? -18.719 -14.985 14.246 1.00 87.88 512 ALA A C 1
ATOM 3916 O O . ALA A 1 512 ? -18.754 -13.754 14.189 1.00 87.88 512 ALA A O 1
ATOM 3917 N N . ALA A 1 513 ? -18.743 -15.751 13.155 1.00 90.25 513 ALA A N 1
ATOM 3918 C CA . ALA A 1 513 ? -18.609 -15.269 11.786 1.00 90.25 513 ALA A CA 1
ATOM 3919 C C . ALA A 1 513 ? -19.647 -14.192 11.441 1.00 90.25 513 ALA A C 1
ATOM 3921 O O . ALA A 1 513 ? -19.308 -13.183 10.830 1.00 90.25 513 ALA A O 1
ATOM 3922 N N . LYS A 1 514 ? -20.889 -14.344 11.922 1.00 89.56 514 LYS A N 1
ATOM 3923 C CA . LYS A 1 514 ? -21.983 -13.368 11.739 1.00 89.56 514 LYS A CA 1
ATOM 3924 C C . LYS A 1 514 ? -21.721 -11.977 12.330 1.00 89.56 514 LYS A C 1
ATOM 3926 O O . LYS A 1 514 ? -22.442 -11.044 11.992 1.00 89.56 514 LYS A O 1
ATOM 3931 N N . TYR A 1 515 ? -20.740 -11.829 13.219 1.00 90.12 515 TYR A N 1
ATOM 3932 C CA . TYR A 1 515 ? -20.353 -10.548 13.824 1.00 90.12 515 TYR A CA 1
ATOM 3933 C C . TYR A 1 515 ? -18.949 -10.098 13.408 1.00 90.12 515 TYR A C 1
ATOM 3935 O O . TYR A 1 515 ? -18.525 -9.007 13.789 1.00 90.12 515 TYR A O 1
ATOM 3943 N N . ALA A 1 516 ? -18.225 -10.930 12.659 1.00 93.00 516 ALA A N 1
ATOM 3944 C CA . ALA A 1 516 ? -16.872 -10.641 12.223 1.00 93.00 516 ALA A CA 1
ATOM 3945 C C . ALA A 1 516 ? -16.855 -9.997 10.831 1.00 93.00 516 ALA A C 1
ATOM 3947 O O . ALA A 1 516 ? -17.758 -10.210 10.017 1.00 93.00 516 ALA A O 1
ATOM 3948 N N . VAL A 1 517 ? -15.809 -9.216 10.567 1.00 95.44 517 VAL A N 1
ATOM 3949 C CA . VAL A 1 517 ? -15.594 -8.512 9.296 1.00 95.44 517 VAL A CA 1
ATOM 3950 C C . VAL A 1 517 ? -14.204 -8.845 8.759 1.00 95.44 517 VAL A C 1
ATOM 3952 O O . VAL A 1 517 ? -13.244 -8.881 9.530 1.00 95.44 517 VAL A O 1
ATOM 3955 N N . ARG A 1 518 ? -14.083 -9.077 7.445 1.00 96.38 518 ARG A N 1
ATOM 3956 C CA . ARG A 1 518 ? -12.788 -9.301 6.782 1.00 96.38 518 ARG A CA 1
ATOM 3957 C C . ARG A 1 518 ? -11.945 -8.021 6.785 1.00 96.38 518 ARG A C 1
ATOM 3959 O O . ARG A 1 518 ? -12.467 -6.940 6.512 1.00 96.38 518 ARG A O 1
ATOM 3966 N N . ILE A 1 519 ? -10.653 -8.151 7.072 1.00 96.69 519 ILE A N 1
ATOM 3967 C CA . ILE A 1 519 ? -9.671 -7.065 7.119 1.00 96.69 519 ILE A CA 1
ATOM 3968 C C . ILE A 1 519 ? -8.352 -7.466 6.454 1.00 96.69 519 ILE A C 1
ATOM 3970 O O . ILE A 1 519 ? -7.935 -8.622 6.513 1.00 96.69 519 ILE A O 1
ATOM 3974 N N . ALA A 1 520 ? -7.671 -6.475 5.879 1.00 95.88 520 ALA A N 1
ATOM 3975 C CA . ALA A 1 520 ? -6.334 -6.597 5.304 1.00 95.88 520 ALA A CA 1
ATOM 3976 C C . ALA A 1 520 ? -5.308 -5.788 6.110 1.00 95.88 520 ALA A C 1
ATOM 3978 O O . ALA A 1 520 ? -5.193 -4.569 5.943 1.00 95.88 520 ALA A O 1
ATOM 3979 N N . ILE A 1 521 ? -4.522 -6.456 6.955 1.00 95.62 521 ILE A N 1
ATOM 3980 C CA . ILE A 1 521 ? -3.461 -5.803 7.742 1.00 95.62 521 ILE A CA 1
ATOM 3981 C C . ILE A 1 521 ? -2.129 -5.980 7.015 1.00 95.62 521 ILE A C 1
ATOM 3983 O O . ILE A 1 521 ? -1.653 -7.099 6.872 1.00 95.62 521 ILE A O 1
ATOM 3987 N N . SER A 1 522 ? -1.492 -4.892 6.589 1.00 92.81 522 SER A N 1
ATOM 3988 C CA . SER A 1 522 ? -0.125 -4.935 6.048 1.00 92.81 522 SER A CA 1
ATOM 3989 C C . SER A 1 522 ? 0.855 -4.236 6.993 1.00 92.81 522 SER A C 1
ATOM 3991 O O . SER A 1 522 ? 0.432 -3.447 7.844 1.00 92.81 522 SER A O 1
ATOM 3993 N N . PRO A 1 523 ? 2.166 -4.489 6.869 1.00 90.56 523 PRO A N 1
ATOM 3994 C CA . PRO A 1 523 ? 3.171 -3.637 7.481 1.00 90.56 523 PRO A CA 1
ATOM 3995 C C . PRO A 1 523 ? 2.975 -2.186 7.012 1.00 90.56 523 PRO A C 1
ATOM 3997 O O . PRO A 1 523 ? 2.752 -1.925 5.828 1.00 90.56 523 PRO A O 1
ATOM 4000 N N . MET A 1 524 ? 3.025 -1.242 7.946 1.00 84.12 524 MET A N 1
ATOM 4001 C CA . MET A 1 524 ? 2.851 0.185 7.681 1.00 84.12 524 MET A CA 1
ATOM 4002 C C . MET A 1 524 ? 4.226 0.822 7.489 1.00 84.12 524 MET A C 1
ATOM 4004 O O . MET A 1 524 ? 4.878 1.239 8.452 1.00 84.12 524 MET A O 1
ATOM 4008 N N . TYR A 1 525 ? 4.693 0.850 6.243 1.00 77.62 525 TYR A N 1
ATOM 4009 C CA . TYR A 1 525 ? 5.941 1.526 5.894 1.00 77.62 525 TYR A CA 1
ATOM 4010 C C . TYR A 1 525 ? 5.775 3.038 5.890 1.00 77.62 525 TYR A C 1
ATOM 4012 O O . TYR A 1 525 ? 4.671 3.577 5.918 1.00 77.62 525 TYR A O 1
ATOM 4020 N N . TYR A 1 526 ? 6.917 3.710 5.860 1.00 62.47 526 TYR A N 1
ATOM 4021 C CA . TYR A 1 526 ? 7.054 5.153 5.801 1.00 62.47 526 TYR A CA 1
ATOM 4022 C C . TYR A 1 526 ? 6.264 5.756 4.625 1.00 62.47 526 TYR A C 1
ATOM 4024 O O . TYR A 1 526 ? 6.765 5.846 3.508 1.00 62.47 526 TYR A O 1
ATOM 4032 N N . TYR A 1 527 ? 5.012 6.145 4.872 1.00 57.38 527 TYR A N 1
ATOM 4033 C CA . TYR A 1 527 ? 4.090 6.555 3.809 1.00 57.38 527 TYR A CA 1
ATOM 4034 C C . TYR A 1 527 ? 4.090 8.071 3.554 1.00 57.38 527 TYR A C 1
ATOM 4036 O O . TYR A 1 527 ? 3.667 8.530 2.498 1.00 57.38 527 TYR A O 1
ATOM 4044 N N . ALA A 1 528 ? 4.608 8.887 4.478 1.00 58.56 528 ALA A N 1
ATOM 4045 C CA . ALA A 1 528 ? 4.563 10.335 4.316 1.00 58.56 528 ALA A CA 1
ATOM 4046 C C . ALA A 1 528 ? 5.670 11.060 5.095 1.00 58.56 528 ALA A C 1
ATOM 4048 O O . ALA A 1 528 ? 5.625 11.087 6.329 1.00 58.56 528 ALA A O 1
ATOM 4049 N N . PRO A 1 529 ? 6.604 11.760 4.419 1.00 57.41 529 PRO A N 1
ATOM 4050 C CA . PRO A 1 529 ? 7.642 12.532 5.102 1.00 57.41 529 PRO A CA 1
ATOM 4051 C C . PRO A 1 529 ? 7.121 13.711 5.929 1.00 57.41 529 PRO A C 1
ATOM 4053 O O . PRO A 1 529 ? 7.855 14.284 6.730 1.00 57.41 529 PRO A O 1
ATOM 4056 N N . PHE A 1 530 ? 5.846 14.057 5.757 1.00 62.16 530 PHE A N 1
ATOM 4057 C CA . PHE A 1 530 ? 5.138 15.059 6.547 1.00 62.16 530 PHE A CA 1
ATOM 4058 C C . PHE A 1 530 ? 4.437 14.492 7.798 1.00 62.16 530 PHE A C 1
ATOM 4060 O O . PHE A 1 530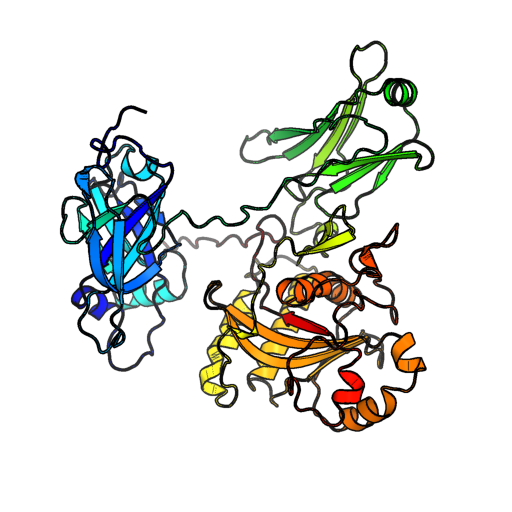 ? 3.953 15.279 8.607 1.00 62.16 530 PHE A O 1
ATOM 4067 N N . VAL A 1 531 ? 4.375 13.165 7.977 1.00 60.09 531 VAL A N 1
ATOM 4068 C CA . VAL A 1 531 ? 3.796 12.505 9.171 1.00 60.09 531 VAL A CA 1
ATOM 4069 C C . VAL A 1 531 ? 4.879 11.900 10.059 1.00 60.09 531 VAL A C 1
ATOM 4071 O O . VAL A 1 531 ? 4.792 11.977 11.282 1.00 60.09 531 VAL A O 1
ATOM 4074 N N . GLU A 1 532 ? 5.933 11.355 9.453 1.00 59.94 532 GLU A N 1
ATOM 4075 C CA . GLU A 1 532 ? 7.107 10.843 10.154 1.00 59.94 532 GLU A CA 1
ATOM 4076 C C . GLU A 1 532 ? 8.354 11.517 9.573 1.00 59.94 532 GLU A C 1
ATOM 4078 O O . GLU A 1 532 ? 8.583 11.511 8.365 1.00 59.94 532 GLU A O 1
ATOM 4083 N N . ALA A 1 533 ? 9.187 12.134 10.411 1.00 56.00 533 ALA A N 1
ATOM 4084 C CA . ALA A 1 533 ? 10.393 12.790 9.920 1.00 56.00 533 ALA A CA 1
ATOM 4085 C C . ALA A 1 533 ? 11.472 11.745 9.597 1.00 56.00 533 ALA A C 1
ATOM 4087 O O . ALA A 1 533 ? 11.895 11.007 10.489 1.00 56.00 533 ALA A O 1
ATOM 4088 N N . ALA A 1 534 ? 11.962 11.721 8.352 1.00 51.59 534 ALA A N 1
ATOM 4089 C CA . ALA A 1 534 ? 13.072 10.854 7.963 1.00 51.59 534 ALA A CA 1
ATOM 4090 C C . ALA A 1 534 ? 14.269 11.090 8.899 1.00 51.59 534 ALA A C 1
ATOM 4092 O O . ALA A 1 534 ? 14.603 12.233 9.240 1.00 51.59 534 ALA A O 1
ATOM 4093 N N . GLY A 1 535 ? 14.909 10.013 9.355 1.00 45.06 535 GLY A N 1
ATOM 4094 C CA . GLY A 1 535 ? 16.207 10.119 10.013 1.00 45.06 535 GLY A CA 1
ATOM 4095 C C . GLY A 1 535 ? 17.200 10.757 9.043 1.00 45.06 535 GLY A C 1
ATOM 4096 O O . GLY A 1 535 ? 17.250 10.380 7.874 1.00 45.06 535 GLY A O 1
ATOM 4097 N N . GLN A 1 536 ? 17.977 11.741 9.498 1.00 37.78 536 GLN A N 1
ATOM 4098 C CA . GLN A 1 536 ? 19.141 12.163 8.727 1.00 37.78 536 GLN A CA 1
ATOM 4099 C C . GLN A 1 536 ? 20.108 10.984 8.718 1.00 37.78 536 GLN A C 1
ATOM 4101 O O . GLN A 1 536 ? 20.649 10.628 9.763 1.00 37.78 536 GLN A O 1
ATOM 4106 N N . TRP A 1 537 ? 20.320 10.373 7.553 1.00 32.31 537 TRP A N 1
ATOM 4107 C CA . TRP A 1 537 ? 21.476 9.510 7.369 1.00 32.31 537 TRP A CA 1
ATOM 4108 C C . TRP A 1 537 ? 22.694 10.422 7.477 1.00 32.31 537 TRP A C 1
ATOM 4110 O O . TRP A 1 537 ? 23.009 11.170 6.546 1.00 32.31 537 TRP A O 1
ATOM 4120 N N . SER A 1 538 ? 23.330 10.457 8.647 1.00 29.09 538 SER A N 1
ATOM 4121 C CA . SER A 1 538 ? 24.629 11.092 8.773 1.00 29.09 538 SER A CA 1
ATOM 4122 C C . SER A 1 538 ? 25.541 10.357 7.805 1.00 29.09 538 SER A C 1
ATOM 4124 O O . SER A 1 538 ? 25.875 9.195 8.022 1.00 29.09 538 SER A O 1
ATOM 4126 N N . ARG A 1 539 ? 25.916 11.014 6.706 1.00 29.42 539 ARG A N 1
ATOM 4127 C CA . ARG A 1 539 ? 27.134 10.649 5.996 1.00 29.42 539 ARG A CA 1
ATOM 4128 C C . ARG A 1 539 ? 28.252 10.808 7.018 1.00 29.42 539 ARG A C 1
ATOM 4130 O O . ARG A 1 539 ? 28.725 11.925 7.223 1.00 29.42 539 ARG A O 1
ATOM 4137 N N . THR A 1 540 ? 28.636 9.725 7.683 1.00 28.39 540 THR A N 1
ATOM 4138 C CA . THR A 1 540 ? 30.016 9.588 8.122 1.00 28.39 540 THR A CA 1
ATOM 4139 C C . THR A 1 540 ? 30.832 9.757 6.850 1.00 28.39 540 THR A C 1
ATOM 4141 O O . THR A 1 540 ? 30.792 8.943 5.930 1.00 28.39 540 THR A O 1
ATOM 4144 N N . ARG A 1 541 ? 31.420 10.945 6.706 1.00 29.38 541 ARG A N 1
ATOM 4145 C CA . ARG A 1 541 ? 32.584 11.110 5.853 1.00 29.38 541 ARG A CA 1
ATOM 4146 C C . ARG A 1 541 ? 33.668 10.333 6.577 1.00 29.38 541 ARG A C 1
ATOM 4148 O O . ARG A 1 541 ? 34.271 10.878 7.493 1.00 29.38 541 ARG A O 1
ATOM 4155 N N . ASP A 1 542 ? 33.801 9.063 6.232 1.00 30.73 542 ASP A N 1
ATOM 4156 C CA . ASP A 1 542 ? 35.051 8.373 6.481 1.00 30.73 542 ASP A CA 1
ATOM 4157 C C . ASP A 1 542 ? 36.076 8.984 5.517 1.00 30.73 542 ASP A C 1
ATOM 4159 O O . ASP A 1 542 ? 35.767 9.245 4.346 1.00 30.73 542 ASP A O 1
ATOM 4163 N N . GLU A 1 543 ? 37.209 9.366 6.101 1.00 30.05 543 GLU A N 1
ATOM 4164 C CA . GLU A 1 543 ? 38.353 10.045 5.486 1.00 30.05 543 GLU A CA 1
ATOM 4165 C C . GLU A 1 543 ? 39.003 9.245 4.353 1.00 30.05 543 GLU A C 1
ATOM 4167 O O . GLU A 1 543 ? 39.012 7.993 4.423 1.00 30.05 543 GLU A O 1
#

Secondary structure (DSSP, 8-state):
----STTTT-SS--SEEEEEEEE-GGGGTTTS-SS-TTSPPP-EEEEEE-SS-GGG--EEEE--EEEEEEEEEEES-TTTT--EEEEEE-TTGGGS-SPEEEEEEEEHHHHHSSSPP-EEEEEE-TT-HHHHHHHHHH-TT--EEEEEETT-TTTEEEESS-TT-SS---TTTT-PPPP---TT-SS---EEEEEEEPTTSSSEEEEEEEEEE--HHHHHHHHT---EEEEEEETTEEEEEETTTTEEEEEE-SS-EEEEEEEEEEE-SS-SSEEEEEEEEEP-TTT-GGGTT-SS-EEE-TTS-EEESSSPP--GGGSPBPP-S-GGGGHHHHHHHHTTS----S------HHHHHHHHHHHHHHHHTT-SSS---EEEEE-SSTT-EEEEEEEEEEEEETTTTEEEEEEEEEE--HHHHHT-TTHHHHHHHTTS--EEEE--HHHHHHHHHHHHHHHHTT--SPPPTT-GGGSTT--SSS--STTS--S-GGGTT-S-TT----TTHHHHHTT-EEEEE-------TTTSPPP--------